Protein AF-A0A498AQ27-F1 (afdb_monomer)

Sequence (576 aa):
MRTEPDRSRARGRPPRPCPERAEAVVAMTRLAAGPDPVAAVLGELARRSAATVALIGVDGTVLSVRAGRHPLAPAVLTVAARAVPDLHARGTPAAVRGGDGAPTVHLVALGAGEPGNGADCDPDGATDPPPWLAAVDPVASVPGDLLADAARLLGLCWRLDRSERARRRVAAGDGRGREAVLHLLMVGDVAPARRVAAALRPHLPDVARVCVVECAPGRRGAAAGQVTRALGGRAWVVPCPVRSRHLIALVPQHGGAPGARRADADAAGRLISQWVPDTRVGVSEPVPLHRTAVGYEQAFHALAVARSRPEGHCRFDRPADLRSALGPAGSDWASTLLAPCLSYRPGRRTDPDGQELLATLGSWLAFDGAAHRHLRIHRNTLAARLALLRDRLALDLSRVSDQSVAWLALRLLAPTAPEDDGDDGDGPGGTRGDRPGGTRGDGPRGTPGNQPGGTRGDGPRGVRGDGLGGAPGGDEDIRWHGLDRLLAAPALRLWAHDQVALLGTDGTAVGLATVRAWLRADGRLPGTAAALGISVSAVRKRLARAEQALGRSLLRGPSARHELWLALRILDSRPD

pLDDT: mean 77.78, std 20.46, range [25.56, 97.0]

Mean predicted aligned error: 15.0 Å

Radius of gyration: 35.56 Å; Cα contacts (8 Å, |Δi|>4): 788; chains: 1; bounding box: 113×76×104 Å

Structure (mmCIF, N/CA/C/O backbone):
data_AF-A0A498AQ27-F1
#
_entry.id   AF-A0A498AQ27-F1
#
loop_
_atom_site.group_PDB
_atom_site.id
_atom_site.type_symbol
_atom_site.label_atom_id
_atom_site.label_alt_id
_atom_site.label_comp_id
_atom_site.label_asym_id
_atom_site.label_entity_id
_atom_site.label_seq_id
_atom_site.pdbx_PDB_ins_code
_atom_site.Cartn_x
_atom_site.Cartn_y
_atom_site.Cartn_z
_atom_site.occupancy
_atom_site.B_iso_or_equiv
_atom_site.auth_seq_id
_atom_site.auth_comp_id
_atom_site.auth_asym_id
_atom_site.auth_atom_id
_atom_site.pdbx_PDB_model_num
ATOM 1 N N . MET A 1 1 ? -64.095 -24.434 69.444 1.00 37.69 1 MET A N 1
ATOM 2 C CA . MET A 1 1 ? -63.943 -24.635 67.989 1.00 37.69 1 MET A CA 1
ATOM 3 C C . MET A 1 1 ? -63.838 -23.249 67.364 1.00 37.69 1 MET A C 1
ATOM 5 O O . MET A 1 1 ? -64.809 -22.511 67.407 1.00 37.69 1 MET A O 1
ATOM 9 N N . ARG A 1 2 ? -62.621 -22.823 67.000 1.00 35.38 2 ARG A N 1
ATOM 10 C CA . ARG A 1 2 ? -62.319 -21.469 66.502 1.00 35.38 2 ARG A CA 1
ATOM 11 C C . ARG A 1 2 ? -62.503 -21.462 64.985 1.00 35.38 2 ARG A C 1
ATOM 13 O O . ARG A 1 2 ? -61.899 -22.294 64.321 1.00 35.38 2 ARG A O 1
ATOM 20 N N . THR A 1 3 ? -63.314 -20.552 64.464 1.00 36.81 3 THR A N 1
ATOM 21 C CA . THR A 1 3 ? -63.511 -20.339 63.024 1.00 36.81 3 THR A CA 1
ATOM 22 C C . THR A 1 3 ? -62.725 -19.109 62.572 1.00 36.81 3 THR A C 1
ATOM 24 O O . THR A 1 3 ? -62.957 -18.004 63.062 1.00 36.81 3 THR A O 1
ATOM 27 N N . GLU A 1 4 ? -61.766 -19.335 61.673 1.00 37.44 4 GLU A N 1
ATOM 28 C CA . GLU A 1 4 ? -61.015 -18.335 60.900 1.00 37.44 4 GLU A CA 1
ATOM 29 C C . GLU A 1 4 ? -61.923 -17.498 59.987 1.00 37.44 4 GLU A C 1
ATOM 31 O O . GLU A 1 4 ? -62.886 -18.038 59.438 1.00 37.44 4 GLU A O 1
ATOM 36 N N . PRO A 1 5 ? -61.562 -16.230 59.708 1.00 38.28 5 PRO A N 1
ATOM 37 C CA . PRO A 1 5 ? -61.966 -15.566 58.488 1.00 38.28 5 PRO A CA 1
ATOM 38 C C . PRO A 1 5 ? -60.813 -15.452 57.476 1.00 38.28 5 PRO A C 1
ATOM 40 O O . PRO A 1 5 ? -59.659 -15.144 57.785 1.00 38.28 5 PRO A O 1
ATOM 43 N N . ASP A 1 6 ? -61.231 -15.706 56.246 1.00 35.62 6 ASP A N 1
ATOM 44 C CA . ASP A 1 6 ? -60.584 -15.682 54.943 1.00 35.62 6 ASP A CA 1
ATOM 45 C C . ASP A 1 6 ? -59.670 -14.463 54.672 1.00 35.62 6 ASP A C 1
ATOM 47 O O . ASP A 1 6 ? -60.071 -13.303 54.790 1.00 35.62 6 ASP A O 1
ATOM 51 N N . ARG A 1 7 ? -58.423 -14.731 54.254 1.00 36.09 7 ARG A N 1
ATOM 52 C CA . ARG A 1 7 ? -57.461 -13.737 53.745 1.00 36.09 7 ARG A CA 1
ATOM 53 C C . ARG A 1 7 ? -57.490 -13.722 52.214 1.00 36.09 7 ARG A C 1
ATOM 55 O O . ARG A 1 7 ? -56.541 -14.159 51.554 1.00 36.09 7 ARG A O 1
ATOM 62 N N . SER A 1 8 ? -58.539 -13.147 51.627 1.00 34.69 8 SER A N 1
ATOM 63 C CA . SER A 1 8 ? -58.573 -12.875 50.188 1.00 34.69 8 SER A CA 1
ATOM 64 C C . SER A 1 8 ? -57.776 -11.604 49.838 1.00 34.69 8 SER A C 1
ATOM 66 O O . SER A 1 8 ? -58.173 -10.475 50.115 1.00 34.69 8 SER A O 1
ATOM 68 N N . ARG A 1 9 ? -56.616 -11.838 49.223 1.00 42.12 9 ARG A N 1
ATOM 69 C CA . ARG A 1 9 ? -55.715 -10.947 48.466 1.00 42.12 9 ARG A CA 1
ATOM 70 C C . ARG A 1 9 ? -56.307 -9.613 47.958 1.00 42.12 9 ARG A C 1
ATOM 72 O O . ARG A 1 9 ? -56.931 -9.572 46.902 1.00 42.12 9 ARG A O 1
ATOM 79 N N . ALA A 1 10 ? -55.888 -8.503 48.567 1.00 34.78 10 ALA A N 1
ATOM 80 C CA . ALA A 1 10 ? -55.795 -7.208 47.892 1.00 34.78 10 ALA A CA 1
ATOM 81 C C . ALA A 1 10 ? -54.418 -7.096 47.207 1.00 34.78 10 ALA A C 1
ATOM 83 O O . ALA A 1 10 ? -53.410 -6.789 47.843 1.00 34.78 10 ALA A O 1
ATOM 84 N N . ARG A 1 11 ? -54.348 -7.380 45.899 1.00 40.94 11 ARG A N 1
ATOM 85 C CA . ARG A 1 11 ? -53.181 -7.018 45.077 1.00 40.94 11 ARG A CA 1
ATOM 86 C C . ARG A 1 11 ? -53.186 -5.497 44.904 1.00 40.94 11 ARG A C 1
ATOM 88 O O . ARG A 1 11 ? -53.906 -4.974 44.058 1.00 40.94 11 ARG A O 1
ATOM 95 N N . GLY A 1 12 ? -52.414 -4.798 45.733 1.00 34.06 12 GLY A N 1
ATOM 96 C CA . GLY A 1 12 ? -52.185 -3.363 45.604 1.00 34.06 12 GLY A CA 1
ATOM 97 C C . GLY A 1 12 ? -51.620 -3.023 44.223 1.00 34.06 12 GLY A C 1
ATOM 98 O O . GLY A 1 12 ? -50.617 -3.587 43.788 1.00 34.06 12 GLY A O 1
ATOM 99 N N . ARG A 1 13 ? -52.296 -2.112 43.520 1.00 37.94 13 ARG A N 1
ATOM 100 C CA . ARG A 1 13 ? -51.824 -1.488 42.278 1.00 37.94 13 ARG A CA 1
ATOM 101 C C . ARG A 1 13 ? -50.482 -0.788 42.561 1.00 37.94 13 ARG A C 1
ATOM 103 O O . ARG A 1 13 ? -50.411 -0.079 43.565 1.00 37.94 13 ARG A O 1
ATOM 110 N N . PRO A 1 14 ? -49.438 -0.948 41.725 1.00 39.78 14 PRO A N 1
ATOM 111 C CA . PRO A 1 14 ? -48.167 -0.270 41.961 1.00 39.78 14 PRO A CA 1
ATOM 112 C C . PRO A 1 14 ? -48.376 1.256 41.971 1.00 39.78 14 PRO A C 1
ATOM 114 O O . PRO A 1 14 ? -49.189 1.758 41.182 1.00 39.78 14 PRO A O 1
ATOM 117 N N . PRO A 1 15 ? -47.689 1.999 42.860 1.00 46.28 15 PRO A N 1
ATOM 118 C CA . PRO A 1 15 ? -47.797 3.452 42.921 1.00 46.28 15 PRO A CA 1
ATOM 119 C C . PRO A 1 15 ? -47.429 4.059 41.561 1.00 46.28 15 PRO A C 1
ATOM 121 O O . PRO A 1 15 ? -46.463 3.642 40.920 1.00 46.28 15 PRO A O 1
ATOM 124 N N . ARG A 1 16 ? -48.224 5.029 41.090 1.00 45.22 16 ARG A N 1
ATOM 125 C CA . ARG A 1 16 ? -47.916 5.759 39.851 1.00 45.22 16 ARG A CA 1
ATOM 126 C C . ARG A 1 16 ? -46.601 6.529 40.051 1.00 45.22 16 ARG A C 1
ATOM 128 O O . ARG A 1 16 ? -46.461 7.174 41.090 1.00 45.22 16 ARG A O 1
ATOM 135 N N . PRO A 1 17 ? -45.651 6.491 39.099 1.00 53.28 17 PRO A N 1
ATOM 136 C CA . PRO A 1 17 ? -44.434 7.286 39.210 1.00 53.28 17 PRO A CA 1
ATOM 137 C C . PRO A 1 17 ? -44.785 8.780 39.260 1.00 53.28 17 PRO A C 1
ATOM 139 O O . PRO A 1 17 ? -45.672 9.234 38.536 1.00 53.28 17 PRO A O 1
ATOM 142 N N . CYS A 1 18 ? -44.089 9.537 40.113 1.00 59.09 18 CYS A N 1
ATOM 143 C CA . CYS A 1 18 ? -44.171 10.998 40.137 1.00 59.09 18 CYS A CA 1
ATOM 144 C C . CYS A 1 18 ? -43.851 11.552 38.726 1.00 59.09 18 CYS A C 1
ATOM 146 O O . CYS A 1 18 ? -42.884 11.071 38.121 1.00 59.09 18 CYS A O 1
ATOM 148 N N . PRO A 1 19 ? -44.614 12.522 38.180 1.00 61.72 19 PRO A N 1
ATOM 149 C CA . PRO A 1 19 ? -44.410 13.058 36.826 1.00 61.72 19 PRO A CA 1
ATOM 150 C C . PRO A 1 19 ? -42.960 13.477 36.539 1.00 61.72 19 PRO A C 1
ATOM 152 O O . PRO A 1 19 ? -42.411 13.141 35.491 1.00 61.72 19 PRO A O 1
ATOM 155 N N . GLU A 1 20 ? -42.295 14.090 37.520 1.00 73.44 20 GLU A N 1
ATOM 156 C CA . GLU A 1 20 ? -40.902 14.545 37.421 1.00 73.44 20 GLU A CA 1
ATOM 157 C C . GLU A 1 20 ? -39.900 13.392 37.221 1.00 73.44 20 GLU A C 1
ATOM 159 O O . GLU A 1 20 ? -38.924 13.526 36.478 1.00 73.44 20 GLU A O 1
ATOM 164 N N . ARG A 1 21 ? -40.159 12.220 37.823 1.00 78.62 21 ARG A N 1
ATOM 165 C CA . ARG A 1 21 ? -39.340 11.008 37.638 1.00 78.62 21 ARG A CA 1
ATOM 166 C C . ARG A 1 21 ? -39.502 10.450 36.227 1.00 78.62 21 ARG A C 1
ATOM 168 O O . ARG A 1 21 ? -38.510 10.088 35.596 1.00 78.62 21 ARG A O 1
ATOM 175 N N . ALA A 1 22 ? -40.737 10.377 35.731 1.00 80.81 22 ALA A N 1
ATOM 176 C CA . ALA A 1 22 ? -41.017 9.870 34.389 1.00 80.81 22 ALA A CA 1
ATOM 177 C C . ALA A 1 22 ? -40.367 10.756 33.312 1.00 80.81 22 ALA A C 1
ATOM 179 O O . ALA A 1 22 ? -39.724 10.245 32.394 1.00 80.81 22 ALA A O 1
ATOM 180 N N . GLU A 1 23 ? -40.452 12.078 33.464 1.00 85.12 23 GLU A N 1
ATOM 181 C CA . GLU A 1 23 ? -39.785 13.031 32.574 1.00 85.12 23 GLU A CA 1
ATOM 182 C C . GLU A 1 23 ? -38.260 12.892 32.591 1.00 85.12 23 GLU A C 1
ATOM 184 O O . GLU A 1 23 ? -37.633 12.914 31.529 1.00 85.12 23 GLU A O 1
ATOM 189 N N . ALA A 1 24 ? -37.656 12.714 33.771 1.00 83.25 24 ALA A N 1
ATOM 190 C CA . ALA A 1 24 ? -36.212 12.535 33.899 1.00 83.25 24 ALA A CA 1
ATOM 191 C C . ALA A 1 24 ? -35.728 11.260 33.190 1.00 83.25 24 ALA A C 1
ATOM 193 O O . ALA A 1 24 ? -34.746 11.301 32.446 1.00 83.25 24 ALA A O 1
ATOM 194 N N . VAL A 1 25 ? -36.443 10.142 33.350 1.00 85.56 25 VAL A N 1
ATOM 195 C CA . VAL A 1 25 ? -36.121 8.882 32.659 1.00 85.56 25 VAL A CA 1
ATOM 196 C C . VAL A 1 25 ? -36.260 9.031 31.144 1.00 85.56 25 VAL A C 1
ATOM 198 O O . VAL A 1 25 ? -35.372 8.602 30.406 1.00 85.56 25 VAL A O 1
ATOM 201 N N . VAL A 1 26 ? -37.314 9.691 30.655 1.00 88.56 26 VAL A N 1
ATOM 202 C CA . VAL A 1 26 ? -37.497 9.937 29.213 1.00 88.56 26 VAL A CA 1
ATOM 203 C C . VAL A 1 26 ? -36.387 10.835 28.657 1.00 88.56 26 VAL A C 1
ATOM 205 O O . VAL A 1 26 ? -35.841 10.540 27.591 1.00 88.56 26 VAL A O 1
ATOM 208 N N . ALA A 1 27 ? -36.014 11.899 29.372 1.00 88.88 27 ALA A N 1
ATOM 209 C CA . ALA A 1 27 ? -34.940 12.805 28.969 1.00 88.88 27 ALA A CA 1
ATOM 210 C C . ALA A 1 27 ? -33.588 12.080 28.877 1.00 88.88 27 ALA A C 1
ATOM 212 O O . ALA A 1 27 ? -32.924 12.150 27.841 1.00 88.88 27 ALA A O 1
ATOM 213 N N . MET A 1 28 ? -33.216 11.317 29.909 1.00 90.50 28 MET A N 1
ATOM 214 C CA . MET A 1 28 ? -31.984 10.527 29.893 1.00 90.50 28 MET A CA 1
ATOM 215 C C . MET A 1 28 ? -32.002 9.460 28.785 1.00 90.50 28 MET A C 1
ATOM 217 O O . MET A 1 28 ? -30.995 9.267 28.109 1.00 90.50 28 MET A O 1
ATOM 221 N N . THR A 1 29 ? -33.145 8.813 28.532 1.00 89.75 29 THR A N 1
ATOM 222 C CA . THR A 1 29 ? -33.278 7.805 27.461 1.00 89.75 29 THR A CA 1
ATOM 223 C C . THR A 1 29 ? -33.046 8.408 26.073 1.00 89.75 29 THR A C 1
ATOM 225 O O . THR A 1 29 ? -32.388 7.798 25.235 1.00 89.75 29 THR A O 1
ATOM 228 N N . ARG A 1 30 ? -33.525 9.634 25.823 1.00 90.19 30 ARG A N 1
ATOM 229 C CA . ARG A 1 30 ? -33.253 10.352 24.564 1.00 90.19 30 ARG A CA 1
ATOM 230 C C . ARG A 1 30 ? -31.766 10.665 24.395 1.00 90.19 30 ARG A C 1
ATOM 232 O O . ARG A 1 30 ? -31.239 10.533 23.295 1.00 90.19 30 ARG A O 1
ATOM 239 N N . LEU A 1 31 ? -31.089 11.044 25.479 1.00 90.69 31 LEU A N 1
ATOM 240 C CA . LEU A 1 31 ? -29.648 11.312 25.478 1.00 90.69 31 LEU A CA 1
ATOM 241 C C . LEU A 1 31 ? -28.814 10.041 25.279 1.00 90.69 31 LEU A C 1
ATOM 243 O O . LEU A 1 31 ? -27.769 10.095 24.636 1.00 90.69 31 LEU A O 1
ATOM 247 N N . ALA A 1 32 ? -29.295 8.893 25.762 1.00 88.12 32 ALA A N 1
ATOM 248 C CA . ALA A 1 32 ? -28.641 7.599 25.582 1.00 88.12 32 ALA A CA 1
ATOM 249 C C . ALA A 1 32 ? -28.541 7.148 24.109 1.00 88.12 32 ALA A C 1
ATOM 251 O O . ALA A 1 32 ? -27.707 6.306 23.788 1.00 88.12 32 ALA A O 1
ATOM 252 N N . ALA A 1 33 ? -29.357 7.709 23.208 1.00 85.75 33 ALA A N 1
ATOM 253 C CA . ALA A 1 33 ? -29.285 7.452 21.767 1.00 85.75 33 ALA A CA 1
ATOM 254 C C . ALA A 1 33 ? -28.304 8.383 21.019 1.00 85.75 33 ALA A C 1
ATOM 256 O O . ALA A 1 33 ? -28.102 8.227 19.814 1.00 85.75 33 ALA A O 1
ATOM 257 N N . GLY A 1 34 ? -27.733 9.376 21.706 1.00 82.50 34 GLY A N 1
ATOM 258 C CA . GLY A 1 34 ? -26.829 10.371 21.136 1.00 82.50 34 GLY A CA 1
ATOM 259 C C . GLY A 1 34 ? -25.343 9.990 21.213 1.00 82.50 34 GLY A C 1
ATOM 260 O O . GLY A 1 34 ? -24.982 8.924 21.714 1.00 82.50 34 GLY A O 1
ATOM 261 N N . PRO A 1 35 ? -24.451 10.868 20.720 1.00 78.56 35 PRO A N 1
ATOM 262 C CA . PRO A 1 35 ? -23.013 10.695 20.890 1.00 78.56 35 PRO A CA 1
ATOM 263 C C . PRO A 1 35 ? -22.622 10.825 22.370 1.00 78.56 35 PRO A C 1
ATOM 265 O O . PRO A 1 35 ? -23.135 11.690 23.074 1.00 78.56 35 PRO A O 1
ATOM 268 N N . ASP A 1 36 ? -21.679 9.990 22.813 1.00 85.06 36 ASP A N 1
ATOM 269 C CA . ASP A 1 36 ? -21.192 9.935 24.202 1.00 85.06 36 ASP A CA 1
ATOM 270 C C . ASP A 1 36 ? -22.325 9.798 25.251 1.00 85.06 36 ASP A C 1
ATOM 272 O O . ASP A 1 36 ? -22.531 10.666 26.111 1.00 85.06 36 ASP A O 1
ATOM 276 N N . PRO A 1 37 ? -23.094 8.693 25.187 1.00 87.62 37 PRO A N 1
ATOM 277 C CA . PRO A 1 37 ? -24.314 8.530 25.972 1.00 87.62 37 PRO A CA 1
ATOM 278 C C . PRO A 1 37 ? -24.046 8.508 27.482 1.00 87.62 37 PRO A C 1
ATOM 280 O O . PRO A 1 37 ? -24.877 8.958 28.268 1.00 87.62 37 PRO A O 1
ATOM 283 N N . VAL A 1 38 ? -22.869 8.036 27.903 1.00 89.19 38 VAL A N 1
ATOM 284 C CA . VAL A 1 38 ? -22.464 8.004 29.313 1.00 89.19 38 VAL A CA 1
ATOM 285 C C . VAL A 1 38 ? -22.297 9.425 29.855 1.00 89.19 38 VAL A C 1
ATOM 287 O O . VAL A 1 38 ? -22.874 9.755 30.890 1.00 89.19 38 VAL A O 1
ATOM 290 N N . ALA A 1 39 ? -21.554 10.289 29.156 1.00 89.00 39 ALA A N 1
ATOM 291 C CA . ALA A 1 39 ? -21.360 11.671 29.587 1.00 89.00 39 ALA A CA 1
ATOM 292 C C . ALA A 1 39 ? -22.659 12.484 29.560 1.00 89.00 39 ALA A C 1
ATOM 294 O O . ALA A 1 39 ? -22.879 13.303 30.458 1.00 89.00 39 ALA A O 1
ATOM 295 N N . ALA A 1 40 ? -23.502 12.262 28.548 1.00 90.44 40 ALA A N 1
ATOM 296 C CA . ALA A 1 40 ? -24.760 12.975 28.374 1.00 90.44 40 ALA A CA 1
ATOM 297 C C . ALA A 1 40 ? -25.775 12.625 29.475 1.00 90.44 40 ALA A C 1
ATOM 299 O O . ALA A 1 40 ? -26.328 13.525 30.110 1.00 90.44 40 ALA A O 1
ATOM 300 N N . VAL A 1 41 ? -25.964 11.332 29.764 1.00 91.12 41 VAL A N 1
ATOM 301 C CA . VAL A 1 41 ? -26.854 10.867 30.842 1.00 91.12 41 VAL A CA 1
ATOM 302 C C . VAL A 1 41 ? -26.332 11.304 32.212 1.00 91.12 41 VAL A C 1
ATOM 304 O O . VAL A 1 41 ? -27.106 11.797 33.029 1.00 91.12 41 VAL A O 1
ATOM 307 N N . LEU A 1 42 ? -25.020 11.206 32.452 1.00 91.19 42 LEU A N 1
ATOM 308 C CA . LEU A 1 42 ? -24.408 11.663 33.703 1.00 91.19 42 LEU A CA 1
ATOM 309 C C . LEU A 1 42 ? -24.581 13.183 33.899 1.00 91.19 42 LEU A C 1
ATOM 311 O O . LEU A 1 42 ? -24.831 13.640 35.011 1.00 91.19 42 LEU A O 1
ATOM 315 N N . GLY A 1 43 ? -24.495 13.971 32.822 1.00 89.50 43 GLY A N 1
ATOM 316 C CA . GLY A 1 43 ? -24.734 15.417 32.854 1.00 89.50 43 GLY A CA 1
ATOM 317 C C . GLY A 1 43 ? -26.199 15.792 33.107 1.00 89.50 43 GLY A C 1
ATOM 318 O O . GLY A 1 43 ? -26.468 16.716 33.874 1.00 89.50 43 GLY A O 1
ATOM 319 N N . GLU A 1 44 ? -27.151 15.074 32.505 1.00 89.62 44 GLU A N 1
ATOM 320 C CA . GLU A 1 44 ? -28.584 15.238 32.797 1.00 89.62 44 GLU A CA 1
ATOM 321 C C . GLU A 1 44 ? -28.894 14.906 34.254 1.00 89.62 44 GLU A C 1
ATOM 323 O O . GLU A 1 44 ? -29.583 15.677 34.923 1.00 89.62 44 GLU A O 1
ATOM 328 N N . LEU A 1 45 ? -28.334 13.806 34.763 1.00 90.12 45 LEU A N 1
ATOM 329 C CA . LEU A 1 45 ? -28.509 13.397 36.149 1.00 90.12 45 LEU A CA 1
ATOM 330 C C . LEU A 1 45 ? -27.981 14.462 37.118 1.00 90.12 45 LEU A C 1
ATOM 332 O O . LEU A 1 45 ? -28.702 14.836 38.040 1.00 90.12 45 LEU A O 1
ATOM 336 N N . ALA A 1 46 ? -26.777 15.001 36.888 1.00 88.75 46 ALA A N 1
ATOM 337 C CA . ALA A 1 46 ? -26.204 16.080 37.703 1.00 88.75 46 ALA A CA 1
ATOM 338 C C . ALA A 1 46 ? -27.123 17.312 37.749 1.00 88.75 46 ALA A C 1
ATOM 340 O O . ALA A 1 46 ? -27.364 17.899 38.802 1.00 88.75 46 ALA A O 1
ATOM 341 N N . ARG A 1 47 ? -27.681 17.686 36.590 1.00 86.12 47 ARG A N 1
ATOM 342 C CA . ARG A 1 47 ? -28.543 18.865 36.456 1.00 86.12 47 ARG A CA 1
ATOM 343 C C . ARG A 1 47 ? -29.877 18.688 37.176 1.00 86.12 47 ARG A C 1
ATOM 345 O O . ARG A 1 47 ? -30.329 19.610 37.844 1.00 86.12 47 ARG A O 1
ATOM 352 N N . ARG A 1 48 ? -30.504 17.517 37.027 1.00 83.88 48 ARG A N 1
ATOM 353 C CA . ARG A 1 48 ? -31.818 17.192 37.608 1.00 83.88 48 ARG A CA 1
ATOM 354 C C . ARG A 1 48 ? -31.753 16.948 39.110 1.00 83.88 48 ARG A C 1
ATOM 356 O O . ARG A 1 48 ? -32.680 17.312 39.817 1.00 83.88 48 ARG A O 1
ATOM 363 N N . SER A 1 49 ? -30.672 16.332 39.580 1.00 81.56 49 SER A N 1
ATOM 364 C CA . SER A 1 49 ? -30.476 16.030 41.000 1.00 81.56 49 SER A CA 1
ATOM 365 C C . SER A 1 49 ? -29.853 17.185 41.786 1.00 81.56 49 SER A C 1
ATOM 367 O O . SER A 1 49 ? -29.823 17.124 43.008 1.00 81.56 49 SER A O 1
ATOM 369 N N . ALA A 1 50 ? -29.296 18.197 41.105 1.00 81.12 50 ALA A N 1
ATOM 370 C CA . ALA A 1 50 ? -28.434 19.240 41.676 1.00 81.12 50 ALA A CA 1
ATOM 371 C C . ALA A 1 50 ? -27.200 18.714 42.448 1.00 81.12 50 ALA A C 1
ATOM 373 O O . ALA A 1 50 ? -26.388 19.518 42.917 1.00 81.12 50 ALA A O 1
ATOM 374 N N . ALA A 1 51 ? -27.023 17.393 42.523 1.00 84.00 51 ALA A N 1
ATOM 375 C CA . ALA A 1 51 ? -25.909 16.704 43.141 1.00 84.00 51 ALA A CA 1
ATOM 376 C C . ALA A 1 51 ? -24.740 16.600 42.166 1.00 84.00 51 ALA A C 1
ATOM 378 O O . ALA A 1 51 ? -24.904 16.548 40.944 1.00 84.00 51 ALA A O 1
ATOM 379 N N . THR A 1 52 ? -23.532 16.536 42.714 1.00 87.88 52 THR A N 1
ATOM 380 C CA . THR A 1 52 ? -22.385 16.163 41.890 1.00 87.88 52 THR A CA 1
ATOM 381 C C . THR A 1 52 ? -22.387 14.658 41.739 1.00 87.88 52 THR A C 1
ATOM 383 O O . THR A 1 52 ? -22.412 13.927 42.730 1.00 87.88 52 THR A O 1
ATOM 386 N N . VAL A 1 53 ? -22.333 14.201 40.496 1.00 90.81 53 VAL A N 1
ATOM 387 C CA . VAL A 1 53 ? -22.348 12.778 40.172 1.00 90.81 53 VAL A CA 1
ATOM 388 C C . VAL A 1 53 ? -21.038 12.365 39.524 1.00 90.81 53 VAL A C 1
ATOM 390 O O . VAL A 1 53 ? -20.431 13.122 38.763 1.00 90.81 53 VAL A O 1
ATOM 393 N N . ALA A 1 54 ? -20.584 11.160 39.834 1.00 91.06 54 ALA A N 1
ATOM 394 C CA . ALA A 1 54 ? -19.337 10.617 39.331 1.00 91.06 54 ALA A CA 1
ATOM 395 C C . ALA A 1 54 ? -19.470 9.136 38.987 1.00 91.06 54 ALA A C 1
ATOM 397 O O . ALA A 1 54 ? -20.276 8.417 39.575 1.00 91.06 54 ALA A O 1
ATOM 398 N N . LEU A 1 55 ? -18.646 8.691 38.041 1.00 92.19 55 LEU A N 1
ATOM 399 C CA . LEU A 1 55 ? -18.405 7.278 37.783 1.00 92.19 55 LEU A CA 1
ATOM 400 C C . LEU A 1 55 ? -17.075 6.881 38.406 1.00 92.19 55 LEU A C 1
ATOM 402 O O . LEU A 1 55 ? -16.063 7.542 38.165 1.00 92.19 55 LEU A O 1
ATOM 406 N N . ILE A 1 56 ? -17.087 5.810 39.190 1.00 91.38 56 ILE A N 1
ATOM 407 C CA . ILE A 1 56 ? -15.932 5.326 39.947 1.00 91.38 56 ILE A CA 1
ATOM 408 C C . ILE A 1 56 ? -15.670 3.866 39.564 1.00 91.38 56 ILE A C 1
ATOM 410 O O . ILE A 1 56 ? -16.569 3.037 39.659 1.00 91.38 56 ILE A O 1
ATOM 414 N N . GLY A 1 57 ? -14.462 3.543 39.108 1.00 89.25 57 GLY A N 1
ATOM 415 C CA . GLY A 1 57 ? -14.021 2.174 38.849 1.00 89.25 57 GLY A CA 1
ATOM 416 C C . GLY A 1 57 ? -14.034 1.324 40.119 1.00 89.25 57 GLY A C 1
ATOM 417 O O . GLY A 1 57 ? -14.028 1.843 41.235 1.00 89.25 57 GLY A O 1
ATOM 418 N N . VAL A 1 58 ? -14.051 -0.001 39.972 1.00 87.44 58 VAL A N 1
ATOM 419 C CA . VAL A 1 58 ? -14.055 -0.917 41.133 1.00 87.44 58 VAL A CA 1
ATOM 420 C C . VAL A 1 58 ? -12.798 -0.812 41.995 1.00 87.44 58 VAL A C 1
ATOM 422 O O . VAL A 1 58 ? -12.819 -1.182 43.161 1.00 87.44 58 VAL A O 1
ATOM 425 N N . ASP A 1 59 ? -11.714 -0.295 41.425 1.00 87.00 59 ASP A N 1
ATOM 426 C CA . ASP A 1 59 ? -10.443 0.002 42.079 1.00 87.00 59 ASP A CA 1
ATOM 427 C C . ASP A 1 59 ? -10.449 1.366 42.796 1.00 87.00 59 ASP A C 1
ATOM 429 O O . ASP A 1 59 ? -9.456 1.760 43.404 1.00 87.00 59 ASP A O 1
ATOM 433 N N . GLY A 1 60 ? -11.571 2.091 42.746 1.00 87.50 60 GLY A N 1
ATOM 434 C CA . GLY A 1 60 ? -11.720 3.427 43.311 1.00 87.50 60 GLY A CA 1
ATOM 435 C C . GLY A 1 60 ? -11.233 4.545 42.387 1.00 87.50 60 GLY A C 1
ATOM 436 O O . GLY A 1 60 ? -11.224 5.706 42.797 1.00 87.50 60 GLY A O 1
ATOM 437 N N . THR A 1 61 ? -10.839 4.256 41.143 1.00 90.62 61 THR A N 1
ATOM 438 C CA . THR A 1 61 ? -10.442 5.306 40.195 1.00 90.62 61 THR A CA 1
ATOM 439 C C . THR A 1 61 ? -11.643 6.141 39.763 1.00 90.62 61 THR A C 1
ATOM 441 O O . THR A 1 61 ? -12.687 5.625 39.377 1.00 90.62 61 THR A O 1
ATOM 444 N N . VAL A 1 62 ? -11.530 7.468 39.807 1.00 90.25 62 VAL A N 1
ATOM 445 C CA . VAL A 1 62 ? -12.604 8.350 39.331 1.00 90.25 62 VAL A CA 1
ATOM 446 C C . VAL A 1 62 ? -12.516 8.461 37.808 1.00 90.25 62 VAL A C 1
ATOM 448 O O . VAL A 1 62 ? -11.590 9.069 37.277 1.00 90.25 62 VAL A O 1
ATOM 451 N N . LEU A 1 63 ? -13.489 7.883 37.104 1.00 87.94 63 LEU A N 1
ATOM 452 C CA . LEU A 1 63 ? -13.526 7.812 35.639 1.00 87.94 63 LEU A CA 1
ATOM 453 C C . LEU A 1 63 ? -14.122 9.072 35.005 1.00 87.94 63 LEU A C 1
ATOM 455 O O . LEU A 1 63 ? -13.723 9.484 33.918 1.00 87.94 63 LEU A O 1
ATOM 459 N N . SER A 1 64 ? -15.120 9.666 35.658 1.00 87.38 64 SER A N 1
ATOM 460 C CA . SER A 1 64 ? -15.794 10.875 35.183 1.00 87.38 64 SER A CA 1
ATOM 461 C C . SER A 1 64 ? -16.509 11.573 36.330 1.00 87.38 64 SER A C 1
ATOM 463 O O . SER A 1 64 ? -16.995 10.912 37.244 1.00 87.38 64 SER A O 1
ATOM 465 N N . VAL A 1 65 ? -16.608 12.901 36.265 1.00 89.50 65 VAL A N 1
ATOM 466 C CA . VAL A 1 65 ? -17.323 13.735 37.242 1.00 89.50 65 VAL A CA 1
ATOM 467 C C . VAL A 1 65 ? -18.154 14.777 36.502 1.00 89.50 65 VAL A C 1
ATOM 469 O O . VAL A 1 65 ? -17.702 15.373 35.518 1.00 89.50 65 VAL A O 1
ATOM 472 N N . ARG A 1 66 ? -19.376 15.015 36.973 1.00 89.25 66 ARG A N 1
ATOM 473 C CA . ARG A 1 66 ? -20.244 16.110 36.536 1.00 89.25 66 ARG A CA 1
ATOM 474 C C . ARG A 1 66 ? -20.688 16.890 37.762 1.00 89.25 66 ARG A C 1
ATOM 476 O O . ARG A 1 66 ? -21.356 16.346 38.637 1.00 89.25 66 ARG A O 1
ATOM 483 N N . ALA A 1 67 ? -20.260 18.148 37.823 1.00 82.81 67 ALA A N 1
ATOM 484 C CA . ALA A 1 67 ? -20.585 19.042 38.922 1.00 82.81 67 ALA A CA 1
ATOM 485 C C . ALA A 1 67 ? -22.094 19.310 38.971 1.00 82.81 67 ALA A C 1
ATOM 487 O O . ALA A 1 67 ? -22.727 19.528 37.935 1.00 82.81 67 ALA A O 1
ATOM 488 N N . GLY A 1 68 ? -22.640 19.280 40.185 1.00 74.44 68 GLY A N 1
ATOM 489 C CA . GLY A 1 68 ? -24.002 19.714 40.471 1.00 74.44 68 GLY A CA 1
ATOM 490 C C . GLY A 1 68 ? -24.096 21.232 40.636 1.00 74.44 68 GLY A C 1
ATOM 491 O O . GLY A 1 68 ? -23.229 21.986 40.197 1.00 74.44 68 GLY A O 1
ATOM 492 N N . ARG A 1 69 ? -25.146 21.692 41.323 1.00 73.19 69 ARG A N 1
ATOM 493 C CA . ARG A 1 69 ? -25.397 23.125 41.564 1.00 73.19 69 ARG A CA 1
ATOM 494 C C . ARG A 1 69 ? -24.368 23.761 42.505 1.00 73.19 69 ARG A C 1
ATOM 496 O O . ARG A 1 69 ? -24.120 24.960 42.418 1.00 73.19 69 ARG A O 1
ATOM 503 N N . HIS A 1 70 ? -23.776 22.958 43.387 1.00 67.31 70 HIS A N 1
ATOM 504 C CA . HIS A 1 70 ? -22.788 23.397 44.366 1.00 67.31 70 HIS A CA 1
ATOM 505 C C . HIS A 1 70 ? -21.417 22.761 44.086 1.00 67.31 70 HIS A C 1
ATOM 507 O O . HIS A 1 70 ? -21.346 21.541 43.905 1.00 67.31 70 HIS A O 1
ATOM 513 N N . PRO A 1 71 ? -20.323 23.549 44.071 1.00 63.53 71 PRO A N 1
ATOM 514 C CA . PRO A 1 71 ? -18.970 23.013 43.980 1.00 63.53 71 PRO A CA 1
ATOM 515 C C . PRO A 1 71 ? -18.675 22.114 45.183 1.00 63.53 71 PRO A C 1
ATOM 517 O O . PRO A 1 71 ? -18.925 22.501 46.324 1.00 63.53 71 PRO A O 1
ATOM 520 N N . LEU A 1 72 ? -18.126 20.925 44.940 1.00 68.19 72 LEU A N 1
ATOM 521 C CA . LEU A 1 72 ? -17.724 20.016 46.011 1.00 68.19 72 LEU A CA 1
ATOM 522 C C . LEU A 1 72 ? -16.263 20.178 46.399 1.00 68.19 72 LEU A C 1
ATOM 524 O O . LEU A 1 72 ? -15.389 20.331 45.547 1.00 68.19 72 LEU A O 1
ATOM 528 N N . ALA A 1 73 ? -15.998 20.010 47.695 1.00 66.25 73 ALA A N 1
ATOM 529 C CA . ALA A 1 73 ? -14.650 19.791 48.192 1.00 66.25 73 ALA A CA 1
ATOM 530 C C . ALA A 1 73 ? -14.113 18.433 47.674 1.00 66.25 73 ALA A C 1
ATOM 532 O O . ALA A 1 73 ? -14.770 17.405 47.880 1.00 66.25 73 ALA A O 1
ATOM 533 N N . PRO A 1 74 ? -12.908 18.379 47.070 1.00 71.56 74 PRO A N 1
ATOM 534 C CA . PRO A 1 74 ? -12.298 17.144 46.547 1.00 71.56 74 PRO A CA 1
ATOM 535 C C . PRO A 1 74 ? -12.204 15.985 47.558 1.00 71.56 74 PRO A C 1
ATOM 537 O O . PRO A 1 74 ? -12.198 14.810 47.180 1.00 71.56 74 PRO A O 1
ATOM 540 N N . ALA A 1 75 ? -12.182 16.306 48.855 1.00 75.94 75 ALA A N 1
ATOM 541 C CA . ALA A 1 75 ? -12.148 15.334 49.943 1.00 75.94 75 ALA A CA 1
ATOM 542 C C . ALA A 1 75 ? -13.376 14.402 49.955 1.00 75.94 75 ALA A C 1
ATOM 544 O O . ALA A 1 75 ? -13.234 13.209 50.210 1.00 75.94 75 ALA A O 1
ATOM 545 N N . VAL A 1 76 ? -14.570 14.903 49.619 1.00 75.75 76 VAL A N 1
ATOM 546 C CA . VAL A 1 76 ? -15.815 14.112 49.683 1.00 75.75 76 VAL A CA 1
ATOM 547 C C . VAL A 1 76 ? -15.860 13.050 48.582 1.00 75.75 76 VAL A C 1
ATOM 549 O O . VAL A 1 76 ? -16.229 11.902 48.826 1.00 75.75 76 VAL A O 1
ATOM 552 N N . LEU A 1 77 ? -15.398 13.393 47.377 1.00 80.31 77 LEU A N 1
ATOM 553 C CA . LEU A 1 77 ? -15.301 12.437 46.274 1.00 80.31 77 LEU A CA 1
ATOM 554 C C . LEU A 1 77 ? -14.234 11.365 46.542 1.00 80.31 77 LEU A C 1
ATOM 556 O O . LEU A 1 77 ? -14.407 10.209 46.168 1.00 80.31 77 LEU A O 1
ATOM 560 N N . THR A 1 78 ? -13.167 11.725 47.260 1.00 84.31 78 THR A N 1
ATOM 561 C CA . THR A 1 78 ? -12.143 10.771 47.716 1.00 84.31 78 THR A CA 1
ATOM 562 C C . THR A 1 78 ? -12.720 9.731 48.681 1.00 84.31 78 THR A C 1
ATOM 564 O O . THR A 1 78 ? -12.367 8.555 48.605 1.00 84.31 78 THR A O 1
ATOM 567 N N . VAL A 1 79 ? -13.635 10.135 49.570 1.00 83.69 79 VAL A N 1
ATOM 568 C CA . VAL A 1 79 ? -14.332 9.207 50.479 1.00 83.69 79 VAL A CA 1
ATOM 569 C C . VAL A 1 79 ? -15.215 8.235 49.695 1.00 83.69 79 VAL A C 1
ATOM 571 O O . VAL A 1 79 ? -15.187 7.035 49.967 1.00 83.69 79 VAL A O 1
ATOM 574 N N . ALA A 1 80 ? -15.947 8.731 48.692 1.00 83.62 80 ALA A N 1
ATOM 575 C CA . ALA A 1 80 ? -16.743 7.897 47.793 1.00 83.62 80 ALA A CA 1
ATOM 576 C C . ALA A 1 80 ? -15.863 6.878 47.043 1.00 83.62 80 ALA A C 1
ATOM 578 O O . ALA A 1 80 ? -16.150 5.683 47.056 1.00 83.62 80 ALA A O 1
ATOM 579 N N . ALA A 1 81 ? -14.751 7.343 46.468 1.00 87.56 81 ALA A N 1
ATOM 580 C CA . ALA A 1 81 ? -13.785 6.529 45.736 1.00 87.56 81 ALA A CA 1
ATOM 581 C C . ALA A 1 81 ? -13.186 5.395 46.581 1.00 87.56 81 ALA A C 1
ATOM 583 O O . ALA A 1 81 ? -13.139 4.251 46.137 1.00 87.56 81 ALA A O 1
ATOM 584 N N . ARG A 1 82 ? -12.796 5.682 47.829 1.00 88.75 82 ARG A N 1
ATOM 585 C CA . ARG A 1 82 ? -12.228 4.681 48.749 1.00 88.75 82 ARG A CA 1
ATOM 586 C C . ARG A 1 82 ? -13.233 3.632 49.222 1.00 88.75 82 ARG A C 1
ATOM 588 O O . ARG A 1 82 ? -12.823 2.550 49.617 1.00 88.75 82 ARG A O 1
ATOM 595 N N . ALA A 1 83 ? -14.530 3.938 49.210 1.00 87.56 83 ALA A N 1
ATOM 596 C CA . ALA A 1 83 ? -15.557 3.004 49.664 1.00 87.56 83 ALA A CA 1
ATOM 597 C C . ALA A 1 83 ? -15.916 1.940 48.610 1.00 87.56 83 ALA A C 1
ATOM 599 O O . ALA A 1 83 ? -16.396 0.866 48.975 1.00 87.56 83 ALA A O 1
ATOM 600 N N . VAL A 1 84 ? -15.705 2.232 47.322 1.00 89.50 84 VAL A N 1
ATOM 601 C CA . VAL A 1 84 ? -16.124 1.372 46.203 1.00 89.50 84 VAL A CA 1
ATOM 602 C C . VAL A 1 84 ? -15.440 -0.006 46.193 1.00 89.50 84 VAL A C 1
ATOM 604 O O . VAL A 1 84 ? -16.179 -0.989 46.094 1.00 89.50 84 VAL A O 1
ATOM 607 N N . PRO A 1 85 ? -14.106 -0.137 46.360 1.00 88.94 85 PRO A N 1
ATOM 608 C CA . PRO A 1 85 ? -13.443 -1.444 46.354 1.00 88.94 85 PRO A CA 1
ATOM 609 C C . PRO A 1 85 ? -14.012 -2.406 47.398 1.00 88.94 85 PRO A C 1
ATOM 611 O O . PRO A 1 85 ? -14.363 -3.544 47.086 1.00 88.94 85 PRO A O 1
ATOM 614 N N . ASP A 1 86 ? -14.198 -1.920 48.626 1.00 87.25 86 ASP A N 1
ATOM 615 C CA . ASP A 1 86 ? -14.732 -2.729 49.715 1.00 87.25 86 ASP A CA 1
ATOM 616 C C . ASP A 1 86 ? -16.199 -3.127 49.486 1.00 87.25 86 ASP A C 1
ATOM 618 O O . ASP A 1 86 ? -16.623 -4.223 49.852 1.00 87.25 86 ASP A O 1
ATOM 622 N N . LEU A 1 87 ? -17.012 -2.226 48.925 1.00 86.56 87 LEU A N 1
ATOM 623 C CA . LEU A 1 87 ? -18.413 -2.512 48.604 1.00 86.56 87 LEU A CA 1
ATOM 624 C C . LEU A 1 87 ? -18.535 -3.537 47.473 1.00 86.56 87 LEU A C 1
ATOM 626 O O . LEU A 1 87 ? -19.382 -4.430 47.552 1.00 86.56 87 LEU A O 1
ATOM 630 N N . HIS A 1 88 ? -17.666 -3.437 46.466 1.00 85.38 88 HIS A N 1
ATOM 631 C CA . HIS A 1 88 ? -17.584 -4.391 45.369 1.00 85.38 88 HIS A CA 1
ATOM 632 C C . HIS A 1 88 ? -17.153 -5.777 45.864 1.00 85.38 88 HIS A C 1
ATOM 634 O O . HIS A 1 88 ? -17.827 -6.759 45.561 1.00 85.38 88 HIS A O 1
ATOM 640 N N . ALA A 1 89 ? -16.115 -5.855 46.705 1.00 84.81 89 ALA A N 1
ATOM 641 C CA . ALA A 1 89 ? -15.646 -7.110 47.299 1.00 84.81 89 ALA A CA 1
ATOM 642 C C . ALA A 1 89 ? -16.724 -7.814 48.143 1.00 84.81 89 ALA A C 1
ATOM 644 O O . ALA A 1 89 ? -16.791 -9.040 48.176 1.00 84.81 89 ALA A O 1
ATOM 645 N N . ARG A 1 90 ? -17.602 -7.044 48.801 1.00 84.88 90 ARG A N 1
ATOM 646 C CA . ARG A 1 90 ? -18.734 -7.565 49.586 1.00 84.88 90 ARG A CA 1
ATOM 647 C C . ARG A 1 90 ? -19.978 -7.895 48.754 1.00 84.88 90 ARG A C 1
ATOM 649 O O . ARG A 1 90 ? -20.976 -8.322 49.329 1.00 84.88 90 ARG A O 1
ATOM 656 N N . GLY A 1 91 ? -19.974 -7.646 47.442 1.00 80.75 91 GLY A N 1
ATOM 657 C CA . GLY A 1 91 ? -21.146 -7.849 46.582 1.00 80.75 91 GLY A CA 1
ATOM 658 C C . GLY A 1 91 ? -22.352 -6.979 46.959 1.00 80.75 91 GLY A C 1
ATOM 659 O O . GLY A 1 91 ? -23.490 -7.324 46.651 1.00 80.75 91 GLY A O 1
ATOM 660 N N . THR A 1 92 ? -22.131 -5.861 47.658 1.00 84.50 92 THR A N 1
ATOM 661 C CA . THR A 1 92 ? -23.209 -4.949 48.059 1.00 84.50 92 THR A CA 1
ATOM 662 C C . THR A 1 92 ? -23.618 -4.113 46.839 1.00 84.50 92 THR A C 1
ATOM 664 O O . THR A 1 92 ? -22.746 -3.480 46.267 1.00 84.50 92 THR A O 1
ATOM 667 N N . PRO A 1 93 ? -24.886 -4.076 46.390 1.00 83.19 93 PRO A N 1
ATOM 668 C CA . PRO A 1 93 ? -25.249 -3.408 45.129 1.00 83.19 93 PRO A CA 1
ATOM 669 C C . PRO A 1 93 ? -25.419 -1.886 45.248 1.00 83.19 93 PRO A C 1
ATOM 671 O O . PRO A 1 93 ? -25.335 -1.167 44.252 1.00 83.19 93 PRO A O 1
ATOM 674 N N . ALA A 1 94 ? -25.691 -1.391 46.455 1.00 86.31 94 ALA A N 1
ATOM 675 C CA . ALA A 1 94 ? -25.844 0.025 46.737 1.00 86.31 94 ALA A CA 1
ATOM 676 C C . ALA A 1 94 ? -25.505 0.320 48.201 1.00 86.31 94 ALA A C 1
ATOM 678 O O . ALA A 1 94 ? -25.721 -0.517 49.076 1.00 86.31 94 ALA A O 1
ATOM 679 N N . ALA A 1 95 ? -25.000 1.516 48.472 1.00 87.69 95 ALA A N 1
ATOM 680 C CA . ALA A 1 95 ? -24.745 2.005 49.817 1.00 87.69 95 ALA A CA 1
ATOM 681 C C . ALA A 1 95 ? -25.023 3.504 49.886 1.00 87.69 95 ALA A C 1
ATOM 683 O O . ALA A 1 95 ? -24.826 4.231 48.915 1.00 87.69 95 ALA A O 1
ATOM 684 N N . VAL A 1 96 ? -25.439 3.973 51.054 1.00 86.94 96 VAL A N 1
ATOM 685 C CA . VAL A 1 96 ? -25.518 5.400 51.361 1.00 86.94 96 VAL A CA 1
ATOM 686 C C . VAL A 1 96 ? -24.567 5.656 52.519 1.00 86.94 96 VAL A C 1
ATOM 688 O O . VAL A 1 96 ? -24.544 4.893 53.485 1.00 86.94 96 VAL A O 1
ATOM 691 N N . ARG A 1 97 ? -23.729 6.683 52.402 1.00 80.56 97 ARG A N 1
ATOM 692 C CA . ARG A 1 97 ? -22.815 7.124 53.459 1.00 80.56 97 ARG A CA 1
ATOM 693 C C . ARG A 1 97 ? -23.024 8.602 53.724 1.00 80.56 97 ARG A C 1
ATOM 695 O O . ARG A 1 97 ? -23.154 9.366 52.781 1.00 80.56 97 ARG A O 1
ATOM 702 N N . GLY A 1 98 ? -22.987 9.004 54.983 1.00 74.00 98 GLY A N 1
ATOM 703 C CA . GLY A 1 98 ? -23.303 10.373 55.381 1.00 74.00 98 GLY A CA 1
ATOM 704 C C . GLY A 1 98 ? -24.684 10.462 56.024 1.00 74.00 98 GLY A C 1
ATOM 705 O O . GLY A 1 98 ? -25.582 9.680 55.717 1.00 74.00 98 GLY A O 1
ATOM 706 N N . GLY A 1 99 ? -24.776 11.375 56.981 1.00 61.88 99 GLY A N 1
ATOM 707 C CA . GLY A 1 99 ? -25.842 11.518 57.967 1.00 61.88 99 GLY A CA 1
ATOM 708 C C . GLY A 1 99 ? -25.236 12.190 59.200 1.00 61.88 99 GLY A C 1
ATOM 709 O O . GLY A 1 99 ? -24.132 11.818 59.589 1.00 61.88 99 GLY A O 1
ATOM 710 N N . ASP A 1 100 ? -25.918 13.208 59.729 1.00 53.44 100 ASP A N 1
ATOM 711 C CA . ASP A 1 100 ? -25.481 14.159 60.770 1.00 53.44 100 ASP A CA 1
ATOM 712 C C . ASP A 1 100 ? -24.410 15.182 60.327 1.00 53.44 100 ASP A C 1
ATOM 714 O O . ASP A 1 100 ? -23.228 15.095 60.650 1.00 53.44 100 ASP A O 1
ATOM 718 N N . GLY A 1 101 ? -24.841 16.199 59.563 1.00 62.94 101 GLY A N 1
ATOM 719 C CA . GLY A 1 101 ? -24.058 17.411 59.251 1.00 62.94 101 GLY A CA 1
ATOM 720 C C . GLY A 1 101 ? -23.034 17.304 58.108 1.00 62.94 101 GLY A C 1
ATOM 721 O O . GLY A 1 101 ? -22.496 18.324 57.680 1.00 62.94 101 GLY A O 1
ATOM 722 N N . ALA A 1 102 ? -22.787 16.101 57.580 1.00 71.75 102 ALA A N 1
ATOM 723 C CA . ALA A 1 102 ? -21.908 15.836 56.435 1.00 71.75 102 ALA A CA 1
ATOM 724 C C . ALA A 1 102 ? -22.702 15.564 55.134 1.00 71.75 102 ALA A C 1
ATOM 726 O O . ALA A 1 102 ? -23.827 15.067 55.205 1.00 71.75 102 ALA A O 1
ATOM 727 N N . PRO A 1 103 ? -22.134 15.838 53.938 1.00 76.50 103 PRO A N 1
ATOM 728 C CA . PRO A 1 103 ? -22.798 15.558 52.663 1.00 76.50 103 PRO A CA 1
ATOM 729 C C . PRO A 1 103 ? -23.107 14.064 52.501 1.00 76.50 103 PRO A C 1
ATOM 731 O O . PRO A 1 103 ? -22.265 13.209 52.789 1.00 76.50 103 PRO A O 1
ATOM 734 N N . THR A 1 104 ? -24.304 13.760 52.000 1.00 84.38 104 THR A N 1
ATOM 735 C CA . THR A 1 104 ? -24.756 12.387 51.756 1.00 84.38 104 THR A CA 1
ATOM 736 C C . THR A 1 104 ? -24.169 11.880 50.441 1.00 84.38 104 THR A C 1
ATOM 738 O O . THR A 1 104 ? -24.215 12.552 49.416 1.00 84.38 104 THR A O 1
ATOM 741 N N . VAL A 1 105 ? -23.594 10.683 50.455 1.00 87.00 105 VAL A N 1
ATOM 742 C CA . VAL A 1 105 ? -22.971 10.012 49.315 1.00 87.00 105 VAL A CA 1
ATOM 743 C C . VAL A 1 105 ? -23.753 8.742 49.022 1.00 87.00 105 VAL A C 1
ATOM 745 O O . VAL A 1 105 ? -23.674 7.761 49.761 1.00 87.00 105 VAL A O 1
ATOM 748 N N . HIS A 1 106 ? -24.482 8.745 47.915 1.00 88.81 106 HIS A N 1
ATOM 749 C CA . HIS A 1 106 ? -25.131 7.561 47.375 1.00 88.81 106 HIS A CA 1
ATOM 750 C C . HIS A 1 106 ? -24.171 6.852 46.424 1.00 88.81 106 HIS A C 1
ATOM 752 O O . HIS A 1 106 ? -23.616 7.478 45.526 1.00 88.81 106 HIS A O 1
ATOM 758 N N . LEU A 1 107 ? -23.991 5.550 46.607 1.00 89.50 107 LEU A N 1
ATOM 759 C CA . LEU A 1 107 ? -23.186 4.676 45.762 1.00 89.50 107 LEU A CA 1
ATOM 760 C C . LEU A 1 107 ? -24.097 3.584 45.211 1.00 89.50 107 LEU A C 1
ATOM 762 O O . LEU A 1 107 ? -24.718 2.861 45.985 1.00 89.50 107 LEU A O 1
ATOM 766 N N . VAL A 1 108 ? -24.178 3.456 43.890 1.00 90.69 108 VAL A N 1
ATOM 767 C CA . VAL A 1 108 ? -24.995 2.443 43.211 1.00 90.69 108 VAL A CA 1
ATOM 768 C C . VAL A 1 108 ? -24.146 1.759 42.147 1.00 90.69 108 VAL A C 1
ATOM 770 O O . VAL A 1 108 ? -23.608 2.424 41.262 1.00 90.69 108 VAL A O 1
ATOM 773 N N . ALA A 1 109 ? -24.011 0.437 42.213 1.00 88.50 109 ALA A N 1
ATOM 774 C CA . ALA A 1 109 ? -23.293 -0.320 41.196 1.00 88.50 109 ALA A CA 1
ATOM 775 C C . ALA A 1 109 ? -24.066 -0.292 39.868 1.00 88.50 109 ALA A C 1
ATOM 777 O O . ALA A 1 109 ? -25.273 -0.563 39.831 1.00 88.50 109 ALA A O 1
ATOM 778 N N . LEU A 1 110 ? -23.386 0.009 38.757 1.00 88.19 110 LEU A N 1
ATOM 779 C CA . LEU A 1 110 ? -24.016 -0.092 37.443 1.00 88.19 110 LEU A CA 1
ATOM 780 C C . LEU A 1 110 ? -24.268 -1.575 37.114 1.00 88.19 110 LEU A C 1
ATOM 782 O O . LEU A 1 110 ? -23.353 -2.394 37.147 1.00 88.19 110 LEU A O 1
ATOM 786 N N . GLY A 1 111 ? -25.516 -1.929 36.790 1.00 69.56 111 GLY A N 1
ATOM 787 C CA . GLY A 1 111 ? -25.903 -3.310 36.461 1.00 69.56 111 GLY A CA 1
ATOM 788 C C . GLY A 1 111 ? -26.234 -4.213 37.659 1.00 69.56 111 GLY A C 1
ATOM 789 O O . GLY A 1 111 ? -26.330 -5.429 37.494 1.00 69.56 111 GLY A O 1
ATOM 790 N N . ALA A 1 112 ? -26.436 -3.655 38.858 1.00 58.19 112 ALA A N 1
ATOM 791 C CA . ALA A 1 112 ? -26.976 -4.411 39.987 1.00 58.19 112 ALA A CA 1
ATOM 792 C C . ALA A 1 112 ? -28.378 -4.974 39.663 1.00 58.19 112 ALA A C 1
ATOM 794 O O . ALA A 1 112 ? -29.317 -4.212 39.432 1.00 58.19 112 ALA A O 1
ATOM 795 N N . GLY A 1 113 ? -28.514 -6.307 39.666 1.00 52.94 113 GLY A N 1
ATOM 796 C CA . GLY A 1 113 ? -29.794 -7.009 39.498 1.00 52.94 113 GLY A CA 1
ATOM 797 C C . GLY A 1 113 ? -30.029 -7.703 38.150 1.00 52.94 113 GLY A C 1
ATOM 798 O O . GLY A 1 113 ? -31.115 -8.244 37.961 1.00 52.94 113 GLY A O 1
ATOM 799 N N . GLU A 1 114 ? -29.057 -7.732 37.230 1.00 50.59 114 GLU A N 1
ATOM 800 C CA . GLU A 1 114 ? -29.181 -8.504 35.982 1.00 50.59 114 GLU A CA 1
ATOM 801 C C . GLU A 1 114 ? -28.463 -9.872 36.061 1.00 50.59 114 GLU A C 1
ATOM 803 O O . GLU A 1 114 ? -27.289 -9.931 36.445 1.00 50.59 114 GLU A O 1
ATOM 808 N N . PRO A 1 115 ? -29.138 -10.984 35.698 1.00 40.62 115 PRO A N 1
ATOM 809 C CA . PRO A 1 115 ? -28.530 -12.311 35.639 1.00 40.62 115 PRO A CA 1
ATOM 810 C C . PRO A 1 115 ? -27.542 -12.358 34.465 1.00 40.62 115 PRO A C 1
ATOM 812 O O . PRO A 1 115 ? -27.938 -12.253 33.309 1.00 40.62 115 PRO A O 1
ATOM 815 N N . GLY A 1 116 ? -26.248 -12.459 34.767 1.00 47.25 116 GLY A N 1
ATOM 816 C CA . GLY A 1 116 ? -25.167 -12.461 33.768 1.00 47.25 116 GLY A CA 1
ATOM 817 C C . GLY A 1 116 ? -23.875 -11.788 34.236 1.00 47.25 116 GLY A C 1
ATOM 818 O O . GLY A 1 116 ? -22.853 -11.883 33.570 1.00 47.25 116 GLY A O 1
ATOM 819 N N . ASN A 1 117 ? -23.883 -11.135 35.404 1.00 48.16 117 ASN A N 1
ATOM 820 C CA . ASN A 1 117 ? -22.693 -10.479 35.963 1.00 48.16 117 ASN A CA 1
ATOM 821 C C . ASN A 1 117 ? -21.696 -11.452 36.634 1.00 48.16 117 ASN A C 1
ATOM 823 O O . ASN A 1 117 ? -20.711 -11.021 37.229 1.00 48.16 117 ASN A O 1
ATOM 827 N N . GLY A 1 118 ? -21.955 -12.760 36.557 1.00 44.00 118 GLY A N 1
ATOM 828 C CA . GLY A 1 118 ? -21.063 -13.813 37.023 1.00 44.00 118 GLY A CA 1
ATOM 829 C C . GLY A 1 118 ? -20.982 -14.934 35.992 1.00 44.00 118 GLY A C 1
ATOM 830 O O . GLY A 1 118 ? -22.006 -15.514 35.649 1.00 44.00 118 GLY A O 1
ATOM 831 N N . ALA A 1 119 ? -19.758 -15.247 35.567 1.00 40.00 119 ALA A N 1
ATOM 832 C CA . ALA A 1 119 ? -19.340 -16.498 34.924 1.00 40.00 119 ALA A CA 1
ATOM 833 C C . ALA A 1 119 ? -19.399 -16.673 33.390 1.00 40.00 119 ALA A C 1
ATOM 835 O O . ALA A 1 119 ? -19.004 -17.743 32.942 1.00 40.00 119 ALA A O 1
ATOM 836 N N . ASP A 1 120 ? -19.702 -15.657 32.574 1.00 38.50 120 ASP A N 1
ATOM 837 C CA . ASP A 1 120 ? -19.303 -15.693 31.150 1.00 38.50 120 ASP A CA 1
ATOM 838 C C . ASP A 1 120 ? -17.927 -15.037 30.989 1.00 38.50 120 ASP A C 1
ATOM 840 O O . ASP A 1 120 ? -17.759 -13.893 30.560 1.00 38.50 120 ASP A O 1
ATOM 844 N N . CYS A 1 121 ? -16.921 -15.778 31.446 1.00 37.56 121 CYS A N 1
ATOM 845 C CA . CYS A 1 121 ? -15.521 -15.434 31.291 1.00 37.56 121 CYS A CA 1
ATOM 846 C C . CYS A 1 121 ? -15.126 -15.640 29.825 1.00 37.56 121 CYS A C 1
ATOM 848 O O . CYS A 1 121 ? -14.884 -16.766 29.394 1.00 37.56 121 CYS A O 1
ATOM 850 N N . ASP A 1 122 ? -15.027 -14.548 29.070 1.00 41.84 122 ASP A N 1
ATOM 851 C CA . ASP A 1 122 ? -14.235 -14.524 27.841 1.00 41.84 122 ASP A CA 1
ATOM 852 C C . ASP A 1 122 ? -12.785 -14.903 28.232 1.00 41.84 122 ASP A C 1
ATOM 854 O O . ASP A 1 122 ? -12.222 -14.275 29.139 1.00 41.84 122 ASP A O 1
ATOM 858 N N . PRO A 1 123 ? -12.169 -15.939 27.635 1.00 42.47 123 PRO A N 1
ATOM 859 C CA . PRO A 1 123 ? -10.890 -16.489 28.097 1.00 42.47 123 PRO A CA 1
ATOM 860 C C . PRO A 1 123 ? -9.688 -15.531 27.963 1.00 42.47 123 PRO A C 1
ATOM 862 O O . PRO A 1 123 ? -8.609 -15.846 28.457 1.00 42.47 123 PRO A O 1
ATOM 865 N N . ASP A 1 124 ? -9.868 -14.348 27.365 1.00 46.19 124 ASP A N 1
ATOM 866 C CA . ASP A 1 124 ? -8.814 -13.356 27.097 1.00 46.19 124 ASP A CA 1
ATOM 867 C C . ASP A 1 124 ? -8.572 -12.321 28.227 1.00 46.19 124 ASP A C 1
ATOM 869 O O . ASP A 1 124 ? -7.845 -11.344 28.047 1.00 46.19 124 ASP A O 1
ATOM 873 N N . GLY A 1 125 ? -9.128 -12.525 29.429 1.00 43.28 125 GLY A N 1
ATOM 874 C CA . GLY A 1 125 ? -8.528 -11.996 30.668 1.00 43.28 125 GLY A CA 1
ATOM 875 C C . GLY A 1 125 ? -8.525 -10.471 30.884 1.00 43.28 125 GLY A C 1
ATOM 876 O O . GLY A 1 125 ? -7.680 -9.969 31.622 1.00 43.28 125 GLY A O 1
ATOM 877 N N . ALA A 1 126 ? -9.461 -9.711 30.303 1.00 47.88 126 ALA A N 1
ATOM 878 C CA . ALA A 1 126 ? -9.590 -8.267 30.559 1.00 47.88 126 ALA A CA 1
ATOM 879 C C . ALA A 1 126 ? -11.051 -7.817 30.752 1.00 47.88 126 ALA A C 1
ATOM 881 O O . ALA A 1 126 ? -11.587 -6.950 30.044 1.00 47.88 126 ALA A O 1
ATOM 882 N N . THR A 1 127 ? -11.732 -8.401 31.735 1.00 58.31 127 THR A N 1
ATOM 883 C CA . THR A 1 127 ? -13.087 -7.988 32.118 1.00 58.31 127 THR A CA 1
ATOM 884 C C . THR A 1 127 ? -13.017 -6.818 33.094 1.00 58.31 127 THR A C 1
ATOM 886 O O . THR A 1 127 ? -13.119 -7.015 34.292 1.00 58.31 127 THR A O 1
ATOM 889 N N . ASP A 1 128 ? -12.806 -5.594 32.593 1.00 64.19 128 ASP A N 1
ATOM 890 C CA . ASP A 1 128 ? -12.953 -4.378 33.419 1.00 64.19 128 ASP A CA 1
ATOM 891 C C . ASP A 1 128 ? -14.421 -4.279 33.911 1.00 64.19 128 ASP A C 1
ATOM 893 O O . ASP A 1 128 ? -15.322 -4.120 33.072 1.00 64.19 128 ASP A O 1
ATOM 897 N N . PRO A 1 129 ? -14.704 -4.494 35.206 1.00 73.56 129 PRO A N 1
ATOM 898 C CA . PRO A 1 129 ? -16.071 -4.597 35.718 1.00 73.56 129 PRO A CA 1
ATOM 899 C C . PRO A 1 129 ? -16.820 -3.256 35.620 1.00 73.56 129 PRO A C 1
ATOM 901 O O . PRO A 1 129 ? -16.198 -2.197 35.497 1.00 73.56 129 PRO A O 1
ATOM 904 N N . PRO A 1 130 ? -18.168 -3.263 35.621 1.00 80.44 130 PRO A N 1
ATOM 905 C CA . PRO A 1 130 ? -18.935 -2.030 35.496 1.00 80.44 130 PRO A CA 1
ATOM 906 C C . PRO A 1 130 ? -18.626 -1.073 36.664 1.00 80.44 130 PRO A C 1
ATOM 908 O O . PRO A 1 130 ? -18.537 -1.521 37.811 1.00 80.44 130 PRO A O 1
ATOM 911 N N . PRO A 1 131 ? -18.463 0.237 36.398 1.00 89.38 131 PRO A N 1
ATOM 912 C CA . PRO A 1 131 ? -18.167 1.200 37.443 1.00 89.38 131 PRO A CA 1
ATOM 913 C C . PRO A 1 131 ? -19.388 1.446 38.334 1.00 89.38 131 PRO A C 1
ATOM 915 O O . PRO A 1 131 ? -20.493 0.962 38.096 1.00 89.38 131 PRO A O 1
ATOM 918 N N . TRP A 1 132 ? -19.177 2.228 39.376 1.00 91.56 132 TRP A N 1
ATOM 919 C CA . TRP A 1 132 ? -20.175 2.661 40.333 1.00 91.56 132 TRP A CA 1
ATOM 920 C C . TRP A 1 132 ? -20.610 4.091 40.044 1.00 91.56 132 TRP A C 1
ATOM 922 O O . TRP A 1 132 ? -19.779 4.955 39.764 1.00 91.56 132 TRP A O 1
ATOM 932 N N . LEU A 1 133 ? -21.910 4.349 40.150 1.00 92.31 133 LEU A N 1
ATOM 933 C CA . LEU A 1 133 ? -22.468 5.691 40.191 1.00 92.31 133 LEU A CA 1
ATOM 934 C C . LEU A 1 133 ? -22.372 6.220 41.622 1.00 92.31 133 LEU A C 1
ATOM 936 O O . LEU A 1 133 ? -22.989 5.668 42.531 1.00 92.31 133 LEU A O 1
ATOM 940 N N . ALA A 1 134 ? -21.630 7.306 41.804 1.00 91.06 134 ALA A N 1
ATOM 941 C CA . ALA A 1 134 ? -21.631 8.089 43.026 1.00 91.06 134 ALA A CA 1
ATOM 942 C C . ALA A 1 134 ? -22.463 9.356 42.819 1.00 91.06 134 ALA A C 1
ATOM 944 O O . ALA A 1 134 ? -22.234 10.078 41.853 1.00 91.06 134 ALA A O 1
ATOM 945 N N . ALA A 1 135 ? -23.391 9.648 43.723 1.00 89.06 135 ALA A N 1
ATOM 946 C CA . ALA A 1 135 ? -24.081 10.929 43.795 1.00 89.06 135 ALA A CA 1
ATOM 947 C C . ALA A 1 135 ? -23.829 11.542 45.168 1.00 89.06 135 ALA A C 1
ATOM 949 O O . ALA A 1 135 ? -24.187 10.964 46.192 1.00 89.06 135 ALA A O 1
ATOM 950 N N . VAL A 1 136 ? -23.172 12.694 45.174 1.00 86.25 136 VAL A N 1
ATOM 951 C CA . VAL A 1 136 ? -22.842 13.434 46.384 1.00 86.25 136 VAL A CA 1
ATOM 952 C C . VAL A 1 136 ? -23.806 14.602 46.498 1.00 86.25 136 VAL A C 1
ATOM 954 O O . VAL A 1 136 ? -23.762 15.554 45.711 1.00 86.25 136 VAL A O 1
ATOM 957 N N . ASP A 1 137 ? -24.671 14.498 47.491 1.00 81.44 137 ASP A N 1
ATOM 958 C CA . ASP A 1 137 ? -25.776 15.392 47.755 1.00 81.44 137 ASP A CA 1
ATOM 959 C C . ASP A 1 137 ? -25.593 16.090 49.115 1.00 81.44 137 ASP A C 1
ATOM 961 O O . ASP A 1 137 ? -25.729 15.459 50.169 1.00 81.44 137 ASP A O 1
ATOM 965 N N . PRO A 1 138 ? -25.285 17.398 49.122 1.00 69.38 138 PRO A N 1
ATOM 966 C CA . PRO A 1 138 ? -25.131 18.167 50.353 1.00 69.38 138 PRO A CA 1
ATOM 967 C C . PRO A 1 138 ? -26.428 18.335 51.156 1.00 69.38 138 PRO A C 1
ATOM 969 O O . PRO A 1 138 ? -26.351 18.641 52.341 1.00 69.38 138 PRO A O 1
ATOM 972 N N . VAL A 1 139 ? -27.599 18.181 50.524 1.00 68.62 139 VAL A N 1
ATOM 973 C CA . VAL A 1 139 ? -28.913 18.545 51.095 1.00 68.62 139 VAL A CA 1
ATOM 974 C C . VAL A 1 139 ? -29.812 17.315 51.311 1.00 68.62 139 VAL A C 1
ATOM 976 O O . VAL A 1 139 ? -30.922 17.450 51.813 1.00 68.62 139 VAL A O 1
ATOM 979 N N . ALA A 1 140 ? -29.336 16.108 50.975 1.00 69.50 140 ALA A N 1
ATOM 980 C CA . ALA A 1 140 ? -30.075 14.841 51.100 1.00 69.50 140 ALA A CA 1
ATOM 981 C C . ALA A 1 140 ? -31.473 14.865 50.431 1.00 69.50 140 ALA A C 1
ATOM 983 O O . ALA A 1 140 ? -32.458 14.348 50.954 1.00 69.50 140 ALA A O 1
ATOM 984 N N . SER A 1 141 ? -31.548 15.489 49.259 1.00 71.00 141 SER A N 1
ATOM 985 C CA . SER A 1 141 ? -32.726 15.670 48.413 1.00 71.00 141 SER A CA 1
ATOM 986 C C . SER A 1 141 ? -32.838 14.681 47.241 1.00 71.00 141 SER A C 1
ATOM 988 O O . SER A 1 141 ? -33.910 14.582 46.642 1.00 71.00 141 SER A O 1
ATOM 990 N N . VAL A 1 142 ? -31.775 13.948 46.880 1.00 72.00 142 VAL A N 1
ATOM 991 C CA . VAL A 1 142 ? -31.781 13.086 45.688 1.00 72.00 142 VAL A CA 1
ATOM 992 C C . VAL A 1 142 ? -32.633 11.826 45.902 1.00 72.00 142 VAL A C 1
ATOM 994 O O . VAL A 1 142 ? -32.316 11.002 46.763 1.00 72.00 142 VAL A O 1
ATOM 997 N N . PRO A 1 143 ? -33.669 11.584 45.072 1.00 78.31 143 PRO A N 1
ATOM 998 C CA . PRO A 1 143 ? -34.469 10.369 45.171 1.00 78.31 143 PRO A CA 1
ATOM 999 C C . PRO A 1 143 ? -33.650 9.123 44.806 1.00 78.31 143 PRO A C 1
ATOM 1001 O O . PRO A 1 143 ? -33.131 9.011 43.691 1.00 78.31 143 PRO A O 1
ATOM 1004 N N . GLY A 1 144 ? -33.596 8.138 45.708 1.00 78.94 144 GLY A N 1
ATOM 1005 C CA . GLY A 1 144 ? -32.901 6.864 45.469 1.00 78.94 144 GLY A CA 1
ATOM 1006 C C . GLY A 1 144 ? -33.416 6.107 44.238 1.00 78.94 144 GLY A C 1
ATOM 1007 O O . GLY A 1 144 ? -32.631 5.515 43.501 1.00 78.94 144 GLY A O 1
ATOM 1008 N N . ASP A 1 145 ? -34.716 6.205 43.951 1.00 84.19 145 ASP A N 1
ATOM 1009 C CA . ASP A 1 145 ? -35.346 5.621 42.761 1.00 84.19 145 ASP A CA 1
ATOM 1010 C C . ASP A 1 145 ? -34.809 6.210 41.448 1.00 84.19 145 ASP A C 1
ATOM 1012 O O . ASP A 1 145 ? -34.596 5.474 40.484 1.00 84.19 145 ASP A O 1
ATOM 1016 N N . LEU A 1 146 ? -34.560 7.525 41.412 1.00 85.31 146 LEU A N 1
ATOM 1017 C CA . LEU A 1 146 ? -33.985 8.199 40.247 1.00 85.31 146 LEU A CA 1
ATOM 1018 C C . LEU A 1 146 ? -32.540 7.746 40.025 1.00 85.31 146 LEU A C 1
ATOM 1020 O O . LEU A 1 146 ? -32.153 7.489 38.888 1.00 85.31 146 LEU A O 1
ATOM 1024 N N . LEU A 1 147 ? -31.758 7.608 41.101 1.00 86.75 147 LEU A N 1
ATOM 1025 C CA . LEU A 1 147 ? -30.395 7.075 41.028 1.00 86.75 147 LEU A CA 1
ATOM 1026 C C . LEU A 1 147 ? -30.378 5.614 40.581 1.00 86.75 147 LEU A C 1
ATOM 1028 O O . LEU A 1 147 ? -29.513 5.240 39.796 1.00 86.75 147 LEU A O 1
ATOM 1032 N N . ALA A 1 148 ? -31.338 4.800 41.023 1.00 85.88 148 ALA A N 1
ATOM 1033 C CA . ALA A 1 148 ? -31.467 3.416 40.583 1.00 85.88 148 ALA A CA 1
ATOM 1034 C C . ALA A 1 148 ? -31.848 3.317 39.094 1.00 85.88 148 ALA A C 1
ATOM 1036 O O . ALA A 1 148 ? -31.264 2.516 38.362 1.00 85.88 148 ALA A O 1
ATOM 1037 N N . ASP A 1 149 ? -32.787 4.143 38.620 1.00 87.44 149 ASP A N 1
ATOM 1038 C CA . ASP A 1 149 ? -33.157 4.211 37.199 1.00 87.44 149 ASP A CA 1
ATOM 1039 C C . ASP A 1 149 ? -31.994 4.722 36.338 1.00 87.44 149 ASP A C 1
ATOM 1041 O O . ASP A 1 149 ? -31.680 4.139 35.296 1.00 87.44 149 ASP A O 1
ATOM 1045 N N . ALA A 1 150 ? -31.299 5.762 36.802 1.00 88.75 150 ALA A N 1
ATOM 1046 C CA . ALA A 1 150 ? -30.123 6.296 36.131 1.00 88.75 150 ALA A CA 1
ATOM 1047 C C . ALA A 1 150 ? -28.969 5.286 36.116 1.00 88.75 150 ALA A C 1
ATOM 1049 O O . ALA A 1 150 ? -28.323 5.138 35.084 1.00 88.75 150 ALA A O 1
ATOM 1050 N N . ALA A 1 151 ? -28.734 4.543 37.202 1.00 89.31 151 ALA A N 1
ATOM 1051 C CA . ALA A 1 151 ? -27.717 3.494 37.262 1.00 89.31 151 ALA A CA 1
ATOM 1052 C C . ALA A 1 151 ? -28.025 2.327 36.308 1.00 89.31 151 ALA A C 1
ATOM 1054 O O . ALA A 1 151 ? -27.114 1.799 35.670 1.00 89.31 151 ALA A O 1
ATOM 1055 N N . ARG A 1 152 ? -29.301 1.949 36.141 1.00 87.31 152 ARG A N 1
ATOM 1056 C CA . ARG A 1 152 ? -29.712 0.959 35.128 1.00 87.31 152 ARG A CA 1
ATOM 1057 C C . ARG A 1 152 ? -29.408 1.446 33.710 1.00 87.31 152 ARG A C 1
ATOM 1059 O O . ARG A 1 152 ? -28.757 0.738 32.943 1.00 87.31 152 ARG A O 1
ATOM 1066 N N . LEU A 1 153 ? -29.819 2.670 33.376 1.00 89.25 153 LEU A N 1
ATOM 1067 C CA . LEU A 1 153 ? -29.583 3.251 32.053 1.00 89.25 153 LEU A CA 1
ATOM 1068 C C . LEU A 1 153 ? -28.087 3.474 31.772 1.00 89.25 153 LEU A C 1
ATOM 1070 O O . LEU A 1 153 ? -27.600 3.106 30.706 1.00 89.25 153 LEU A O 1
ATOM 1074 N N . LEU A 1 154 ? -27.336 4.015 32.735 1.00 90.25 154 LEU A N 1
ATOM 1075 C CA . LEU A 1 154 ? -25.884 4.189 32.641 1.00 90.25 154 LEU A CA 1
ATOM 1076 C C . LEU A 1 154 ? -25.162 2.847 32.495 1.00 90.25 154 LEU A C 1
ATOM 1078 O O . LEU A 1 154 ? -24.203 2.769 31.731 1.00 90.25 154 LEU A O 1
ATOM 1082 N N . GLY A 1 155 ? -25.639 1.787 33.156 1.00 87.19 155 GLY A N 1
ATOM 1083 C CA . GLY A 1 155 ? -25.133 0.428 32.963 1.00 87.19 155 GLY A CA 1
ATOM 1084 C C . GLY A 1 155 ? -25.282 -0.054 31.518 1.00 87.19 155 GLY A C 1
ATOM 1085 O O . GLY A 1 155 ? -24.324 -0.578 30.946 1.00 87.19 155 GLY A O 1
ATOM 1086 N N . LEU A 1 156 ? -26.435 0.191 30.883 1.00 87.06 156 LEU A N 1
ATOM 1087 C CA . LEU A 1 156 ? -26.653 -0.120 29.464 1.00 87.06 156 LEU A CA 1
ATOM 1088 C C . LEU A 1 156 ? -25.738 0.700 28.545 1.00 87.06 156 LEU A C 1
ATOM 1090 O O . LEU A 1 156 ? -25.056 0.124 27.693 1.00 87.06 156 LEU A O 1
ATOM 1094 N N . CYS A 1 157 ? -25.676 2.020 28.746 1.00 88.56 157 CYS A N 1
ATOM 1095 C CA . CYS A 1 157 ? -24.815 2.917 27.970 1.00 88.56 157 CYS A CA 1
ATOM 1096 C C . CYS A 1 157 ? -23.336 2.522 28.080 1.00 88.56 157 CYS A C 1
ATOM 1098 O O . CYS A 1 157 ? -22.628 2.493 27.075 1.00 88.56 157 CYS A O 1
ATOM 1100 N N . TRP A 1 158 ? -22.879 2.172 29.286 1.00 86.19 158 TRP A N 1
ATOM 1101 C CA . TRP A 1 158 ? -21.507 1.739 29.540 1.00 86.19 158 TRP A CA 1
ATOM 1102 C C . TRP A 1 158 ? -21.170 0.436 28.811 1.00 86.19 158 TRP A C 1
ATOM 1104 O O . TRP A 1 158 ? -20.124 0.343 28.170 1.00 86.19 158 TRP A O 1
ATOM 1114 N N . ARG A 1 159 ? -22.058 -0.569 28.852 1.00 84.00 159 ARG A N 1
ATOM 1115 C CA . ARG A 1 159 ? -21.851 -1.835 28.126 1.00 84.00 159 ARG A CA 1
ATOM 1116 C C . ARG A 1 159 ? -21.807 -1.634 26.614 1.00 84.00 159 ARG A C 1
ATOM 1118 O O . ARG A 1 159 ? -20.967 -2.246 25.952 1.00 84.00 159 ARG A O 1
ATOM 1125 N N . LEU A 1 160 ? -22.678 -0.779 26.075 1.00 84.38 160 LEU A N 1
ATOM 1126 C CA . LEU A 1 160 ? -22.689 -0.454 24.650 1.00 84.38 160 LEU A CA 1
ATOM 1127 C C . LEU A 1 160 ? -21.385 0.236 24.231 1.00 84.38 160 LEU A C 1
ATOM 1129 O O . LEU A 1 160 ? -20.714 -0.240 23.318 1.00 84.38 160 LEU A O 1
ATOM 1133 N N . ASP A 1 161 ? -20.986 1.294 24.935 1.00 84.06 161 ASP A N 1
ATOM 1134 C CA . ASP A 1 161 ? -19.752 2.030 24.648 1.00 84.06 161 ASP A CA 1
ATOM 1135 C C . ASP A 1 161 ? -18.503 1.144 24.829 1.00 84.06 161 ASP A C 1
ATOM 1137 O O . ASP A 1 161 ? -17.617 1.126 23.974 1.00 84.06 161 ASP A O 1
ATOM 1141 N N . ARG A 1 162 ? -18.458 0.289 25.861 1.00 83.25 162 ARG A N 1
ATOM 1142 C CA . ARG A 1 162 ? -17.412 -0.740 26.018 1.00 83.25 162 ARG A CA 1
ATOM 1143 C C . ARG A 1 162 ? -17.368 -1.685 24.817 1.00 83.25 162 ARG A C 1
ATOM 1145 O O . ARG A 1 162 ? -16.282 -1.947 24.295 1.00 83.25 162 ARG A O 1
ATOM 1152 N N . SER A 1 163 ? -18.520 -2.200 24.382 1.00 84.44 163 SER A N 1
ATOM 1153 C CA . SER A 1 163 ? -18.622 -3.089 23.219 1.00 84.44 163 SER A CA 1
ATOM 1154 C C . SER A 1 163 ? -18.131 -2.392 21.950 1.00 84.44 163 SER A C 1
ATOM 1156 O O . SER A 1 163 ? -17.345 -2.962 21.194 1.00 84.44 163 SER A O 1
ATOM 1158 N N . GLU A 1 164 ? -18.503 -1.130 21.740 1.00 84.38 164 GLU A N 1
ATOM 1159 C CA . GLU A 1 164 ? -18.010 -0.333 20.620 1.00 84.38 164 GLU A CA 1
ATOM 1160 C C . GLU A 1 164 ? -16.502 -0.098 20.683 1.00 84.38 164 GLU A C 1
ATOM 1162 O O . GLU A 1 164 ? -15.816 -0.286 19.679 1.00 84.38 164 GLU A O 1
ATOM 1167 N N . ARG A 1 165 ? -15.952 0.271 21.845 1.00 84.31 165 ARG A N 1
ATOM 1168 C CA . ARG A 1 165 ? -14.504 0.441 22.035 1.00 84.31 165 ARG A CA 1
ATOM 1169 C C . ARG A 1 165 ? -13.755 -0.865 21.781 1.00 84.31 165 ARG A C 1
ATOM 1171 O O . ARG A 1 165 ? -12.721 -0.850 21.115 1.00 84.31 165 ARG A O 1
ATOM 1178 N N . ALA A 1 166 ? -14.269 -1.995 22.266 1.00 82.25 166 ALA A N 1
ATOM 1179 C CA . ALA A 1 166 ? -13.708 -3.316 21.996 1.00 82.25 166 ALA A CA 1
ATOM 1180 C C . ALA A 1 166 ? -13.733 -3.637 20.493 1.00 82.25 166 ALA A C 1
ATOM 1182 O O . ALA A 1 166 ? -12.683 -3.927 19.923 1.00 82.25 166 ALA A O 1
ATOM 1183 N N . ARG A 1 167 ? -14.880 -3.458 19.821 1.00 84.81 167 ARG A N 1
ATOM 1184 C CA . ARG A 1 167 ? -15.008 -3.623 18.362 1.00 84.81 167 ARG A CA 1
ATOM 1185 C C . ARG A 1 167 ? -14.041 -2.725 17.589 1.00 84.81 167 ARG A C 1
ATOM 1187 O O . ARG A 1 167 ? -13.393 -3.191 16.658 1.00 84.81 167 ARG A O 1
ATOM 1194 N N . ARG A 1 168 ? -13.889 -1.455 17.985 1.00 85.00 168 ARG A N 1
ATOM 1195 C CA . ARG A 1 168 ? -12.932 -0.514 17.372 1.00 85.00 168 ARG A CA 1
ATOM 1196 C C . ARG A 1 168 ? -11.483 -0.962 17.578 1.00 85.00 168 ARG A C 1
ATOM 1198 O O . ARG A 1 168 ? -10.689 -0.833 16.650 1.00 85.00 168 ARG A O 1
ATOM 1205 N N . ARG A 1 169 ? -11.129 -1.502 18.754 1.00 86.19 169 ARG A N 1
ATOM 1206 C CA . ARG A 1 169 ? -9.789 -2.058 19.025 1.00 86.19 169 ARG A CA 1
ATOM 1207 C C . ARG A 1 169 ? -9.492 -3.272 18.149 1.00 86.19 169 ARG A C 1
ATOM 1209 O O . ARG A 1 169 ? -8.422 -3.301 17.547 1.00 86.19 169 ARG A O 1
ATOM 1216 N N . VAL A 1 170 ? -10.437 -4.205 18.028 1.00 88.44 170 VAL A N 1
ATOM 1217 C CA . VAL A 1 170 ? -10.316 -5.374 17.140 1.00 88.44 170 VAL A CA 1
ATOM 1218 C C . VAL A 1 170 ? -10.170 -4.923 15.687 1.00 88.44 170 VAL A C 1
ATOM 1220 O O . VAL A 1 170 ? -9.184 -5.264 15.047 1.00 88.44 170 VAL A O 1
ATOM 1223 N N . ALA A 1 171 ? -11.049 -4.043 15.197 1.00 85.62 171 ALA A N 1
ATOM 1224 C CA . ALA A 1 171 ? -10.970 -3.522 13.830 1.00 85.62 171 ALA A CA 1
ATOM 1225 C C . ALA A 1 171 ? -9.652 -2.771 13.545 1.00 85.62 171 ALA A C 1
ATOM 1227 O O . ALA A 1 171 ? -9.105 -2.853 12.444 1.00 85.62 171 ALA A O 1
ATOM 1228 N N . ALA A 1 172 ? -9.113 -2.044 14.530 1.00 86.06 172 ALA A N 1
ATOM 1229 C CA . ALA A 1 172 ? -7.802 -1.410 14.417 1.00 86.06 172 ALA A CA 1
ATOM 1230 C C . ALA A 1 172 ? -6.659 -2.441 14.406 1.00 86.06 172 ALA A C 1
ATOM 1232 O O . ALA A 1 172 ? -5.689 -2.258 13.670 1.00 86.06 172 ALA A O 1
ATOM 1233 N N . GLY A 1 173 ? -6.770 -3.512 15.196 1.00 89.62 173 GLY A N 1
ATOM 1234 C CA . GLY A 1 173 ? -5.864 -4.662 15.173 1.00 89.62 173 GLY A CA 1
ATOM 1235 C C . GLY A 1 173 ? -5.851 -5.346 13.808 1.00 89.62 173 GLY A C 1
ATOM 1236 O O . GLY A 1 173 ? -4.786 -5.457 13.201 1.00 89.62 173 GLY A O 1
ATOM 1237 N N . ASP A 1 174 ? -7.028 -5.674 13.273 1.00 90.06 174 ASP A N 1
ATOM 1238 C CA . ASP A 1 174 ? -7.205 -6.243 11.934 1.00 90.06 174 ASP A CA 1
ATOM 1239 C C . ASP A 1 174 ? -6.600 -5.341 10.858 1.00 90.06 174 ASP A C 1
ATOM 1241 O O . ASP A 1 174 ? -5.885 -5.808 9.972 1.00 90.06 174 ASP A O 1
ATOM 1245 N N . GLY A 1 175 ? -6.838 -4.028 10.949 1.00 89.06 175 GLY A N 1
ATOM 1246 C CA . GLY A 1 175 ? -6.259 -3.044 10.037 1.00 89.06 175 GLY A CA 1
ATOM 1247 C C . GLY A 1 175 ? -4.728 -3.064 10.041 1.00 89.06 175 GLY A C 1
ATOM 1248 O O . GLY A 1 175 ? -4.114 -3.108 8.975 1.00 89.06 175 GLY A O 1
ATOM 1249 N N . ARG A 1 176 ? -4.105 -3.095 11.228 1.00 90.38 176 ARG A N 1
ATOM 1250 C CA . ARG A 1 176 ? -2.640 -3.185 11.373 1.00 90.38 176 ARG A CA 1
ATOM 1251 C C . ARG A 1 176 ? -2.094 -4.528 10.887 1.00 90.38 176 ARG A C 1
ATOM 1253 O O . ARG A 1 176 ? -1.040 -4.549 10.256 1.00 90.38 176 ARG A O 1
ATOM 1260 N N . GLY A 1 177 ? -2.797 -5.628 11.157 1.00 92.88 177 GLY A N 1
ATOM 1261 C CA . GLY A 1 177 ? -2.430 -6.962 10.681 1.00 92.88 177 GLY A CA 1
ATOM 1262 C C . GLY A 1 177 ? -2.460 -7.045 9.155 1.00 92.88 177 GLY A C 1
ATOM 1263 O O . GLY A 1 177 ? -1.494 -7.484 8.537 1.00 92.88 177 GLY A O 1
ATOM 1264 N N . ARG A 1 178 ? -3.518 -6.520 8.529 1.00 93.81 178 ARG A N 1
ATOM 1265 C CA . ARG A 1 178 ? -3.642 -6.413 7.067 1.00 93.81 178 ARG A CA 1
ATOM 1266 C C . ARG A 1 178 ? -2.554 -5.545 6.438 1.00 93.81 178 ARG A C 1
ATOM 1268 O O . ARG A 1 178 ? -2.040 -5.886 5.377 1.00 93.81 178 ARG A O 1
ATOM 1275 N N . GLU A 1 179 ? -2.187 -4.442 7.085 1.00 92.38 179 GLU A N 1
ATOM 1276 C CA . GLU A 1 179 ? -1.075 -3.594 6.644 1.00 92.38 179 GLU A CA 1
ATOM 1277 C C . GLU A 1 179 ? 0.270 -4.330 6.721 1.00 92.38 179 GLU A C 1
ATOM 1279 O O . GLU A 1 179 ? 1.058 -4.256 5.779 1.00 92.38 179 GLU A O 1
ATOM 1284 N N . ALA A 1 180 ? 0.517 -5.084 7.797 1.00 92.75 180 ALA A N 1
ATOM 1285 C CA . ALA A 1 180 ? 1.722 -5.901 7.934 1.00 92.75 180 ALA A CA 1
ATOM 1286 C C . ALA A 1 180 ? 1.798 -7.000 6.861 1.00 92.75 180 ALA A C 1
ATOM 1288 O O . ALA A 1 180 ? 2.847 -7.190 6.252 1.00 92.75 180 ALA A O 1
ATOM 1289 N N . VAL A 1 181 ? 0.678 -7.672 6.579 1.00 95.06 181 VAL A N 1
ATOM 1290 C CA . VAL A 1 181 ? 0.573 -8.654 5.490 1.00 95.06 181 VAL A CA 1
ATOM 1291 C C . VAL A 1 181 ? 0.891 -8.013 4.143 1.00 95.06 181 VAL A C 1
ATOM 1293 O O . VAL A 1 181 ? 1.722 -8.537 3.408 1.00 95.06 181 VAL A O 1
ATOM 1296 N N . LEU A 1 182 ? 0.279 -6.868 3.822 1.00 93.31 182 LEU A N 1
ATOM 1297 C CA . LEU A 1 182 ? 0.567 -6.157 2.576 1.00 93.31 182 LEU A CA 1
ATOM 1298 C C . LEU A 1 182 ? 2.054 -5.800 2.475 1.00 93.31 182 LEU A C 1
ATOM 1300 O O . LEU A 1 182 ? 2.644 -6.009 1.424 1.00 93.31 182 LEU A O 1
ATOM 1304 N N . HIS A 1 183 ? 2.665 -5.297 3.550 1.00 90.75 183 HIS A N 1
ATOM 1305 C CA . HIS A 1 183 ? 4.090 -4.970 3.566 1.00 90.75 183 HIS A CA 1
ATOM 1306 C C . HIS A 1 183 ? 4.966 -6.187 3.220 1.00 90.75 183 HIS A C 1
ATOM 1308 O O . HIS A 1 183 ? 5.804 -6.087 2.328 1.00 90.75 183 HIS A O 1
ATOM 1314 N N . LEU A 1 184 ? 4.712 -7.341 3.846 1.00 91.12 184 LEU A N 1
ATOM 1315 C CA . LEU A 1 184 ? 5.423 -8.595 3.562 1.00 91.12 184 LEU A CA 1
ATOM 1316 C C . LEU A 1 184 ? 5.241 -9.037 2.100 1.00 91.12 184 LEU A C 1
ATOM 1318 O O . LEU A 1 184 ? 6.204 -9.381 1.422 1.00 91.12 184 LEU A O 1
ATOM 1322 N N . LEU A 1 185 ? 4.020 -8.944 1.568 1.00 92.00 185 LEU A N 1
ATOM 1323 C CA . LEU A 1 185 ? 3.743 -9.266 0.165 1.00 92.00 185 LEU A CA 1
ATOM 1324 C C . LEU A 1 185 ? 4.435 -8.315 -0.821 1.00 92.00 185 LEU A C 1
ATOM 1326 O O . LEU A 1 185 ? 4.830 -8.734 -1.907 1.00 92.00 185 LEU A O 1
ATOM 1330 N N . MET A 1 186 ? 4.593 -7.041 -0.460 1.00 88.00 186 MET A N 1
ATOM 1331 C CA . MET A 1 186 ? 5.270 -6.052 -1.300 1.00 88.00 186 MET A CA 1
ATOM 1332 C C . MET A 1 186 ? 6.793 -6.239 -1.345 1.00 88.00 186 MET A C 1
ATOM 1334 O O . MET A 1 186 ? 7.416 -5.767 -2.292 1.00 88.00 186 MET A O 1
ATOM 1338 N N . VAL A 1 187 ? 7.389 -6.923 -0.363 1.00 83.50 187 VAL A N 1
ATOM 1339 C CA . VAL A 1 187 ? 8.810 -7.324 -0.389 1.00 83.50 187 VAL A CA 1
ATOM 1340 C C . VAL A 1 187 ? 9.023 -8.758 -0.893 1.00 83.50 187 VAL A C 1
ATOM 1342 O O . VAL A 1 187 ? 10.161 -9.174 -1.057 1.00 83.50 187 VAL A O 1
ATOM 1345 N N . GLY A 1 188 ? 7.944 -9.492 -1.198 1.00 83.50 188 GLY A N 1
ATOM 1346 C CA . GLY A 1 188 ? 7.985 -10.858 -1.741 1.00 83.50 188 GLY A CA 1
ATOM 1347 C C . GLY A 1 188 ? 7.876 -11.983 -0.700 1.00 83.50 188 GLY A C 1
ATOM 1348 O O . GLY A 1 188 ? 7.811 -13.155 -1.072 1.00 83.50 188 GLY A O 1
ATOM 1349 N N . ASP A 1 189 ? 7.766 -11.656 0.589 1.00 88.44 189 ASP A N 1
ATOM 1350 C CA . ASP A 1 189 ? 7.764 -12.606 1.708 1.00 88.44 189 ASP A CA 1
ATOM 1351 C C . ASP A 1 189 ? 6.388 -13.250 1.946 1.00 88.44 189 ASP A C 1
ATOM 1353 O O . ASP A 1 189 ? 5.632 -12.902 2.860 1.00 88.44 189 ASP A O 1
ATOM 1357 N N . VAL A 1 190 ? 6.053 -14.258 1.139 1.00 92.56 190 VAL A N 1
ATOM 1358 C CA . VAL A 1 190 ? 4.732 -14.912 1.195 1.00 92.56 190 VAL A CA 1
ATOM 1359 C C . VAL A 1 190 ? 4.533 -15.756 2.458 1.00 92.56 190 VAL A C 1
ATOM 1361 O O . VAL A 1 190 ? 3.450 -15.733 3.044 1.00 92.56 190 VAL A O 1
ATOM 1364 N N . ALA A 1 191 ? 5.542 -16.506 2.909 1.00 92.69 191 ALA A N 1
ATOM 1365 C CA . ALA A 1 191 ? 5.377 -17.412 4.050 1.00 92.69 191 ALA A CA 1
ATOM 1366 C C . ALA A 1 191 ? 5.107 -16.668 5.378 1.00 92.69 191 ALA A C 1
ATOM 1368 O O . ALA A 1 191 ? 4.136 -17.013 6.061 1.00 92.69 191 ALA A O 1
ATOM 1369 N N . PRO A 1 192 ? 5.871 -15.619 5.750 1.00 93.06 192 PRO A N 1
ATOM 1370 C CA . PRO A 1 192 ? 5.511 -14.760 6.877 1.00 93.06 192 PRO A CA 1
ATOM 1371 C C . PRO A 1 192 ? 4.140 -14.095 6.699 1.00 93.06 192 PRO A C 1
ATOM 1373 O O . PRO A 1 192 ? 3.356 -14.071 7.650 1.00 93.06 192 PRO A O 1
ATOM 1376 N N . ALA A 1 193 ? 3.815 -13.621 5.488 1.00 94.81 193 ALA A N 1
ATOM 1377 C CA . ALA A 1 193 ? 2.524 -12.994 5.207 1.00 94.81 193 ALA A CA 1
ATOM 1378 C C . ALA A 1 193 ? 1.353 -13.947 5.490 1.00 94.81 193 ALA A C 1
ATOM 1380 O O . ALA A 1 193 ? 0.399 -13.564 6.164 1.00 94.81 193 ALA A O 1
ATOM 1381 N N . ARG A 1 194 ? 1.447 -15.210 5.052 1.00 95.25 194 ARG A N 1
ATOM 1382 C CA . ARG A 1 194 ? 0.436 -16.247 5.315 1.00 95.25 194 ARG A CA 1
ATOM 1383 C C . ARG A 1 194 ? 0.266 -16.539 6.802 1.00 95.25 194 ARG A C 1
ATOM 1385 O O . ARG A 1 194 ? -0.867 -16.675 7.253 1.00 95.25 194 ARG A O 1
ATOM 1392 N N . ARG A 1 195 ? 1.360 -16.587 7.573 1.00 95.31 195 ARG A N 1
ATOM 1393 C CA . ARG A 1 195 ? 1.294 -16.809 9.029 1.00 95.31 195 ARG A CA 1
ATOM 1394 C C . ARG A 1 195 ? 0.530 -15.699 9.744 1.00 95.31 195 ARG A C 1
ATOM 1396 O O . ARG A 1 195 ? -0.339 -15.993 10.554 1.00 95.31 195 ARG A O 1
ATOM 1403 N N . VAL A 1 196 ? 0.810 -14.437 9.415 1.00 94.88 196 VAL A N 1
ATOM 1404 C CA . VAL A 1 196 ? 0.079 -13.294 9.991 1.00 94.88 196 VAL A CA 1
ATOM 1405 C C . VAL A 1 196 ? -1.379 -13.291 9.520 1.00 94.88 196 VAL A C 1
ATOM 1407 O O . VAL A 1 196 ? -2.292 -13.058 10.308 1.00 94.88 196 VAL A O 1
ATOM 1410 N N . ALA A 1 197 ? -1.614 -13.597 8.243 1.00 94.44 197 ALA A N 1
ATOM 1411 C CA . ALA A 1 197 ? -2.946 -13.626 7.657 1.00 94.44 197 ALA A CA 1
ATOM 1412 C C . ALA A 1 197 ? -3.847 -14.756 8.175 1.00 94.44 197 ALA A C 1
ATOM 1414 O O . ALA A 1 197 ? -5.064 -14.638 8.058 1.00 94.44 197 ALA A O 1
ATOM 1415 N N . ALA A 1 198 ? -3.290 -15.825 8.751 1.00 93.31 198 ALA A N 1
ATOM 1416 C CA . ALA A 1 198 ? -4.060 -16.961 9.262 1.00 93.31 198 ALA A CA 1
ATOM 1417 C C . ALA A 1 198 ? -5.073 -16.559 10.353 1.00 93.31 198 ALA A C 1
ATOM 1419 O O . ALA A 1 198 ? -6.155 -17.143 10.438 1.00 93.31 198 ALA A O 1
ATOM 1420 N N . ALA A 1 199 ? -4.749 -15.524 11.136 1.00 91.25 199 ALA A N 1
ATOM 1421 C CA . ALA A 1 199 ? -5.622 -14.952 12.161 1.00 91.25 199 ALA A CA 1
ATOM 1422 C C . ALA A 1 199 ? -6.686 -13.985 11.601 1.00 91.25 199 ALA A C 1
ATOM 1424 O O . ALA A 1 199 ? -7.524 -13.488 12.346 1.00 91.25 199 ALA A O 1
ATOM 1425 N N . LEU A 1 200 ? -6.658 -13.699 10.296 1.00 92.44 200 LEU A N 1
ATOM 1426 C CA . LEU A 1 200 ? -7.509 -12.710 9.643 1.00 92.44 200 LEU A CA 1
ATOM 1427 C C . LEU A 1 200 ? -8.467 -13.381 8.648 1.00 92.44 200 LEU A C 1
ATOM 1429 O O . LEU A 1 200 ? -8.319 -14.539 8.241 1.00 92.44 200 LEU A O 1
ATOM 1433 N N . ARG A 1 201 ? -9.497 -12.635 8.250 1.00 88.38 201 ARG A N 1
ATOM 1434 C CA . ARG A 1 201 ? -10.437 -13.021 7.190 1.00 88.38 201 ARG A CA 1
ATOM 1435 C C . ARG A 1 201 ? -10.550 -11.901 6.162 1.00 88.38 201 ARG A C 1
ATOM 1437 O O . ARG A 1 201 ? -10.473 -10.742 6.575 1.00 88.38 201 ARG A O 1
ATOM 1444 N N . PRO A 1 202 ? -10.785 -12.198 4.869 1.00 89.56 202 PRO A N 1
ATOM 1445 C CA . PRO A 1 202 ? -10.825 -13.538 4.254 1.00 89.56 202 PRO A CA 1
ATOM 1446 C C . PRO A 1 202 ? -9.429 -14.190 4.216 1.00 89.56 202 PRO A C 1
ATOM 1448 O O . PRO A 1 202 ? -8.460 -13.543 4.575 1.00 89.56 202 PRO A O 1
ATOM 1451 N N . HIS A 1 203 ? -9.295 -15.459 3.822 1.00 89.56 203 HIS A N 1
ATOM 1452 C CA . HIS A 1 203 ? -7.968 -16.080 3.660 1.00 89.56 203 HIS A CA 1
ATOM 1453 C C . HIS A 1 203 ? -7.208 -15.441 2.487 1.00 89.56 203 HIS A C 1
ATOM 1455 O O . HIS A 1 203 ? -7.828 -14.915 1.559 1.00 89.56 203 HIS A O 1
ATOM 1461 N N . LEU A 1 204 ? -5.874 -15.432 2.535 1.00 91.44 204 LEU A N 1
ATOM 1462 C CA . LEU A 1 204 ? -5.068 -14.960 1.406 1.00 91.44 204 LEU A CA 1
ATOM 1463 C C . LEU A 1 204 ? -5.158 -15.964 0.242 1.00 91.44 204 LEU A C 1
ATOM 1465 O O . LEU A 1 204 ? -4.921 -17.148 0.474 1.00 91.44 204 LEU A O 1
ATOM 1469 N N . PRO A 1 205 ? -5.465 -15.521 -0.989 1.00 89.44 205 PRO A N 1
ATOM 1470 C CA . PRO A 1 205 ? -5.447 -16.391 -2.166 1.00 89.44 205 PRO A CA 1
ATOM 1471 C C . PRO A 1 205 ? -4.019 -16.663 -2.649 1.00 89.44 205 PRO A C 1
ATOM 1473 O O . PRO A 1 205 ? -3.137 -15.853 -2.400 1.00 89.44 205 PRO A O 1
ATOM 1476 N N . ASP A 1 206 ? -3.788 -17.734 -3.411 1.00 88.88 206 ASP A N 1
ATOM 1477 C CA . ASP A 1 206 ? -2.475 -17.987 -4.035 1.00 88.88 206 ASP A CA 1
ATOM 1478 C C . ASP A 1 206 ? -2.174 -17.018 -5.187 1.00 88.88 206 ASP A C 1
ATOM 1480 O O . ASP A 1 206 ? -1.056 -16.508 -5.322 1.00 88.88 206 ASP A O 1
ATOM 1484 N N . VAL A 1 207 ? -3.205 -16.730 -5.985 1.00 90.81 207 VAL A N 1
ATOM 1485 C CA . VAL A 1 207 ? -3.176 -15.789 -7.106 1.00 90.81 207 VAL A CA 1
ATOM 1486 C C . VAL A 1 207 ? -4.234 -14.717 -6.879 1.00 90.81 207 VAL A C 1
ATOM 1488 O O . VAL A 1 207 ? -5.414 -15.009 -6.662 1.00 90.81 207 VAL A O 1
ATOM 1491 N N . ALA A 1 208 ? -3.810 -13.459 -6.949 1.00 91.94 208 ALA A N 1
ATOM 1492 C CA . ALA A 1 208 ? -4.668 -12.305 -6.741 1.00 91.94 208 ALA A CA 1
ATOM 1493 C C . ALA A 1 208 ? -4.561 -11.314 -7.895 1.00 91.94 208 ALA A C 1
ATOM 1495 O O . ALA A 1 208 ? -3.521 -11.168 -8.533 1.00 91.94 208 ALA A O 1
ATOM 1496 N N . ARG A 1 209 ? -5.629 -10.553 -8.103 1.00 92.50 209 ARG A N 1
ATOM 1497 C CA . ARG A 1 209 ? -5.563 -9.271 -8.798 1.00 92.50 209 ARG A CA 1
ATOM 1498 C C . ARG A 1 209 ? -5.404 -8.159 -7.791 1.00 92.50 209 ARG A C 1
ATOM 1500 O O . ARG A 1 209 ? -6.174 -8.067 -6.836 1.00 92.50 209 ARG A O 1
ATOM 1507 N N . VAL A 1 210 ? -4.448 -7.281 -8.037 1.00 95.06 210 VAL A N 1
ATOM 1508 C CA . VAL A 1 210 ? -4.280 -6.059 -7.266 1.00 95.06 210 VAL A CA 1
ATOM 1509 C C . VAL A 1 210 ? -5.160 -4.985 -7.892 1.00 95.06 210 VAL A C 1
ATOM 1511 O O . VAL A 1 210 ? -5.057 -4.690 -9.079 1.00 95.06 210 VAL A O 1
ATOM 1514 N N . CYS A 1 211 ? -6.040 -4.391 -7.095 1.00 95.75 211 CYS A N 1
ATOM 1515 C CA . CYS A 1 211 ? -6.812 -3.218 -7.481 1.00 95.75 211 CYS A CA 1
ATOM 1516 C C . CYS A 1 211 ? -6.331 -2.019 -6.666 1.00 95.75 211 CYS A C 1
ATOM 1518 O O . CYS A 1 211 ? -6.332 -2.067 -5.434 1.00 95.75 211 CYS A O 1
ATOM 1520 N N . VAL A 1 212 ? -5.953 -0.932 -7.335 1.00 96.31 212 VAL A N 1
ATOM 1521 C CA . VAL A 1 212 ? -5.651 0.345 -6.679 1.00 96.31 212 VAL A CA 1
ATOM 1522 C C . VAL A 1 212 ? -6.848 1.263 -6.869 1.00 96.31 212 VAL A C 1
ATOM 1524 O O . VAL A 1 212 ? -7.170 1.653 -7.990 1.00 96.31 212 VAL A O 1
ATOM 1527 N N . VAL A 1 213 ? -7.497 1.608 -5.760 1.00 96.31 213 VAL A N 1
ATOM 1528 C CA . VAL A 1 213 ? -8.699 2.448 -5.733 1.00 96.31 213 VAL A CA 1
ATOM 1529 C C . VAL A 1 213 ? -8.322 3.833 -5.223 1.00 96.31 213 VAL A C 1
ATOM 1531 O O . VAL A 1 213 ? -7.984 4.000 -4.050 1.00 96.31 213 VAL A O 1
ATOM 1534 N N . GLU A 1 214 ? -8.378 4.838 -6.088 1.00 95.94 214 GLU A N 1
ATOM 1535 C CA . GLU A 1 214 ? -8.240 6.242 -5.709 1.00 95.94 214 GLU A CA 1
ATOM 1536 C C . GLU A 1 214 ? -9.586 6.789 -5.237 1.00 95.94 214 GLU A C 1
ATOM 1538 O O . GLU A 1 214 ? -10.578 6.748 -5.959 1.00 95.94 214 GLU A O 1
ATOM 1543 N N . CYS A 1 215 ? -9.604 7.309 -4.014 1.00 93.69 215 CYS A N 1
ATOM 1544 C CA . CYS A 1 215 ? -10.782 7.855 -3.355 1.00 93.69 215 CYS A CA 1
ATOM 1545 C C . CYS A 1 215 ? -10.765 9.391 -3.360 1.00 93.69 215 CYS A C 1
ATOM 1547 O O . CYS A 1 215 ? -9.706 10.043 -3.408 1.00 93.69 215 CYS A O 1
ATOM 1549 N N . ALA A 1 216 ? -11.944 9.989 -3.195 1.00 90.06 216 ALA A N 1
ATOM 1550 C CA . ALA A 1 216 ? -12.068 11.390 -2.812 1.00 90.06 216 ALA A CA 1
ATOM 1551 C C . ALA A 1 216 ? -11.367 11.678 -1.457 1.00 90.06 216 ALA A C 1
ATOM 1553 O O . ALA A 1 216 ? -11.276 10.789 -0.596 1.00 90.06 216 ALA A O 1
ATOM 1554 N N . PRO A 1 217 ? -10.840 12.901 -1.242 1.00 88.31 217 PRO A N 1
ATOM 1555 C CA . PRO A 1 217 ? -10.213 13.284 0.025 1.00 88.31 217 PRO A CA 1
ATOM 1556 C C . PRO A 1 217 ? -11.147 13.042 1.222 1.00 88.31 217 PRO A C 1
ATOM 1558 O O . PRO A 1 217 ? -12.348 13.268 1.132 1.00 88.31 217 PRO A O 1
ATOM 1561 N N . GLY A 1 218 ? -10.615 12.531 2.336 1.00 85.94 218 GLY A N 1
ATOM 1562 C CA . GLY A 1 218 ? -11.394 12.262 3.558 1.00 85.94 218 GLY A CA 1
ATOM 1563 C C . GLY A 1 218 ? -12.343 11.052 3.501 1.00 85.94 218 GLY A C 1
ATOM 1564 O O . GLY A 1 218 ? -12.830 10.614 4.537 1.00 85.94 218 GLY A O 1
ATOM 1565 N N . ARG A 1 219 ? -12.566 10.443 2.327 1.00 88.38 219 ARG A N 1
ATOM 1566 C CA . ARG A 1 219 ? -13.542 9.348 2.139 1.00 88.38 219 ARG A CA 1
ATOM 1567 C C . ARG A 1 219 ? -12.944 7.940 2.215 1.00 88.38 219 ARG A C 1
ATOM 1569 O O . ARG A 1 219 ? -13.687 6.963 2.174 1.00 88.38 219 ARG A O 1
ATOM 1576 N N . ARG A 1 220 ? -11.619 7.813 2.370 1.00 90.06 220 ARG A N 1
ATOM 1577 C CA . ARG A 1 220 ? -10.889 6.528 2.319 1.00 90.06 220 ARG A CA 1
ATOM 1578 C C . ARG A 1 220 ? -11.442 5.466 3.283 1.00 90.06 220 ARG A C 1
ATOM 1580 O O . ARG A 1 220 ? -11.551 4.308 2.899 1.00 90.06 220 ARG A O 1
ATOM 1587 N N . GLY A 1 221 ? -11.788 5.849 4.515 1.00 86.50 221 GLY A N 1
ATOM 1588 C CA . GLY A 1 221 ? -12.316 4.913 5.519 1.00 86.50 221 GLY A CA 1
ATOM 1589 C C . GLY A 1 221 ? -13.685 4.343 5.136 1.00 86.50 221 GLY A C 1
ATOM 1590 O O . GLY A 1 221 ? -13.871 3.130 5.140 1.00 86.50 221 GLY A O 1
ATOM 1591 N N . ALA A 1 222 ? -14.615 5.210 4.722 1.00 87.56 222 ALA A N 1
ATOM 1592 C CA . ALA A 1 222 ? -15.936 4.795 4.246 1.00 87.56 222 ALA A CA 1
ATOM 1593 C C . ALA A 1 222 ? -15.839 3.936 2.971 1.00 87.56 222 ALA A C 1
ATOM 1595 O O . ALA A 1 222 ? -16.496 2.897 2.871 1.00 87.56 222 ALA A O 1
ATOM 1596 N N . ALA A 1 223 ? -14.961 4.326 2.040 1.00 91.25 223 ALA A N 1
ATOM 1597 C CA . ALA A 1 223 ? -14.715 3.591 0.805 1.00 91.25 223 ALA A CA 1
ATOM 1598 C C . ALA A 1 223 ? -14.183 2.173 1.068 1.00 91.25 223 ALA A C 1
ATOM 1600 O O . ALA A 1 223 ? -14.599 1.244 0.388 1.00 91.25 223 ALA A O 1
ATOM 1601 N N . ALA A 1 224 ? -13.338 1.958 2.083 1.00 91.06 224 ALA A N 1
ATOM 1602 C CA . ALA A 1 224 ? -12.818 0.623 2.400 1.00 91.06 224 ALA A CA 1
ATOM 1603 C C . ALA A 1 224 ? -13.934 -0.382 2.737 1.00 91.06 224 ALA A C 1
ATOM 1605 O O . ALA A 1 224 ? -13.937 -1.509 2.235 1.00 91.06 224 ALA A O 1
ATOM 1606 N N . GLY A 1 225 ? -14.921 0.043 3.534 1.00 89.06 225 GLY A N 1
ATOM 1607 C CA . GLY A 1 225 ? -16.094 -0.775 3.846 1.00 89.06 225 GLY A CA 1
ATOM 1608 C C . GLY A 1 225 ? -17.001 -0.999 2.632 1.00 89.06 225 GLY A C 1
ATOM 1609 O O . GLY A 1 225 ? -17.532 -2.094 2.454 1.00 89.06 225 GLY A O 1
ATOM 1610 N N . GLN A 1 226 ? -17.154 0.011 1.770 1.00 91.94 226 GLN A N 1
ATOM 1611 C CA . GLN A 1 226 ? -17.940 -0.095 0.535 1.00 91.94 226 GLN A CA 1
ATOM 1612 C C . GLN A 1 226 ? -17.290 -1.040 -0.486 1.00 91.94 226 GLN A C 1
ATOM 1614 O O . GLN A 1 226 ? -17.976 -1.912 -1.005 1.00 91.94 226 GLN A O 1
ATOM 1619 N N . VAL A 1 227 ? -15.974 -0.943 -0.703 1.00 92.50 227 VAL A N 1
ATOM 1620 C CA . VAL A 1 227 ? -15.201 -1.849 -1.573 1.00 92.50 227 VAL A CA 1
ATOM 1621 C C . VAL A 1 227 ? -15.288 -3.287 -1.065 1.00 92.50 227 VAL A C 1
ATOM 1623 O O . VAL A 1 227 ? -15.535 -4.203 -1.844 1.00 92.50 227 VAL A O 1
ATOM 1626 N N . THR A 1 228 ? -15.144 -3.492 0.249 1.00 90.69 228 THR A N 1
ATOM 1627 C CA . THR A 1 228 ? -15.263 -4.829 0.854 1.00 90.69 228 THR A CA 1
ATOM 1628 C C . THR A 1 228 ? -16.635 -5.443 0.567 1.00 90.69 228 THR A C 1
ATOM 1630 O O . THR A 1 228 ? -16.714 -6.605 0.174 1.00 90.69 228 THR A O 1
ATOM 1633 N N . ARG A 1 229 ? -17.715 -4.658 0.698 1.00 90.12 229 ARG A N 1
ATOM 1634 C CA . ARG A 1 229 ? -19.082 -5.100 0.380 1.00 90.12 229 ARG A CA 1
ATOM 1635 C C . ARG A 1 229 ? -19.292 -5.342 -1.115 1.00 90.12 229 ARG A C 1
ATOM 1637 O O . ARG A 1 229 ? -19.844 -6.377 -1.470 1.00 90.12 229 ARG A O 1
ATOM 1644 N N . ALA A 1 230 ? -18.810 -4.446 -1.977 1.00 89.19 230 ALA A N 1
ATOM 1645 C CA . ALA A 1 230 ? -18.928 -4.569 -3.433 1.00 89.19 230 ALA A CA 1
ATOM 1646 C C . ALA A 1 230 ? -18.256 -5.846 -3.973 1.00 89.19 230 ALA A C 1
ATOM 1648 O O . ALA A 1 230 ? -18.721 -6.428 -4.946 1.00 89.19 230 ALA A O 1
ATOM 1649 N N . LEU A 1 231 ? -17.192 -6.311 -3.313 1.00 88.62 231 LEU A N 1
ATOM 1650 C CA . LEU A 1 231 ? -16.460 -7.532 -3.667 1.00 88.62 231 LEU A CA 1
ATOM 1651 C C . LEU A 1 231 ? -16.916 -8.773 -2.871 1.00 88.62 231 LEU A C 1
ATOM 1653 O O . LEU A 1 231 ? -16.218 -9.792 -2.842 1.00 88.62 231 LEU A O 1
ATOM 1657 N N . GLY A 1 232 ? -18.068 -8.697 -2.196 1.00 84.56 232 GLY A N 1
ATOM 1658 C CA . GLY A 1 232 ? -18.668 -9.816 -1.463 1.00 84.56 232 GLY A CA 1
ATOM 1659 C C . GLY A 1 232 ? -17.849 -10.298 -0.262 1.00 84.56 232 GLY A C 1
ATOM 1660 O O . GLY A 1 232 ? -17.903 -11.473 0.079 1.00 84.56 232 GLY A O 1
ATOM 1661 N N . GLY A 1 233 ? -17.026 -9.436 0.344 1.00 84.25 233 GLY A N 1
ATOM 1662 C CA . GLY A 1 233 ? -16.204 -9.774 1.514 1.00 84.25 233 GLY A CA 1
ATOM 1663 C C . GLY A 1 233 ? -15.018 -10.708 1.239 1.00 84.25 233 GLY A C 1
ATOM 1664 O O . GLY A 1 233 ? -14.307 -11.075 2.171 1.00 84.25 233 GLY A O 1
ATOM 1665 N N . ARG A 1 234 ? -14.773 -11.076 -0.025 1.00 85.44 234 ARG A N 1
ATOM 1666 C CA . ARG A 1 234 ? -13.719 -12.030 -0.424 1.00 85.44 234 ARG A CA 1
ATOM 1667 C C . ARG A 1 234 ? -12.366 -11.381 -0.706 1.00 85.44 234 ARG A C 1
ATOM 1669 O O . ARG A 1 234 ? -11.362 -12.080 -0.794 1.00 85.44 234 ARG A O 1
ATOM 1676 N N . ALA A 1 235 ? -12.328 -10.058 -0.844 1.00 90.56 235 ALA A N 1
ATOM 1677 C CA . ALA A 1 235 ? -11.108 -9.319 -1.141 1.00 90.56 235 ALA A CA 1
ATOM 1678 C C . ALA A 1 235 ? -10.405 -8.800 0.121 1.00 90.56 235 ALA A C 1
ATOM 1680 O O . ALA A 1 235 ? -11.034 -8.353 1.087 1.00 90.56 235 ALA A O 1
ATOM 1681 N N . TRP A 1 236 ? -9.076 -8.772 0.070 1.00 93.94 236 TRP A N 1
ATOM 1682 C CA . TRP A 1 236 ? -8.244 -8.125 1.079 1.00 93.94 236 TRP A CA 1
ATOM 1683 C C . TRP A 1 236 ? -8.106 -6.644 0.779 1.00 93.94 236 TRP A C 1
ATOM 1685 O O . TRP A 1 236 ? -7.271 -6.252 -0.026 1.00 93.94 236 TRP A O 1
ATOM 1695 N N . VAL A 1 237 ? -8.918 -5.817 1.431 1.00 94.44 237 VAL A N 1
ATOM 1696 C CA . VAL A 1 237 ? -8.852 -4.356 1.310 1.00 94.44 237 VAL A CA 1
ATOM 1697 C C . VAL A 1 237 ? -7.960 -3.782 2.407 1.00 94.44 237 VAL A C 1
ATOM 1699 O O . VAL A 1 237 ? -8.189 -4.042 3.592 1.00 94.44 237 VAL A O 1
ATOM 1702 N N . VAL A 1 238 ? -6.959 -2.997 2.006 1.00 94.44 238 VAL A N 1
ATOM 1703 C CA . VAL A 1 238 ? -5.962 -2.375 2.887 1.00 94.44 238 VAL A CA 1
ATOM 1704 C C . VAL A 1 238 ? -5.728 -0.919 2.462 1.00 94.44 238 VAL A C 1
ATOM 1706 O O . VAL A 1 238 ? -5.584 -0.640 1.268 1.00 94.44 238 VAL A O 1
ATOM 1709 N N . PRO A 1 239 ? -5.677 0.053 3.388 1.00 92.94 239 PRO A N 1
ATOM 1710 C CA . PRO A 1 239 ? -5.242 1.405 3.058 1.00 92.94 239 PRO A CA 1
ATOM 1711 C C . PRO A 1 239 ? -3.791 1.427 2.568 1.00 92.94 239 PRO A C 1
ATOM 1713 O O . PRO A 1 239 ? -2.919 0.817 3.176 1.00 92.94 239 PRO A O 1
ATOM 1716 N N . CYS A 1 240 ? -3.500 2.177 1.503 1.00 91.75 240 CYS A N 1
ATOM 1717 C CA . CYS A 1 240 ? -2.117 2.333 1.057 1.00 91.75 240 CYS A CA 1
ATOM 1718 C C . CYS A 1 240 ? -1.309 3.144 2.099 1.00 91.75 240 CYS A C 1
ATOM 1720 O O . CYS A 1 240 ? -1.720 4.269 2.423 1.00 91.75 240 CYS A O 1
ATOM 1722 N N . PRO A 1 241 ? -0.150 2.645 2.581 1.00 87.62 241 PRO A N 1
ATOM 1723 C CA . PRO A 1 241 ? 0.672 3.356 3.571 1.00 87.62 241 PRO A CA 1
ATOM 1724 C C . PRO A 1 241 ? 1.350 4.606 2.983 1.00 87.62 241 PRO A C 1
ATOM 1726 O O . PRO A 1 241 ? 1.617 5.591 3.674 1.00 87.62 241 PRO A O 1
ATOM 1729 N N . VAL A 1 242 ? 1.587 4.609 1.668 1.00 88.56 242 VAL A N 1
ATOM 1730 C CA . VAL A 1 242 ? 2.283 5.694 0.962 1.00 88.56 242 VAL A CA 1
ATOM 1731 C C . VAL A 1 242 ? 1.318 6.777 0.464 1.00 88.56 242 VAL A C 1
ATOM 1733 O O . VAL A 1 242 ? 1.640 7.971 0.473 1.00 88.56 242 VAL A O 1
ATOM 1736 N N . ARG A 1 243 ? 0.113 6.400 0.024 1.00 89.44 243 ARG A N 1
ATOM 1737 C CA . ARG A 1 243 ? -0.846 7.306 -0.628 1.00 89.44 243 ARG A CA 1
ATOM 1738 C C . ARG A 1 243 ? -2.122 7.419 0.209 1.00 89.44 243 ARG A C 1
ATOM 1740 O O . ARG A 1 243 ? -2.934 6.500 0.257 1.00 89.44 243 ARG A O 1
ATOM 1747 N N . SER A 1 244 ? -2.347 8.589 0.809 1.00 90.00 244 SER A N 1
ATOM 1748 C CA . SER A 1 244 ? -3.484 8.856 1.711 1.00 90.00 244 SER A CA 1
ATOM 1749 C C . SER A 1 244 ? -4.865 8.737 1.058 1.00 90.00 244 SER A C 1
ATOM 1751 O O . SER A 1 244 ? -5.861 8.605 1.762 1.00 90.00 244 SER A O 1
ATOM 1753 N N . ARG A 1 245 ? -4.931 8.765 -0.277 1.00 93.12 245 ARG A N 1
ATOM 1754 C CA . ARG A 1 245 ? -6.166 8.631 -1.060 1.00 93.12 245 ARG A CA 1
ATOM 1755 C C . ARG A 1 245 ? -6.361 7.247 -1.669 1.00 93.12 245 ARG A C 1
ATOM 1757 O O . ARG A 1 245 ? -7.361 7.049 -2.342 1.00 93.12 245 ARG A O 1
ATOM 1764 N N . HIS A 1 246 ? -5.420 6.319 -1.498 1.00 94.88 246 HIS A N 1
ATOM 1765 C CA . HIS A 1 246 ? -5.494 5.017 -2.159 1.00 94.88 246 HIS A CA 1
ATOM 1766 C C . HIS A 1 246 ? -5.881 3.906 -1.181 1.00 94.88 246 HIS A C 1
ATOM 1768 O O . HIS A 1 246 ? -5.412 3.868 -0.037 1.00 94.88 246 HIS A O 1
ATOM 1774 N N . LEU A 1 247 ? -6.689 2.977 -1.676 1.00 95.88 247 LEU A N 1
ATOM 1775 C CA . LEU A 1 247 ? -6.866 1.638 -1.128 1.00 95.88 247 LEU A CA 1
ATOM 1776 C C . LEU A 1 247 ? -6.224 0.633 -2.085 1.00 95.88 247 LEU A C 1
ATOM 1778 O O . LEU A 1 247 ? -6.196 0.856 -3.296 1.00 95.88 247 LEU A O 1
ATOM 1782 N N . ILE A 1 248 ? -5.713 -0.459 -1.534 1.00 96.12 248 ILE A N 1
ATOM 1783 C CA . ILE A 1 248 ? -5.198 -1.605 -2.274 1.00 96.12 248 ILE A CA 1
ATOM 1784 C C . ILE A 1 248 ? -6.108 -2.779 -1.930 1.00 96.12 248 ILE A C 1
ATOM 1786 O O . ILE A 1 248 ? -6.289 -3.086 -0.752 1.00 96.12 248 ILE A O 1
ATOM 1790 N N . ALA A 1 249 ? -6.712 -3.397 -2.940 1.00 95.50 249 ALA A N 1
ATOM 1791 C CA . ALA A 1 249 ? -7.528 -4.590 -2.776 1.00 95.50 249 ALA A CA 1
ATOM 1792 C C . ALA A 1 249 ? -6.873 -5.779 -3.486 1.00 95.50 249 ALA A C 1
ATOM 1794 O O . ALA A 1 249 ? -6.619 -5.697 -4.685 1.00 95.50 249 ALA A O 1
ATOM 1795 N N . LEU A 1 250 ? -6.615 -6.873 -2.765 1.00 95.12 250 LEU A N 1
ATOM 1796 C CA . LEU A 1 250 ? -6.223 -8.151 -3.368 1.00 95.12 250 LEU A CA 1
ATOM 1797 C C . LEU A 1 250 ? -7.489 -8.975 -3.583 1.00 95.12 250 LEU A C 1
ATOM 1799 O O . LEU A 1 250 ? -8.129 -9.416 -2.623 1.00 95.12 250 LEU A O 1
ATOM 1803 N N . VAL A 1 251 ? -7.877 -9.123 -4.842 1.00 92.62 251 VAL A N 1
ATOM 1804 C CA . VAL A 1 251 ? -9.086 -9.833 -5.253 1.00 92.62 251 VAL A CA 1
ATOM 1805 C C . VAL A 1 251 ? -8.686 -11.242 -5.685 1.00 92.62 251 VAL A C 1
ATOM 1807 O O . VAL A 1 251 ? -7.847 -11.360 -6.580 1.00 92.62 251 VAL A O 1
ATOM 1810 N N . PRO A 1 252 ? -9.231 -12.304 -5.068 1.00 89.69 252 PRO A N 1
ATOM 1811 C CA . PRO A 1 252 ? -8.892 -13.671 -5.442 1.00 89.69 252 PRO A CA 1
ATOM 1812 C C . PRO A 1 252 ? -9.266 -13.936 -6.901 1.00 89.69 252 PRO A C 1
ATOM 1814 O O . PRO A 1 252 ? -10.338 -13.533 -7.360 1.00 89.69 252 PRO A O 1
ATOM 1817 N N . GLN A 1 253 ? -8.383 -14.624 -7.620 1.00 82.06 253 GLN A N 1
ATOM 1818 C CA . GLN A 1 253 ? -8.697 -15.143 -8.944 1.00 82.06 253 GLN A CA 1
ATOM 1819 C C . GLN A 1 253 ? -9.540 -16.416 -8.796 1.00 82.06 253 GLN A C 1
ATOM 1821 O O . GLN A 1 253 ? -9.125 -17.340 -8.099 1.00 82.06 253 GLN A O 1
ATOM 1826 N N . HIS A 1 254 ? -10.700 -16.490 -9.452 1.00 66.81 254 HIS A N 1
ATOM 1827 C CA . HIS A 1 254 ? -11.474 -17.732 -9.486 1.00 66.81 254 HIS A CA 1
ATOM 1828 C C . HIS A 1 254 ? -10.903 -18.658 -10.563 1.00 66.81 254 HIS A C 1
ATOM 1830 O O . HIS A 1 254 ? -10.563 -18.222 -11.668 1.00 66.81 254 HIS A O 1
ATOM 1836 N N . GLY A 1 255 ? -10.754 -19.941 -10.225 1.00 55.59 255 GLY A N 1
ATOM 1837 C CA . GLY A 1 255 ? -10.366 -20.973 -11.180 1.00 55.59 255 GLY A CA 1
ATOM 1838 C C . GLY A 1 255 ? -11.438 -21.101 -12.259 1.00 55.59 255 GLY A C 1
ATOM 1839 O O . GLY A 1 255 ? -12.579 -21.441 -11.967 1.00 55.59 255 GLY A O 1
ATOM 1840 N N . GLY A 1 256 ? -11.082 -20.785 -13.501 1.00 57.06 256 GLY A N 1
ATOM 1841 C CA . GLY A 1 256 ? -11.978 -20.843 -14.652 1.00 57.06 256 GLY A CA 1
ATOM 1842 C C . GLY A 1 256 ? -11.204 -20.731 -15.964 1.00 57.06 256 GLY A C 1
ATOM 1843 O O . GLY A 1 256 ? -10.013 -20.384 -15.973 1.00 57.06 256 GLY A O 1
ATOM 1844 N N . ALA A 1 257 ? -11.876 -21.028 -17.078 1.00 56.66 257 ALA A N 1
ATOM 1845 C CA . ALA A 1 257 ? -11.312 -20.916 -18.423 1.00 56.66 257 ALA A CA 1
ATOM 1846 C C . ALA A 1 257 ? -10.726 -19.502 -18.682 1.00 56.66 257 ALA A C 1
ATOM 1848 O O . ALA A 1 257 ? -11.189 -18.528 -18.080 1.00 56.66 257 ALA A O 1
ATOM 1849 N N . PRO A 1 258 ? -9.739 -19.335 -19.584 1.00 53.97 258 PRO A N 1
ATOM 1850 C CA . PRO A 1 258 ? -9.079 -18.046 -19.846 1.00 53.97 258 PRO A CA 1
ATOM 1851 C C . PRO A 1 258 ? -10.040 -16.871 -20.131 1.00 53.97 258 PRO A C 1
ATOM 1853 O O . PRO A 1 258 ? -9.784 -15.743 -19.704 1.00 53.97 258 PRO A O 1
ATOM 1856 N N . GLY A 1 259 ? -11.187 -17.134 -20.772 1.00 54.19 259 GLY A N 1
ATOM 1857 C CA . GLY A 1 259 ? -12.253 -16.146 -20.994 1.00 54.19 259 GLY A CA 1
ATOM 1858 C C . GLY A 1 259 ? -12.979 -15.708 -19.713 1.00 54.19 259 GLY A C 1
ATOM 1859 O O . GLY A 1 259 ? -13.195 -14.514 -19.508 1.00 54.19 259 GLY A O 1
ATOM 1860 N N . ALA A 1 260 ? -13.260 -16.645 -18.800 1.00 56.38 260 ALA A N 1
ATOM 1861 C CA . ALA A 1 260 ? -13.840 -16.357 -17.483 1.00 56.38 260 ALA A CA 1
ATOM 1862 C C . ALA A 1 260 ? -12.871 -15.543 -16.612 1.00 56.38 260 ALA A C 1
ATOM 1864 O O . ALA A 1 260 ? -13.264 -14.569 -15.972 1.00 56.38 260 ALA A O 1
ATOM 1865 N N . ARG A 1 261 ? -11.563 -15.840 -16.703 1.00 56.19 261 ARG A N 1
ATOM 1866 C CA . ARG A 1 261 ? -10.522 -15.024 -16.062 1.00 56.19 261 ARG A CA 1
ATOM 1867 C C . ARG A 1 261 ? -10.592 -13.580 -16.551 1.00 56.19 261 ARG A C 1
ATOM 1869 O O . ARG A 1 261 ? -10.491 -12.676 -15.726 1.00 56.19 261 ARG A O 1
ATOM 1876 N N . ARG A 1 262 ? -10.743 -13.326 -17.859 1.00 54.41 262 ARG A N 1
ATOM 1877 C CA . ARG A 1 262 ? -10.832 -11.958 -18.412 1.00 54.41 262 ARG A CA 1
ATOM 1878 C C . ARG A 1 262 ? -12.073 -11.220 -17.887 1.00 54.41 262 ARG A C 1
ATOM 1880 O O . ARG A 1 262 ? -11.923 -10.088 -17.436 1.00 54.41 262 ARG A O 1
ATOM 1887 N N . ALA A 1 263 ? -13.227 -11.891 -17.841 1.00 58.00 263 ALA A N 1
ATOM 1888 C CA . ALA A 1 263 ? -14.489 -11.353 -17.324 1.00 58.00 263 ALA A CA 1
ATOM 1889 C C . ALA A 1 263 ? -14.443 -10.989 -15.824 1.00 58.00 263 ALA A C 1
ATOM 1891 O O . ALA A 1 263 ? -14.980 -9.952 -15.433 1.00 58.00 263 ALA A O 1
ATOM 1892 N N . ASP A 1 264 ? -13.737 -11.771 -15.000 1.00 60.81 264 ASP A N 1
ATOM 1893 C CA . ASP A 1 264 ? -13.582 -11.511 -13.559 1.00 60.81 264 ASP A CA 1
ATOM 1894 C C . ASP A 1 264 ? -12.782 -10.230 -13.241 1.00 60.81 264 ASP A C 1
ATOM 1896 O O . ASP A 1 264 ? -12.977 -9.606 -12.197 1.00 60.81 264 ASP A O 1
ATOM 1900 N N . ALA A 1 265 ? -11.857 -9.824 -14.121 1.00 56.50 265 ALA A N 1
ATOM 1901 C CA . ALA A 1 265 ? -10.955 -8.677 -13.888 1.00 56.50 265 ALA A CA 1
ATOM 1902 C C . ALA A 1 265 ? -11.740 -7.376 -13.994 1.00 56.50 265 ALA A C 1
ATOM 1904 O O . ALA A 1 265 ? -11.738 -6.486 -13.145 1.00 56.50 265 ALA A O 1
ATOM 1905 N N . ASP A 1 266 ? -12.447 -7.374 -15.101 1.00 63.75 266 ASP A N 1
ATOM 1906 C CA . ASP A 1 266 ? -13.451 -6.473 -15.573 1.00 63.75 266 ASP A CA 1
ATOM 1907 C C . ASP A 1 266 ? -14.587 -6.339 -14.551 1.00 63.75 266 ASP A C 1
ATOM 1909 O O . ASP A 1 266 ? -15.006 -5.227 -14.235 1.00 63.75 266 ASP A O 1
ATOM 1913 N N . ALA A 1 267 ? -15.020 -7.447 -13.944 1.00 78.81 267 ALA A N 1
ATOM 1914 C CA . ALA A 1 267 ? -16.019 -7.430 -12.885 1.00 78.81 267 ALA A CA 1
ATOM 1915 C C . ALA A 1 267 ? -15.540 -6.663 -11.643 1.00 78.81 267 ALA A C 1
ATOM 1917 O O . ALA A 1 267 ? -16.271 -5.809 -11.155 1.00 78.81 267 ALA A O 1
ATOM 1918 N N . ALA A 1 268 ? -14.321 -6.899 -11.142 1.00 83.94 268 ALA A N 1
ATOM 1919 C CA . ALA A 1 268 ? -13.844 -6.229 -9.927 1.00 83.94 268 ALA A CA 1
ATOM 1920 C C . ALA A 1 268 ? -13.737 -4.702 -10.096 1.00 83.94 268 ALA A C 1
ATOM 1922 O O . ALA A 1 268 ? -14.235 -3.951 -9.254 1.00 83.94 268 ALA A O 1
ATOM 1923 N N . GLY A 1 269 ? -13.132 -4.242 -11.199 1.00 85.25 269 GLY A N 1
ATOM 1924 C CA . GLY A 1 269 ? -13.029 -2.815 -11.518 1.00 85.25 269 GLY A CA 1
ATOM 1925 C C . GLY A 1 269 ? -14.400 -2.156 -11.685 1.00 85.25 269 GLY A C 1
ATOM 1926 O O . GLY A 1 269 ? -14.669 -1.138 -11.046 1.00 85.25 269 GLY A O 1
ATOM 1927 N N . ARG A 1 270 ? -15.293 -2.780 -12.469 1.00 88.31 270 ARG A N 1
ATOM 1928 C CA . ARG A 1 270 ? -16.666 -2.293 -12.675 1.00 88.31 270 ARG A CA 1
ATOM 1929 C C . ARG A 1 270 ? -17.470 -2.238 -11.384 1.00 88.31 270 ARG A C 1
ATOM 1931 O O . ARG A 1 270 ? -18.094 -1.218 -11.118 1.00 88.31 270 ARG A O 1
ATOM 1938 N N . LEU A 1 271 ? -17.444 -3.298 -10.574 1.00 89.38 271 LEU A N 1
ATOM 1939 C CA . LEU A 1 271 ? -18.195 -3.365 -9.318 1.00 89.38 271 LEU A CA 1
ATOM 1940 C C . LEU A 1 271 ? -17.754 -2.259 -8.358 1.00 89.38 271 LEU A C 1
ATOM 1942 O O . LEU A 1 271 ? -18.594 -1.577 -7.777 1.00 89.38 271 LEU A O 1
ATOM 1946 N N . ILE A 1 272 ? -16.449 -2.026 -8.210 1.00 90.88 272 ILE A N 1
ATOM 1947 C CA . ILE A 1 272 ? -15.977 -0.941 -7.345 1.00 90.88 272 ILE A CA 1
ATOM 1948 C C . ILE A 1 272 ? -16.450 0.415 -7.882 1.00 90.88 272 ILE A C 1
ATOM 1950 O O . ILE A 1 272 ? -17.037 1.183 -7.126 1.00 90.88 272 ILE A O 1
ATOM 1954 N N . SER A 1 273 ? -16.246 0.703 -9.169 1.00 89.12 273 SER A N 1
ATOM 1955 C CA . SER A 1 273 ? -16.636 1.996 -9.748 1.00 89.12 273 SER A CA 1
ATOM 1956 C C . SER A 1 273 ? -18.150 2.234 -9.752 1.00 89.12 273 SER A C 1
ATOM 1958 O O . SER A 1 273 ? -18.578 3.374 -9.604 1.00 89.12 273 SER A O 1
ATOM 1960 N N . GLN A 1 274 ? -18.965 1.182 -9.876 1.00 88.31 274 GLN A N 1
A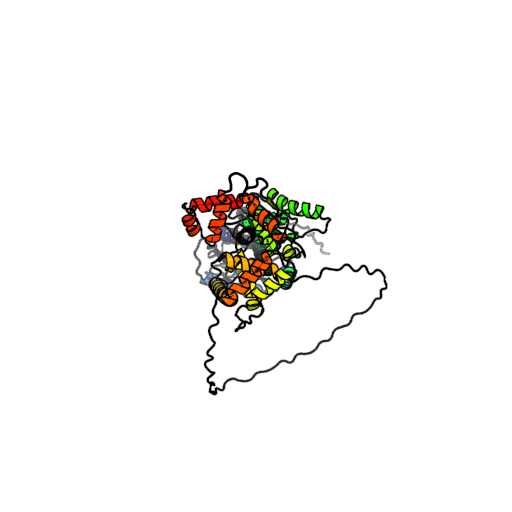TOM 1961 C CA . GLN A 1 274 ? -20.428 1.270 -9.858 1.00 88.31 274 GLN A CA 1
ATOM 1962 C C . GLN A 1 274 ? -20.985 1.498 -8.447 1.00 88.31 274 GLN A C 1
ATOM 1964 O O . GLN A 1 274 ? -21.903 2.294 -8.263 1.00 88.31 274 GLN A O 1
ATOM 1969 N N . TRP A 1 275 ? -20.453 0.792 -7.446 1.00 87.00 275 TRP A N 1
ATOM 1970 C CA . TRP A 1 275 ? -21.014 0.777 -6.090 1.00 87.00 275 TRP A CA 1
ATOM 1971 C C . TRP A 1 275 ? -20.317 1.740 -5.122 1.00 87.00 275 TRP A C 1
ATOM 1973 O O . TRP A 1 275 ? -20.815 1.975 -4.016 1.00 87.00 275 TRP A O 1
ATOM 1983 N N . VAL A 1 276 ? -19.166 2.297 -5.511 1.00 88.38 276 VAL A N 1
ATOM 1984 C CA . VAL A 1 276 ? -18.379 3.221 -4.691 1.00 88.38 276 VAL A CA 1
ATOM 1985 C C . VAL A 1 276 ? -18.222 4.555 -5.432 1.00 88.38 276 VAL A C 1
ATOM 1987 O O . VAL A 1 276 ? -17.369 4.670 -6.318 1.00 88.38 276 VAL A O 1
ATOM 1990 N N . PRO A 1 277 ? -19.020 5.582 -5.080 1.00 85.44 277 PRO A N 1
ATOM 1991 C CA . PRO A 1 277 ? -19.022 6.854 -5.796 1.00 85.44 277 PRO A CA 1
ATOM 1992 C C . PRO A 1 277 ? -17.674 7.574 -5.681 1.00 85.44 277 PRO A C 1
ATOM 1994 O O . PRO A 1 277 ? -16.946 7.412 -4.697 1.00 85.44 277 PRO A O 1
ATOM 1997 N N . ASP A 1 278 ? -17.360 8.393 -6.687 1.00 88.19 278 ASP A N 1
ATOM 1998 C CA . ASP A 1 278 ? -16.143 9.216 -6.766 1.00 88.19 278 ASP A CA 1
ATOM 1999 C C . ASP A 1 278 ? -14.830 8.430 -6.644 1.00 88.19 278 ASP A C 1
ATOM 2001 O O . ASP A 1 278 ? -13.823 8.935 -6.130 1.00 88.19 278 ASP A O 1
ATOM 2005 N N . THR A 1 279 ? -14.830 7.183 -7.120 1.00 92.81 279 THR A N 1
ATOM 2006 C CA . THR A 1 279 ? -13.623 6.360 -7.178 1.00 92.81 279 THR A CA 1
ATOM 2007 C C . THR A 1 279 ? -13.063 6.250 -8.588 1.00 92.81 279 THR A C 1
ATOM 2009 O O . THR A 1 279 ? -13.770 6.378 -9.594 1.00 92.81 279 THR A O 1
ATOM 2012 N N . ARG A 1 280 ? -11.746 6.051 -8.657 1.00 94.44 280 ARG A N 1
ATOM 2013 C CA . ARG A 1 280 ? -11.048 5.608 -9.865 1.00 94.44 280 ARG A CA 1
ATOM 2014 C C . ARG A 1 280 ? -10.291 4.330 -9.558 1.00 94.44 280 ARG A C 1
ATOM 2016 O O . ARG A 1 280 ? -9.669 4.242 -8.501 1.00 94.44 280 ARG A O 1
ATOM 2023 N N . VAL A 1 281 ? -10.353 3.349 -10.452 1.00 95.38 281 VAL A N 1
ATOM 2024 C CA . VAL A 1 281 ? -9.840 2.002 -10.178 1.00 95.38 281 VAL A CA 1
ATOM 2025 C C . VAL A 1 281 ? -8.892 1.547 -11.274 1.00 95.38 281 VAL A C 1
ATOM 2027 O O . VAL A 1 281 ? -9.256 1.475 -12.442 1.00 95.38 281 VAL A O 1
ATOM 2030 N N . GLY A 1 282 ? -7.672 1.200 -10.892 1.00 94.12 282 GLY A N 1
ATOM 2031 C CA . GLY A 1 282 ? -6.767 0.450 -11.751 1.00 94.12 282 GLY A CA 1
ATOM 2032 C C . GLY A 1 282 ? -6.692 -1.003 -11.310 1.00 94.12 282 GLY A C 1
ATOM 2033 O O . GLY A 1 282 ? -6.605 -1.265 -10.111 1.00 94.12 282 GLY A O 1
ATOM 2034 N N . VAL A 1 283 ? -6.727 -1.935 -12.259 1.00 93.44 283 VAL A N 1
ATOM 2035 C CA . VAL A 1 283 ? -6.727 -3.383 -12.002 1.00 93.44 283 VAL A CA 1
ATOM 2036 C C . VAL A 1 283 ? -5.524 -4.025 -12.686 1.00 93.44 283 VAL A C 1
ATOM 2038 O O . VAL A 1 283 ? -5.297 -3.790 -13.871 1.00 93.44 283 VAL A O 1
ATOM 2041 N N . SER A 1 284 ? -4.756 -4.826 -11.952 1.00 92.62 284 SER A N 1
ATOM 2042 C CA . SER A 1 284 ? -3.619 -5.581 -12.486 1.00 92.62 284 SER A CA 1
ATOM 2043 C C . SER A 1 284 ? -4.051 -6.823 -13.267 1.00 92.62 284 SER A C 1
ATOM 2045 O O . SER A 1 284 ? -5.212 -7.245 -13.243 1.00 92.62 284 SER A O 1
ATOM 2047 N N . GLU A 1 285 ? -3.084 -7.484 -13.895 1.00 88.50 285 GLU A N 1
ATOM 2048 C CA . GLU A 1 285 ? -3.250 -8.885 -14.268 1.00 88.50 285 GLU A CA 1
ATOM 2049 C C . GLU A 1 285 ? -3.267 -9.785 -13.019 1.00 88.50 285 GLU A C 1
ATOM 2051 O O . GLU A 1 285 ? -2.893 -9.339 -11.928 1.00 88.50 285 GLU A O 1
ATOM 2056 N N . PRO A 1 286 ? -3.743 -11.039 -13.123 1.00 88.56 286 PRO A N 1
ATOM 2057 C CA . PRO A 1 286 ? -3.578 -12.008 -12.048 1.00 88.56 286 PRO A CA 1
ATOM 2058 C C . PRO A 1 286 ? -2.090 -12.228 -11.776 1.00 88.56 286 PRO A C 1
ATOM 2060 O O . PRO A 1 286 ? -1.344 -12.596 -12.679 1.00 88.56 286 PRO A O 1
ATOM 2063 N N . VAL A 1 287 ? -1.672 -12.022 -10.532 1.00 88.25 287 VAL A N 1
ATOM 2064 C CA . VAL A 1 287 ? -0.294 -12.234 -10.095 1.00 88.25 287 VAL A CA 1
ATOM 2065 C C . VAL A 1 287 ? -0.259 -13.210 -8.919 1.00 88.25 287 VAL A C 1
ATOM 2067 O O . VAL A 1 287 ? -1.137 -13.158 -8.050 1.00 88.25 287 VAL A O 1
ATOM 2070 N N . PRO A 1 288 ? 0.738 -14.108 -8.853 1.00 91.00 288 PRO A N 1
ATOM 2071 C CA . PRO A 1 288 ? 0.984 -14.870 -7.637 1.00 91.00 288 PRO A CA 1
ATOM 2072 C C . PRO A 1 288 ? 1.384 -13.918 -6.501 1.00 91.00 288 PRO A C 1
ATOM 2074 O O . PRO A 1 288 ? 1.970 -12.860 -6.749 1.00 91.00 288 PRO A O 1
ATOM 2077 N N . LEU A 1 289 ? 1.108 -14.290 -5.248 1.00 92.38 289 LEU A N 1
ATOM 2078 C CA . LEU A 1 289 ? 1.335 -13.407 -4.093 1.00 92.38 289 LEU A CA 1
ATOM 2079 C C . LEU A 1 289 ? 2.764 -12.856 -3.971 1.00 92.38 289 LEU A C 1
ATOM 2081 O O . LEU A 1 289 ? 2.933 -11.708 -3.560 1.00 92.38 289 LEU A O 1
ATOM 2085 N N . HIS A 1 290 ? 3.788 -13.620 -4.354 1.00 88.00 290 HIS A N 1
ATOM 2086 C CA . HIS A 1 290 ? 5.178 -13.146 -4.312 1.00 88.00 290 HIS A CA 1
ATOM 2087 C C . HIS A 1 290 ? 5.450 -12.007 -5.316 1.00 88.00 290 HIS A C 1
ATOM 2089 O O . HIS A 1 290 ? 6.411 -11.264 -5.158 1.00 88.00 290 HIS A O 1
ATOM 2095 N N . ARG A 1 291 ? 4.583 -11.817 -6.326 1.00 88.12 291 ARG A N 1
ATOM 2096 C CA . ARG A 1 291 ? 4.628 -10.707 -7.298 1.00 88.12 291 ARG A CA 1
ATOM 2097 C C . ARG A 1 291 ? 3.609 -9.603 -6.992 1.00 88.12 291 ARG A C 1
ATOM 2099 O O . ARG A 1 291 ? 3.295 -8.806 -7.875 1.00 88.12 291 ARG A O 1
ATOM 2106 N N . THR A 1 292 ? 3.106 -9.500 -5.757 1.00 92.06 292 THR A N 1
ATOM 2107 C CA . THR A 1 292 ? 2.133 -8.453 -5.375 1.00 92.06 292 THR A CA 1
ATOM 2108 C C . THR A 1 292 ? 2.641 -7.041 -5.689 1.00 92.06 292 THR A C 1
ATOM 2110 O O . THR A 1 292 ? 1.860 -6.210 -6.147 1.00 92.06 292 THR A O 1
ATOM 2113 N N . ALA A 1 293 ? 3.945 -6.776 -5.534 1.00 88.00 293 ALA A N 1
ATOM 2114 C CA . ALA A 1 293 ? 4.551 -5.498 -5.917 1.00 88.00 293 ALA A CA 1
ATOM 2115 C C . ALA A 1 293 ? 4.384 -5.181 -7.414 1.00 88.00 293 ALA A C 1
ATOM 2117 O O . ALA A 1 293 ? 3.964 -4.081 -7.765 1.00 88.00 293 ALA A O 1
ATOM 2118 N N . VAL A 1 294 ? 4.613 -6.164 -8.292 1.00 86.94 294 VAL A N 1
ATOM 2119 C CA . VAL A 1 294 ? 4.392 -6.022 -9.742 1.00 86.94 294 VAL A CA 1
ATOM 2120 C C . VAL A 1 294 ? 2.912 -5.781 -10.034 1.00 86.94 294 VAL A C 1
ATOM 2122 O O . VAL A 1 294 ? 2.575 -4.882 -10.802 1.00 86.94 294 VAL A O 1
ATOM 2125 N N . GLY A 1 295 ? 2.015 -6.525 -9.380 1.00 91.19 295 GLY A N 1
ATOM 2126 C CA . GLY A 1 295 ? 0.573 -6.297 -9.501 1.00 91.19 295 GLY A CA 1
ATOM 2127 C C . GLY A 1 295 ? 0.172 -4.881 -9.074 1.00 91.19 295 GLY A C 1
ATOM 2128 O O . GLY A 1 295 ? -0.610 -4.220 -9.756 1.00 91.19 295 GLY A O 1
ATOM 2129 N N . TYR A 1 296 ? 0.749 -4.361 -7.989 1.00 93.25 296 TYR A N 1
ATOM 2130 C CA . TYR A 1 296 ? 0.529 -2.982 -7.557 1.00 93.25 296 TYR A CA 1
ATOM 2131 C C . TYR A 1 296 ? 0.978 -1.960 -8.611 1.00 93.25 296 TYR A C 1
ATOM 2133 O O . TYR A 1 296 ? 0.228 -1.024 -8.894 1.00 93.25 296 TYR A O 1
ATOM 2141 N N . GLU A 1 297 ? 2.154 -2.137 -9.219 1.00 89.56 297 GLU A N 1
ATOM 2142 C CA . GLU A 1 297 ? 2.642 -1.268 -10.300 1.00 89.56 297 GLU A CA 1
ATOM 2143 C C . GLU A 1 297 ? 1.703 -1.286 -11.512 1.00 89.56 297 GLU A C 1
ATOM 2145 O O . GLU A 1 297 ? 1.268 -0.229 -11.976 1.00 89.56 297 GLU A O 1
ATOM 2150 N N . GLN A 1 298 ? 1.317 -2.478 -11.979 1.00 90.50 298 GLN A N 1
ATOM 2151 C CA . GLN A 1 298 ? 0.370 -2.654 -13.084 1.00 90.50 298 GLN A CA 1
ATOM 2152 C C . GLN A 1 298 ? -0.959 -1.939 -12.807 1.00 90.50 298 GLN A C 1
ATOM 2154 O O . GLN A 1 298 ? -1.446 -1.158 -13.628 1.00 90.50 298 GLN A O 1
ATOM 2159 N N . ALA A 1 299 ? -1.528 -2.157 -11.620 1.00 93.44 299 ALA A N 1
ATOM 2160 C CA . ALA A 1 299 ? -2.759 -1.509 -11.192 1.00 93.44 299 ALA A CA 1
ATOM 2161 C C . ALA A 1 299 ? -2.598 0.014 -11.079 1.00 93.44 299 ALA A C 1
ATOM 2163 O O . ALA A 1 299 ? -3.511 0.759 -11.422 1.00 93.44 299 ALA A O 1
ATOM 2164 N N . PHE A 1 300 ? -1.440 0.514 -10.646 1.00 92.12 300 PHE A N 1
ATOM 2165 C CA . PHE A 1 300 ? -1.178 1.950 -10.585 1.00 92.12 300 PHE A CA 1
ATOM 2166 C C . PHE A 1 300 ? -1.087 2.588 -11.979 1.00 92.12 300 PHE A C 1
ATOM 2168 O O . PHE A 1 300 ? -1.600 3.692 -12.185 1.00 92.12 300 PHE A O 1
ATOM 2175 N N . HIS A 1 301 ? -0.485 1.900 -12.951 1.00 88.75 301 HIS A N 1
ATOM 2176 C CA . HIS A 1 301 ? -0.486 2.346 -14.344 1.00 88.75 301 HIS A CA 1
ATOM 2177 C C . HIS A 1 301 ? -1.899 2.352 -14.926 1.00 88.75 301 HIS A C 1
ATOM 2179 O O . HIS A 1 301 ? -2.328 3.375 -15.456 1.00 88.75 301 HIS A O 1
ATOM 2185 N N . ALA A 1 302 ? -2.663 1.278 -14.724 1.00 90.06 302 ALA A N 1
ATOM 2186 C CA . ALA A 1 302 ? -4.058 1.222 -15.141 1.00 90.06 302 ALA A CA 1
ATOM 2187 C C . ALA A 1 302 ? -4.898 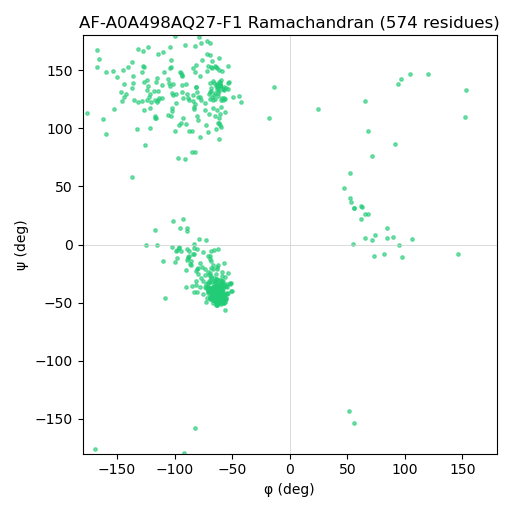2.339 -14.489 1.00 90.06 302 ALA A C 1
ATOM 2189 O O . ALA A 1 302 ? -5.713 2.977 -15.151 1.00 90.06 302 ALA A O 1
ATOM 2190 N N . LEU A 1 303 ? -4.649 2.668 -13.218 1.00 91.94 303 LEU A N 1
ATOM 2191 C CA . LEU A 1 303 ? -5.319 3.775 -12.533 1.00 91.94 303 LEU A CA 1
ATOM 2192 C C . LEU A 1 303 ? -5.051 5.128 -13.214 1.00 91.94 303 LEU A C 1
ATOM 2194 O O . LEU A 1 303 ? -5.939 5.980 -13.247 1.00 91.94 303 LEU A O 1
ATOM 2198 N N . ALA A 1 304 ? -3.853 5.342 -13.767 1.00 87.44 304 ALA A N 1
ATOM 2199 C CA . ALA A 1 304 ? -3.549 6.563 -14.511 1.00 87.44 304 ALA A CA 1
ATOM 2200 C C . ALA A 1 304 ? -4.474 6.724 -15.731 1.00 87.44 304 ALA A C 1
ATOM 2202 O O . ALA A 1 304 ? -4.983 7.820 -15.954 1.00 87.44 304 ALA A O 1
ATOM 2203 N N . VAL A 1 305 ? -4.771 5.627 -16.438 1.00 84.88 305 VAL A N 1
ATOM 2204 C CA . VAL A 1 305 ? -5.758 5.591 -17.533 1.00 84.88 305 VAL A CA 1
ATOM 2205 C C . VAL A 1 305 ? -7.177 5.806 -17.016 1.00 84.88 305 VAL A C 1
ATOM 2207 O O . VAL A 1 305 ? -7.949 6.574 -17.586 1.00 84.88 305 VAL A O 1
ATOM 2210 N N . ALA A 1 306 ? -7.529 5.130 -15.920 1.00 89.94 306 ALA A N 1
ATOM 2211 C CA . ALA A 1 306 ? -8.872 5.172 -15.352 1.00 89.94 306 ALA A CA 1
ATOM 2212 C C . ALA A 1 306 ? -9.306 6.601 -14.993 1.00 89.94 306 ALA A C 1
ATOM 2214 O O . ALA A 1 306 ? -10.483 6.932 -15.100 1.00 89.94 306 ALA A O 1
ATOM 2215 N N . ARG A 1 307 ? -8.365 7.475 -14.604 1.00 88.44 307 ARG A N 1
ATOM 2216 C CA . ARG A 1 307 ? -8.638 8.884 -14.270 1.00 88.44 307 ARG A CA 1
ATOM 2217 C C . ARG A 1 307 ? -9.259 9.681 -15.415 1.00 88.44 307 ARG A C 1
ATOM 2219 O O . ARG A 1 307 ? -10.072 10.558 -15.137 1.00 88.44 307 ARG A O 1
ATOM 2226 N N . SER A 1 308 ? -8.869 9.404 -16.658 1.00 82.12 308 SER A N 1
ATOM 2227 C CA . SER A 1 308 ? -9.382 10.093 -17.849 1.00 82.12 308 SER A CA 1
ATOM 2228 C C . SER A 1 308 ? -10.553 9.369 -18.512 1.00 82.12 308 SER A C 1
ATOM 2230 O O . SER A 1 308 ? -11.126 9.900 -19.457 1.00 82.12 308 SER A O 1
ATOM 2232 N N . ARG A 1 309 ? -10.903 8.169 -18.038 1.00 84.06 309 ARG A N 1
ATOM 2233 C CA . ARG A 1 309 ? -11.991 7.361 -18.587 1.00 84.06 309 ARG A CA 1
ATOM 2234 C C . ARG A 1 309 ? -13.327 7.657 -17.899 1.00 84.06 309 ARG A C 1
ATOM 2236 O O . ARG A 1 309 ? -13.351 7.768 -16.668 1.00 84.06 309 ARG A O 1
ATOM 2243 N N . PRO A 1 310 ? -14.437 7.757 -18.651 1.00 84.69 310 PRO A N 1
ATOM 2244 C CA . PRO A 1 310 ? -15.762 7.962 -18.070 1.00 84.69 310 PRO A CA 1
ATOM 2245 C C . PRO A 1 310 ? -16.207 6.777 -17.204 1.00 84.69 310 PRO A C 1
ATOM 2247 O O . PRO A 1 310 ? -16.864 6.980 -16.187 1.00 84.69 310 PRO A O 1
ATOM 2250 N N . GLU A 1 311 ? -15.779 5.554 -17.529 1.00 85.56 311 GLU A N 1
ATOM 2251 C CA . GLU A 1 311 ? -16.109 4.334 -16.781 1.00 85.56 311 GLU A CA 1
ATOM 2252 C C . GLU A 1 311 ? -15.442 4.281 -15.398 1.00 85.56 311 GLU A C 1
ATOM 2254 O O . GLU A 1 311 ? -15.747 3.404 -14.586 1.00 85.56 311 GLU A O 1
ATOM 2259 N N . GLY A 1 312 ? -14.481 5.172 -15.136 1.00 89.50 312 GLY A N 1
ATOM 2260 C CA . GLY A 1 312 ? -13.793 5.290 -13.855 1.00 89.50 312 GLY A CA 1
ATOM 2261 C C . GLY A 1 312 ? -12.929 4.088 -13.472 1.00 89.50 312 GLY A C 1
ATOM 2262 O O . GLY A 1 312 ? -12.366 4.083 -12.378 1.00 89.50 312 GLY A O 1
ATOM 2263 N N . HIS A 1 313 ? -12.770 3.095 -14.346 1.00 91.56 313 HIS A N 1
ATOM 2264 C CA . HIS A 1 313 ? -11.883 1.960 -14.136 1.00 91.56 313 HIS A CA 1
ATOM 2265 C C . HIS A 1 313 ? -11.092 1.615 -15.399 1.00 91.56 313 HIS A C 1
ATOM 2267 O O . HIS A 1 313 ? -11.465 1.952 -16.522 1.00 91.56 313 HIS A O 1
ATOM 2273 N N . CYS A 1 314 ? -9.960 0.948 -15.209 1.00 90.06 314 CYS A N 1
ATOM 2274 C CA . CYS A 1 314 ? -9.141 0.418 -16.285 1.00 90.06 314 CYS A CA 1
ATOM 2275 C C . CYS A 1 314 ? -8.411 -0.826 -15.799 1.00 90.06 314 CYS A C 1
ATOM 2277 O O . CYS A 1 314 ? -7.935 -0.883 -14.664 1.00 90.06 314 CYS A O 1
ATOM 2279 N N . ARG A 1 315 ? -8.263 -1.793 -16.697 1.00 88.25 315 ARG A N 1
ATOM 2280 C CA . ARG A 1 315 ? -7.387 -2.939 -16.514 1.00 88.25 315 ARG A CA 1
ATOM 2281 C C . ARG A 1 315 ? -6.028 -2.687 -17.169 1.00 88.25 315 ARG A C 1
ATOM 2283 O O . ARG A 1 315 ? -5.940 -2.010 -18.189 1.00 88.25 315 ARG A O 1
ATOM 2290 N N . PHE A 1 316 ? -4.985 -3.255 -16.585 1.00 85.25 316 PHE A N 1
ATOM 2291 C CA . PHE A 1 316 ? -3.701 -3.429 -17.238 1.00 85.25 316 PHE A CA 1
ATOM 2292 C C . PHE A 1 316 ? -3.802 -4.555 -18.281 1.00 85.25 316 PHE A C 1
ATOM 2294 O O . PHE A 1 316 ? -4.095 -5.701 -17.934 1.00 85.25 316 PHE A O 1
ATOM 2301 N N . ASP A 1 317 ? -3.624 -4.205 -19.553 1.00 72.94 317 ASP A N 1
ATOM 2302 C CA . ASP A 1 317 ? -3.637 -5.129 -20.693 1.00 72.94 317 ASP A CA 1
ATOM 2303 C C . ASP A 1 317 ? -2.410 -4.795 -21.556 1.00 72.94 317 ASP A C 1
ATOM 2305 O O . ASP A 1 317 ? -2.394 -3.771 -22.245 1.00 72.94 317 ASP A O 1
ATOM 2309 N N . ARG A 1 318 ? -1.320 -5.565 -21.412 1.00 65.81 318 ARG A N 1
ATOM 2310 C CA . ARG A 1 318 ? -0.062 -5.361 -22.156 1.00 65.81 318 ARG A CA 1
ATOM 2311 C C . ARG A 1 318 ? 0.563 -6.717 -22.526 1.00 65.81 318 ARG A C 1
ATOM 2313 O O . ARG A 1 318 ? 0.762 -7.520 -21.621 1.00 65.81 318 ARG A O 1
ATOM 2320 N N . PRO A 1 319 ? 0.944 -6.964 -23.797 1.00 52.03 319 PRO A N 1
ATOM 2321 C CA . PRO A 1 319 ? 1.200 -8.328 -24.277 1.00 52.03 319 PRO A CA 1
ATOM 2322 C C . PRO A 1 319 ? 2.631 -8.881 -24.120 1.00 52.03 319 PRO A C 1
ATOM 2324 O O . PRO A 1 319 ? 2.936 -9.886 -24.750 1.00 52.03 319 PRO A O 1
ATOM 2327 N N . ALA A 1 320 ? 3.536 -8.289 -23.331 1.00 56.88 320 ALA A N 1
ATOM 2328 C CA . ALA A 1 320 ? 4.908 -8.813 -23.244 1.00 56.88 320 ALA A CA 1
ATOM 2329 C C . ALA A 1 320 ? 5.598 -8.512 -21.902 1.00 56.88 320 ALA A C 1
ATOM 2331 O O . ALA A 1 320 ? 5.856 -7.352 -21.569 1.00 56.88 320 ALA A O 1
ATOM 2332 N N . ASP A 1 321 ? 5.922 -9.573 -21.151 1.00 70.12 321 ASP A N 1
ATOM 2333 C CA . ASP A 1 321 ? 6.797 -9.520 -19.975 1.00 70.12 321 ASP A CA 1
ATOM 2334 C C . ASP A 1 321 ? 8.260 -9.554 -20.449 1.00 70.12 321 ASP A C 1
ATOM 2336 O O . ASP A 1 321 ? 8.688 -10.507 -21.104 1.00 70.12 321 ASP A O 1
ATOM 2340 N N . LEU A 1 322 ? 9.039 -8.521 -20.102 1.00 76.38 322 LEU A N 1
ATOM 2341 C CA . LEU A 1 322 ? 10.486 -8.472 -20.352 1.00 76.38 322 LEU A CA 1
ATOM 2342 C C . LEU A 1 322 ? 11.187 -9.728 -19.827 1.00 76.38 322 LEU A C 1
ATOM 2344 O O . LEU A 1 322 ? 12.134 -10.200 -20.444 1.00 76.38 322 LEU A O 1
ATOM 2348 N N . ARG A 1 323 ? 10.706 -10.305 -18.720 1.00 77.25 323 ARG A N 1
ATOM 2349 C CA . ARG A 1 323 ? 11.275 -11.535 -18.160 1.00 77.25 323 ARG A CA 1
ATOM 2350 C C . ARG A 1 323 ? 11.157 -12.716 -19.119 1.00 77.25 323 ARG A C 1
ATOM 2352 O O . ARG A 1 323 ? 12.124 -13.445 -19.296 1.00 77.25 323 ARG A O 1
ATOM 2359 N N . SER A 1 324 ? 10.004 -12.874 -19.765 1.00 79.06 324 SER A N 1
ATOM 2360 C CA . SER A 1 324 ? 9.787 -13.936 -20.752 1.00 79.06 324 SER A CA 1
ATOM 2361 C C . SER A 1 324 ? 10.639 -13.730 -22.003 1.00 79.06 324 SER A C 1
ATOM 2363 O O . SER A 1 324 ? 11.164 -14.696 -22.540 1.00 79.06 324 SER A O 1
ATOM 2365 N N . ALA A 1 325 ? 10.815 -12.480 -22.443 1.00 81.38 325 ALA A N 1
ATOM 2366 C CA . ALA A 1 325 ? 11.638 -12.166 -23.611 1.00 81.38 325 ALA A CA 1
ATOM 2367 C C . ALA A 1 325 ? 13.147 -12.350 -23.359 1.00 81.38 325 ALA A C 1
ATOM 2369 O O . ALA A 1 325 ? 13.883 -12.687 -24.281 1.00 81.38 325 ALA A O 1
ATOM 2370 N N . LEU A 1 326 ? 13.604 -12.116 -22.125 1.00 84.81 326 LEU A N 1
ATOM 2371 C CA . LEU A 1 326 ? 15.019 -12.183 -21.743 1.00 84.81 326 LEU A CA 1
ATOM 2372 C C . LEU A 1 326 ? 15.468 -13.572 -21.271 1.00 84.81 326 LEU A C 1
ATOM 2374 O O . LEU A 1 326 ? 16.662 -13.872 -21.316 1.00 84.81 326 LEU A O 1
ATOM 2378 N N . GLY A 1 327 ? 14.529 -14.416 -20.834 1.00 83.75 327 GLY A N 1
ATOM 2379 C CA . GLY A 1 327 ? 14.790 -15.805 -20.467 1.00 83.75 327 GLY A CA 1
ATOM 2380 C C . GLY A 1 327 ? 15.876 -15.977 -19.388 1.00 83.75 327 GLY A C 1
ATOM 2381 O O . GLY A 1 327 ? 16.112 -15.064 -18.589 1.00 83.75 327 GLY A O 1
ATOM 2382 N N . PRO A 1 328 ? 16.558 -17.140 -19.362 1.00 84.62 328 PRO A N 1
ATOM 2383 C CA . PRO A 1 328 ? 17.600 -17.446 -18.376 1.00 84.62 328 PRO A CA 1
ATOM 2384 C C . PRO A 1 328 ? 18.781 -16.469 -18.399 1.00 84.62 328 PRO A C 1
ATOM 2386 O O . PRO A 1 328 ? 19.250 -16.059 -17.343 1.00 84.62 328 PRO A O 1
ATOM 2389 N N . ALA A 1 329 ? 19.197 -16.006 -19.585 1.00 86.00 329 ALA A N 1
ATOM 2390 C CA . ALA A 1 329 ? 20.298 -15.050 -19.725 1.00 86.00 329 ALA A CA 1
ATOM 2391 C C . ALA A 1 329 ? 20.027 -13.730 -18.979 1.00 86.00 329 ALA A C 1
ATOM 2393 O O . ALA A 1 329 ? 20.937 -13.136 -18.399 1.00 86.00 329 ALA A O 1
ATOM 2394 N N . GLY A 1 330 ? 18.766 -13.283 -18.951 1.00 88.12 330 GLY A N 1
ATOM 2395 C CA . GLY A 1 330 ? 18.357 -12.130 -18.154 1.00 88.12 330 GLY A CA 1
ATOM 2396 C C . GLY A 1 330 ? 18.449 -12.378 -16.648 1.00 88.12 330 GLY A C 1
ATOM 2397 O O . GLY A 1 330 ? 18.885 -11.493 -15.909 1.00 88.12 330 GLY A O 1
ATOM 2398 N N . SER A 1 331 ? 18.061 -13.568 -16.185 1.00 87.88 331 SER A N 1
ATOM 2399 C CA . SER A 1 331 ? 18.170 -13.956 -14.773 1.00 87.88 331 SER A CA 1
ATOM 2400 C C . SER A 1 331 ? 19.623 -14.105 -14.319 1.00 87.88 331 SER A C 1
ATOM 2402 O O . SER A 1 331 ? 19.953 -13.655 -13.219 1.00 87.88 331 SER A O 1
ATOM 2404 N N . ASP A 1 332 ? 20.498 -14.644 -15.167 1.00 88.94 332 ASP A N 1
ATOM 2405 C CA . ASP A 1 332 ? 21.934 -14.744 -14.891 1.00 88.94 332 ASP A CA 1
ATOM 2406 C C . ASP A 1 332 ? 22.562 -13.355 -14.782 1.00 88.94 332 ASP A C 1
ATOM 2408 O O . ASP A 1 332 ? 23.178 -13.030 -13.767 1.00 88.94 332 ASP A O 1
ATOM 2412 N N . TRP A 1 333 ? 22.315 -12.486 -15.770 1.00 91.62 333 TRP A N 1
ATOM 2413 C CA . TRP A 1 333 ? 22.774 -11.096 -15.744 1.00 91.62 333 TRP A CA 1
ATOM 2414 C C . TRP A 1 333 ? 22.301 -10.354 -14.486 1.00 91.62 333 TRP A C 1
ATOM 2416 O O . TRP A 1 333 ? 23.090 -9.679 -13.819 1.00 91.62 333 TRP A O 1
ATOM 2426 N N . ALA A 1 334 ? 21.024 -10.502 -14.125 1.00 92.06 334 ALA A N 1
ATOM 2427 C CA . ALA A 1 334 ? 20.462 -9.871 -12.938 1.00 92.06 334 ALA A CA 1
ATOM 2428 C C . ALA A 1 334 ? 21.098 -10.396 -11.645 1.00 92.06 334 ALA A C 1
ATOM 2430 O O . ALA A 1 334 ? 21.400 -9.611 -10.744 1.00 92.06 334 ALA A O 1
ATOM 2431 N N . SER A 1 335 ? 21.337 -11.707 -11.568 1.00 90.31 335 SER A N 1
ATOM 2432 C CA . SER A 1 335 ? 22.003 -12.342 -10.430 1.00 90.31 335 SER A CA 1
ATOM 2433 C C . SER A 1 335 ? 23.444 -11.861 -10.294 1.00 90.31 335 SER A C 1
ATOM 2435 O O . SER A 1 335 ? 23.867 -11.542 -9.186 1.00 90.31 335 SER A O 1
ATOM 2437 N N . THR A 1 336 ? 24.178 -11.721 -11.403 1.00 91.62 336 THR A N 1
ATOM 2438 C CA . THR A 1 336 ? 25.534 -11.153 -11.416 1.00 91.62 336 THR A CA 1
ATOM 2439 C C . THR A 1 336 ? 25.541 -9.698 -10.954 1.00 91.62 336 THR A C 1
ATOM 2441 O O . THR A 1 336 ? 26.332 -9.348 -10.080 1.00 91.62 336 THR A O 1
ATOM 2444 N N . LEU A 1 337 ? 24.642 -8.853 -11.474 1.00 92.00 337 LEU A N 1
ATOM 2445 C CA . LEU A 1 337 ? 24.569 -7.443 -11.078 1.00 92.00 337 LEU A CA 1
ATOM 2446 C C . LEU A 1 337 ? 24.253 -7.287 -9.583 1.00 92.00 337 LEU A C 1
ATOM 2448 O O . LEU A 1 337 ? 24.824 -6.433 -8.910 1.00 92.00 337 LEU A O 1
ATOM 2452 N N . LEU A 1 338 ? 23.331 -8.099 -9.059 1.00 93.38 338 LEU A N 1
ATOM 2453 C CA . LEU A 1 338 ? 22.866 -8.007 -7.673 1.00 93.38 338 LEU A CA 1
ATOM 2454 C C . LEU A 1 338 ? 23.702 -8.848 -6.695 1.00 93.38 338 LEU A C 1
ATOM 2456 O O . LEU A 1 338 ? 23.498 -8.744 -5.481 1.00 93.38 338 LEU A O 1
ATOM 2460 N N . ALA A 1 339 ? 24.678 -9.622 -7.182 1.00 92.25 339 ALA A N 1
ATOM 2461 C CA . ALA A 1 339 ? 25.563 -10.461 -6.373 1.00 92.25 339 ALA A CA 1
ATOM 2462 C C . ALA A 1 339 ? 26.240 -9.716 -5.204 1.00 92.25 339 ALA A C 1
ATOM 2464 O O . ALA A 1 339 ? 26.278 -10.283 -4.105 1.00 92.25 339 ALA A O 1
ATOM 2465 N N . PRO A 1 340 ? 26.706 -8.453 -5.345 1.00 93.44 340 PRO A N 1
ATOM 2466 C CA . PRO A 1 340 ? 27.284 -7.706 -4.225 1.00 93.44 340 PRO A CA 1
ATOM 2467 C C . PRO A 1 340 ? 26.308 -7.478 -3.063 1.00 93.44 340 PRO A C 1
ATOM 2469 O O . PRO A 1 340 ? 26.728 -7.411 -1.910 1.00 93.44 340 PRO A O 1
ATOM 2472 N N . CYS A 1 341 ? 25.006 -7.374 -3.344 1.00 92.06 341 CYS A N 1
ATOM 2473 C CA . CYS A 1 341 ? 23.969 -7.284 -2.317 1.00 92.06 341 CYS A CA 1
ATOM 2474 C C . CYS A 1 341 ? 23.565 -8.665 -1.798 1.00 92.06 341 CYS A C 1
ATOM 2476 O O . CYS A 1 341 ? 23.408 -8.831 -0.595 1.00 92.06 341 CYS A O 1
ATOM 2478 N N . LEU A 1 342 ? 23.431 -9.666 -2.670 1.00 89.44 342 LEU A N 1
ATOM 2479 C CA . LEU A 1 342 ? 23.030 -11.024 -2.278 1.00 89.44 342 LEU A CA 1
ATOM 2480 C C . LEU A 1 342 ? 24.063 -11.704 -1.365 1.00 89.44 342 LEU A C 1
ATOM 2482 O O . LEU A 1 342 ? 23.697 -12.438 -0.448 1.00 89.44 342 LEU A O 1
ATOM 2486 N N . SER A 1 343 ? 25.347 -11.430 -1.591 1.00 90.56 343 SER A N 1
ATOM 2487 C CA . SER A 1 343 ? 26.459 -11.924 -0.769 1.00 90.56 343 SER A CA 1
ATOM 2488 C C . SER A 1 343 ? 26.739 -11.066 0.470 1.00 90.56 343 SER A C 1
ATOM 2490 O O . SER A 1 343 ? 27.524 -11.467 1.332 1.00 90.56 343 SER A O 1
ATOM 2492 N N . TYR A 1 344 ? 26.094 -9.900 0.599 1.00 91.19 344 TYR A N 1
ATOM 2493 C CA . TYR A 1 344 ? 26.330 -8.983 1.707 1.00 91.19 344 TYR A CA 1
ATOM 2494 C C . TYR A 1 344 ? 25.906 -9.598 3.045 1.00 91.19 344 TYR A C 1
ATOM 2496 O O . TYR A 1 344 ? 24.785 -10.092 3.216 1.00 91.19 344 TYR A O 1
ATOM 2504 N N . ARG A 1 345 ? 26.812 -9.528 4.023 1.00 88.75 345 ARG A N 1
ATOM 2505 C CA . ARG A 1 345 ? 26.555 -9.915 5.410 1.00 88.75 345 ARG A CA 1
ATOM 2506 C C . ARG A 1 345 ? 26.620 -8.676 6.305 1.00 88.75 345 ARG A C 1
ATOM 2508 O O . ARG A 1 345 ? 27.627 -7.966 6.262 1.00 88.75 345 ARG A O 1
ATOM 2515 N N . PRO A 1 346 ? 25.572 -8.406 7.100 1.00 88.88 346 PRO A N 1
ATOM 2516 C CA . PRO A 1 346 ? 25.565 -7.260 7.996 1.00 88.88 346 PRO A CA 1
ATOM 2517 C C . PRO A 1 346 ? 26.626 -7.430 9.091 1.00 88.88 346 PRO A C 1
ATOM 2519 O O . PRO A 1 346 ? 26.803 -8.520 9.635 1.00 88.88 346 PRO A O 1
ATOM 2522 N N . GLY A 1 347 ? 27.331 -6.345 9.426 1.00 85.12 347 GLY A N 1
ATOM 2523 C CA . GLY A 1 347 ? 28.361 -6.357 10.473 1.00 85.12 347 GLY A CA 1
ATOM 2524 C C . GLY A 1 347 ? 27.779 -6.415 11.888 1.00 85.12 347 GLY A C 1
ATOM 2525 O O . GLY A 1 347 ? 28.421 -6.917 12.809 1.00 85.12 347 GLY A O 1
ATOM 2526 N N . ARG A 1 348 ? 26.549 -5.922 12.072 1.00 87.38 348 ARG A N 1
ATOM 2527 C CA . ARG A 1 348 ? 25.781 -6.009 13.320 1.00 87.38 348 ARG A CA 1
ATOM 2528 C C . ARG A 1 348 ? 24.420 -6.625 13.048 1.00 87.38 348 ARG A C 1
ATOM 2530 O O . ARG A 1 348 ? 23.842 -6.421 11.990 1.00 87.38 348 ARG A O 1
ATOM 2537 N N . ARG A 1 349 ? 23.838 -7.279 14.055 1.00 82.81 349 ARG A N 1
ATOM 2538 C CA . ARG A 1 349 ? 22.491 -7.874 13.959 1.00 82.81 349 ARG A CA 1
ATOM 2539 C C . ARG A 1 349 ? 21.386 -6.859 13.621 1.00 82.81 349 ARG A C 1
ATOM 2541 O O . ARG A 1 349 ? 20.332 -7.247 13.141 1.00 82.81 349 ARG A O 1
ATOM 2548 N N . THR A 1 350 ? 21.606 -5.582 13.921 1.00 82.31 350 THR A N 1
ATOM 2549 C CA . THR A 1 350 ? 20.660 -4.488 13.654 1.00 82.31 350 THR A CA 1
ATOM 2550 C C . THR A 1 350 ? 20.815 -3.866 12.268 1.00 82.31 350 THR A C 1
ATOM 2552 O O . THR A 1 350 ? 19.988 -3.037 11.889 1.00 82.31 350 THR A O 1
ATOM 2555 N N . ASP A 1 351 ? 21.887 -4.198 11.548 1.00 86.88 351 ASP A N 1
ATOM 2556 C CA . ASP A 1 351 ? 22.139 -3.668 10.212 1.00 86.88 351 ASP A CA 1
ATOM 2557 C C . ASP A 1 351 ? 21.334 -4.477 9.182 1.00 86.88 351 ASP A C 1
ATOM 2559 O O . ASP A 1 351 ? 21.110 -5.672 9.388 1.00 86.88 351 ASP A O 1
ATOM 2563 N N . PRO A 1 352 ? 20.888 -3.848 8.081 1.00 87.81 352 PRO A N 1
ATOM 2564 C CA . PRO A 1 352 ? 20.111 -4.538 7.059 1.00 87.81 352 PRO A CA 1
ATOM 2565 C C . PRO A 1 352 ? 20.920 -5.648 6.408 1.00 87.81 352 PRO A C 1
ATOM 2567 O O . PRO A 1 352 ? 22.077 -5.433 6.065 1.00 87.81 352 PRO A O 1
ATOM 2570 N N . ASP A 1 353 ? 20.313 -6.804 6.168 1.00 90.06 353 ASP A N 1
ATOM 2571 C CA . ASP A 1 353 ? 20.924 -7.818 5.315 1.00 90.06 353 ASP A CA 1
ATOM 2572 C C . ASP A 1 353 ? 20.748 -7.499 3.816 1.00 90.06 353 ASP A C 1
ATOM 2574 O O . ASP A 1 353 ? 20.151 -6.491 3.421 1.00 90.06 353 ASP A O 1
ATOM 2578 N N . GLY A 1 354 ? 21.297 -8.358 2.954 1.00 88.62 354 GLY A N 1
ATOM 2579 C CA . GLY A 1 354 ? 21.197 -8.207 1.504 1.00 88.62 354 GLY A CA 1
ATOM 2580 C C . GLY A 1 354 ? 19.761 -8.157 0.974 1.00 88.62 354 GLY A C 1
ATOM 2581 O O . GLY A 1 354 ? 19.468 -7.364 0.079 1.00 88.62 354 GLY A O 1
ATOM 2582 N N . GLN A 1 355 ? 18.849 -8.948 1.544 1.00 86.62 355 GLN A N 1
ATOM 2583 C CA . GLN A 1 355 ? 17.447 -8.971 1.121 1.00 86.62 355 GLN A CA 1
ATOM 2584 C C . GLN A 1 355 ? 16.736 -7.684 1.537 1.00 86.62 355 GLN A C 1
ATOM 2586 O O . GLN A 1 355 ? 16.040 -7.072 0.726 1.00 86.62 355 GLN A O 1
ATOM 2591 N N . GLU A 1 356 ? 16.987 -7.195 2.754 1.00 89.00 356 GLU A N 1
ATOM 2592 C CA . GLU A 1 356 ? 16.474 -5.903 3.206 1.00 89.00 356 GLU A CA 1
ATOM 2593 C C . GLU A 1 356 ? 16.970 -4.738 2.336 1.00 89.00 356 GLU A C 1
ATOM 2595 O O . GLU A 1 356 ? 16.225 -3.778 2.098 1.00 89.00 356 GLU A O 1
ATOM 2600 N N . LEU A 1 357 ? 18.212 -4.797 1.845 1.00 93.19 357 LEU A N 1
ATOM 2601 C CA . LEU A 1 357 ? 18.755 -3.803 0.917 1.00 93.19 357 LEU A CA 1
ATOM 2602 C C . LEU A 1 357 ? 18.053 -3.856 -0.445 1.00 93.19 357 LEU A C 1
ATOM 2604 O O . LEU A 1 357 ? 17.623 -2.812 -0.938 1.00 93.19 357 LEU A O 1
ATOM 2608 N N . LEU A 1 358 ? 17.854 -5.040 -1.028 1.00 91.69 358 LEU A N 1
ATOM 2609 C CA . LEU A 1 358 ? 17.134 -5.186 -2.300 1.00 91.69 358 LEU A CA 1
ATOM 2610 C C . LEU A 1 358 ? 15.660 -4.767 -2.181 1.00 91.69 358 LEU A C 1
ATOM 2612 O O . LEU A 1 358 ? 15.152 -4.037 -3.037 1.00 91.69 358 LEU A O 1
ATOM 2616 N N . ALA A 1 359 ? 14.995 -5.117 -1.078 1.00 88.94 359 ALA A N 1
ATOM 2617 C CA . ALA A 1 359 ? 13.647 -4.648 -0.759 1.00 88.94 359 ALA A CA 1
ATOM 2618 C C . ALA A 1 359 ? 13.588 -3.117 -0.605 1.00 88.94 359 ALA A C 1
ATOM 2620 O O . ALA A 1 359 ? 12.618 -2.469 -1.023 1.00 88.94 359 ALA A O 1
ATOM 2621 N N . THR A 1 360 ? 14.644 -2.520 -0.038 1.00 93.44 360 THR A N 1
ATOM 2622 C CA . THR A 1 360 ? 14.786 -1.063 0.072 1.00 93.44 360 THR A CA 1
ATOM 2623 C C . THR A 1 360 ? 14.924 -0.417 -1.305 1.00 93.44 360 THR A C 1
ATOM 2625 O O . THR A 1 360 ? 14.220 0.555 -1.586 1.00 93.44 360 THR A O 1
ATOM 2628 N N . LEU A 1 361 ? 15.772 -0.976 -2.173 1.00 93.44 361 LEU A N 1
ATOM 2629 C CA . LEU A 1 361 ? 15.977 -0.501 -3.540 1.00 93.44 361 LEU A CA 1
ATOM 2630 C C . LEU A 1 361 ? 14.679 -0.564 -4.353 1.00 93.44 361 LEU A C 1
ATOM 2632 O O . LEU A 1 361 ? 14.270 0.449 -4.918 1.00 93.44 361 LEU A O 1
ATOM 2636 N N . GLY A 1 362 ? 13.981 -1.704 -4.341 1.00 90.25 362 GLY A N 1
ATOM 2637 C CA . GLY A 1 362 ? 12.700 -1.865 -5.037 1.00 90.25 362 GLY A CA 1
ATOM 2638 C C . GLY A 1 362 ? 11.630 -0.894 -4.532 1.00 90.25 362 GLY A C 1
ATOM 2639 O O . GLY A 1 362 ? 10.975 -0.209 -5.319 1.00 90.25 362 GLY A O 1
ATOM 2640 N N . SER A 1 363 ? 11.509 -0.744 -3.209 1.00 89.94 363 SER A N 1
ATOM 2641 C CA . SER A 1 363 ? 10.580 0.221 -2.604 1.00 89.94 363 SER A CA 1
ATOM 2642 C C . SER A 1 363 ? 10.897 1.665 -2.992 1.00 89.94 363 SER A C 1
ATOM 2644 O O . SER A 1 363 ? 9.982 2.452 -3.240 1.00 89.94 363 SER A O 1
ATOM 2646 N N . TRP A 1 364 ? 12.177 2.033 -3.036 1.00 93.44 364 TRP A N 1
ATOM 2647 C CA . TRP A 1 364 ? 12.608 3.372 -3.425 1.00 93.44 364 TRP A CA 1
ATOM 2648 C C . TRP A 1 364 ? 12.419 3.633 -4.924 1.00 93.44 364 TRP A C 1
ATOM 2650 O O . TRP A 1 364 ? 11.930 4.698 -5.286 1.00 93.44 364 TRP A O 1
ATOM 2660 N N . LEU A 1 365 ? 12.667 2.661 -5.800 1.00 91.25 365 LEU A N 1
ATOM 2661 C CA . LEU A 1 365 ? 12.377 2.799 -7.234 1.00 91.25 365 LEU A CA 1
ATOM 2662 C C . LEU A 1 365 ? 10.872 2.995 -7.504 1.00 91.25 365 LEU A C 1
ATOM 2664 O O . LEU A 1 365 ? 10.495 3.787 -8.370 1.00 91.25 365 LEU A O 1
ATOM 2668 N N . ALA A 1 366 ? 10.006 2.341 -6.722 1.00 86.81 366 ALA A N 1
ATOM 2669 C CA . ALA A 1 366 ? 8.553 2.464 -6.839 1.00 86.81 366 ALA A CA 1
ATOM 2670 C C . ALA A 1 366 ? 7.981 3.758 -6.217 1.00 86.81 366 ALA A C 1
ATOM 2672 O O . ALA A 1 366 ? 7.025 4.335 -6.748 1.00 86.81 366 ALA A O 1
ATOM 2673 N N . PHE A 1 367 ? 8.533 4.226 -5.089 1.00 87.12 367 PHE A N 1
ATOM 2674 C CA . PHE A 1 367 ? 7.931 5.287 -4.261 1.00 87.12 367 PHE A CA 1
ATOM 2675 C C . PHE A 1 367 ? 8.826 6.501 -3.980 1.00 87.12 367 PHE A C 1
ATOM 2677 O O . PHE A 1 367 ? 8.378 7.431 -3.298 1.00 87.12 367 PHE A O 1
ATOM 2684 N N . ASP A 1 368 ? 10.056 6.513 -4.486 1.00 88.44 368 ASP A N 1
ATOM 2685 C CA . ASP A 1 368 ? 11.085 7.513 -4.189 1.00 88.44 368 ASP A CA 1
ATOM 2686 C C . ASP A 1 368 ? 11.254 7.690 -2.661 1.00 88.44 368 ASP A C 1
ATOM 2688 O O . ASP A 1 368 ? 11.112 6.736 -1.890 1.00 88.44 368 ASP A O 1
ATOM 2692 N N . GLY A 1 369 ? 11.500 8.904 -2.164 1.00 86.56 369 GLY A N 1
ATOM 2693 C CA . GLY A 1 369 ? 11.647 9.192 -0.736 1.00 86.56 369 GLY A CA 1
ATOM 2694 C C . GLY A 1 369 ? 10.445 8.787 0.130 1.00 86.56 369 GLY A C 1
ATOM 2695 O O . GLY A 1 369 ? 10.575 8.671 1.350 1.00 86.56 369 GLY A O 1
ATOM 2696 N N . ALA A 1 370 ? 9.273 8.515 -0.457 1.00 88.62 370 ALA A N 1
ATOM 2697 C CA . ALA A 1 370 ? 8.129 7.992 0.284 1.00 88.62 370 ALA A CA 1
ATOM 2698 C C . ALA A 1 370 ? 8.261 6.499 0.649 1.00 88.62 370 ALA A C 1
ATOM 2700 O O . ALA A 1 370 ? 7.459 6.006 1.446 1.00 88.62 370 ALA A O 1
ATOM 2701 N N . ALA A 1 371 ? 9.296 5.812 0.153 1.00 89.25 371 ALA A N 1
ATOM 2702 C CA . ALA A 1 371 ? 9.624 4.433 0.499 1.00 89.25 371 ALA A CA 1
ATOM 2703 C C . ALA A 1 371 ? 9.814 4.209 2.003 1.00 89.25 371 ALA A C 1
ATOM 2705 O O . ALA A 1 371 ? 9.501 3.131 2.488 1.00 89.25 371 ALA A O 1
ATOM 2706 N N . HIS A 1 372 ? 10.223 5.220 2.778 1.00 91.44 372 HIS A N 1
ATOM 2707 C CA . HIS A 1 372 ? 10.346 5.076 4.235 1.00 91.44 372 HIS A CA 1
ATOM 2708 C C . HIS A 1 372 ? 9.003 4.719 4.900 1.00 91.44 372 HIS A C 1
ATOM 2710 O O . HIS A 1 372 ? 8.973 3.943 5.850 1.00 91.44 372 HIS A O 1
ATOM 2716 N N . ARG A 1 373 ? 7.876 5.217 4.361 1.00 89.38 373 ARG A N 1
ATOM 2717 C CA . ARG A 1 373 ? 6.526 4.847 4.822 1.00 89.38 373 ARG A CA 1
ATOM 2718 C C . ARG A 1 373 ? 6.151 3.437 4.395 1.00 89.38 373 ARG A C 1
ATOM 2720 O O . ARG A 1 373 ? 5.513 2.732 5.163 1.00 89.38 373 ARG A O 1
ATOM 2727 N N . HIS A 1 374 ? 6.556 3.038 3.190 1.00 86.06 374 HIS A N 1
ATOM 2728 C CA . HIS A 1 374 ? 6.344 1.681 2.692 1.00 86.06 374 HIS A CA 1
ATOM 2729 C C . HIS A 1 374 ? 7.104 0.644 3.528 1.00 86.06 374 HIS A C 1
ATOM 2731 O O . HIS A 1 374 ? 6.538 -0.372 3.911 1.00 86.06 374 HIS A O 1
ATOM 2737 N N . LEU A 1 375 ? 8.362 0.949 3.850 1.00 87.75 375 LEU A N 1
ATOM 2738 C CA . LEU A 1 375 ? 9.278 0.099 4.606 1.00 87.75 375 LEU A CA 1
ATOM 2739 C C . LEU A 1 375 ? 9.098 0.206 6.126 1.00 87.75 375 LEU A C 1
ATOM 2741 O O . LEU A 1 375 ? 9.720 -0.541 6.868 1.00 87.75 375 LEU A O 1
ATOM 2745 N N . ARG A 1 376 ? 8.282 1.159 6.596 1.00 88.81 376 ARG A N 1
ATOM 2746 C CA . ARG A 1 376 ? 8.102 1.492 8.019 1.00 88.81 376 ARG A CA 1
ATOM 2747 C C . ARG A 1 376 ? 9.424 1.778 8.749 1.00 88.81 376 ARG A C 1
ATOM 2749 O O . ARG A 1 376 ? 9.567 1.480 9.931 1.00 88.81 376 ARG A O 1
ATOM 2756 N N . ILE A 1 377 ? 10.363 2.417 8.053 1.00 91.44 377 ILE A N 1
ATOM 2757 C CA . ILE A 1 377 ? 11.652 2.866 8.595 1.00 91.44 377 ILE A CA 1
ATOM 2758 C C . ILE A 1 377 ? 11.708 4.391 8.687 1.00 91.44 377 ILE A C 1
ATOM 2760 O O . ILE A 1 377 ? 10.915 5.114 8.080 1.00 91.44 377 ILE A O 1
ATOM 2764 N N . HIS A 1 378 ? 12.690 4.905 9.424 1.00 92.75 378 HIS A N 1
ATOM 2765 C CA . HIS A 1 378 ? 12.953 6.338 9.447 1.00 92.75 378 HIS A CA 1
ATOM 2766 C C . HIS A 1 378 ? 13.584 6.811 8.122 1.00 92.75 378 HIS A C 1
ATOM 2768 O O . HIS A 1 378 ? 14.356 6.090 7.488 1.00 92.75 378 HIS A O 1
ATOM 2774 N N . ARG A 1 379 ? 13.316 8.061 7.715 1.00 93.50 379 ARG A N 1
ATOM 2775 C CA . ARG A 1 379 ? 13.867 8.657 6.478 1.00 93.50 379 ARG A CA 1
ATOM 2776 C C . ARG A 1 379 ? 15.404 8.643 6.421 1.00 93.50 379 ARG A C 1
ATOM 2778 O O . ARG A 1 379 ? 15.970 8.453 5.352 1.00 93.50 379 ARG A O 1
ATOM 2785 N N . ASN A 1 380 ? 16.072 8.787 7.568 1.00 94.56 380 ASN A N 1
ATOM 2786 C CA . ASN A 1 380 ? 17.539 8.730 7.643 1.00 94.56 380 ASN A CA 1
ATOM 2787 C C . ASN A 1 380 ? 18.053 7.302 7.423 1.00 94.56 380 ASN A C 1
ATOM 2789 O O . ASN A 1 380 ? 19.073 7.116 6.771 1.00 94.56 380 ASN A O 1
ATOM 2793 N N . THR A 1 381 ? 17.327 6.296 7.921 1.00 94.31 381 THR A N 1
ATOM 2794 C CA . THR A 1 381 ? 17.644 4.884 7.675 1.00 94.31 381 THR A CA 1
ATOM 2795 C C . THR A 1 381 ? 17.525 4.563 6.191 1.00 94.31 381 THR A C 1
ATOM 2797 O O . THR A 1 381 ? 18.402 3.906 5.644 1.00 94.31 381 THR A O 1
ATOM 2800 N N . LEU A 1 382 ? 16.490 5.082 5.519 1.00 95.00 382 LEU A N 1
ATOM 2801 C CA . LEU A 1 382 ? 16.366 4.966 4.066 1.00 95.00 382 LEU A CA 1
ATOM 2802 C C . LEU A 1 382 ? 17.584 5.577 3.354 1.00 95.00 382 LEU A C 1
ATOM 2804 O O . LEU A 1 382 ? 18.190 4.911 2.523 1.00 95.00 382 LEU A O 1
ATOM 2808 N N . ALA A 1 383 ? 17.974 6.805 3.706 1.00 95.00 383 ALA A N 1
ATOM 2809 C CA . ALA A 1 383 ? 19.128 7.469 3.096 1.00 95.00 383 ALA A CA 1
ATOM 2810 C C . ALA A 1 383 ? 20.440 6.685 3.297 1.00 95.00 383 ALA A C 1
ATOM 2812 O O . ALA A 1 383 ? 21.196 6.507 2.346 1.00 95.00 383 ALA A O 1
ATOM 2813 N N . ALA A 1 384 ? 20.680 6.161 4.504 1.00 94.44 384 ALA A N 1
ATOM 2814 C CA . ALA A 1 384 ? 21.856 5.343 4.799 1.00 94.44 384 ALA A CA 1
ATOM 2815 C C . ALA A 1 384 ? 21.879 4.035 3.987 1.00 94.44 384 ALA A C 1
ATOM 2817 O O . ALA A 1 384 ? 22.912 3.674 3.428 1.00 94.44 384 ALA A O 1
ATOM 2818 N N . ARG A 1 385 ? 20.731 3.352 3.861 1.00 95.19 385 ARG A N 1
ATOM 2819 C CA . ARG A 1 385 ? 20.603 2.140 3.033 1.00 95.19 385 ARG A CA 1
ATOM 2820 C C . ARG A 1 385 ? 20.853 2.426 1.552 1.00 95.19 385 ARG A C 1
ATOM 2822 O O . ARG A 1 385 ? 21.525 1.641 0.896 1.00 95.19 385 ARG A O 1
ATOM 2829 N N . LEU A 1 386 ? 20.355 3.550 1.032 1.00 96.00 386 LEU A N 1
ATOM 2830 C CA . LEU A 1 386 ? 20.585 3.959 -0.358 1.00 96.00 386 LEU A CA 1
ATOM 2831 C C . LEU A 1 386 ? 22.053 4.313 -0.630 1.00 96.00 386 LEU A C 1
ATOM 2833 O O . LEU A 1 386 ? 22.558 3.979 -1.697 1.00 96.00 386 LEU A O 1
ATOM 2837 N N . ALA A 1 387 ? 22.748 4.935 0.327 1.00 94.25 387 ALA A N 1
ATOM 2838 C CA . ALA A 1 387 ? 24.187 5.175 0.218 1.00 94.25 387 ALA A CA 1
ATOM 2839 C C . ALA A 1 387 ? 24.967 3.852 0.152 1.00 94.25 387 ALA A C 1
ATOM 2841 O O . ALA A 1 387 ? 25.779 3.667 -0.748 1.00 94.25 387 ALA A O 1
ATOM 2842 N N . LEU A 1 388 ? 24.641 2.895 1.028 1.00 93.69 388 LEU A N 1
ATOM 2843 C CA . LEU A 1 388 ? 25.248 1.563 0.999 1.00 93.69 388 LEU A CA 1
ATOM 2844 C C . LEU A 1 388 ? 24.966 0.824 -0.321 1.00 93.69 388 LEU A C 1
ATOM 2846 O O . LEU A 1 388 ? 25.862 0.192 -0.870 1.00 93.69 388 LEU A O 1
ATOM 2850 N N . LEU A 1 389 ? 23.742 0.916 -0.849 1.00 94.75 389 LEU A N 1
ATOM 2851 C CA . LEU A 1 389 ? 23.370 0.337 -2.145 1.00 94.75 389 LEU A CA 1
ATOM 2852 C C . LEU A 1 389 ? 24.165 0.944 -3.303 1.00 94.75 389 LEU A C 1
ATOM 2854 O O . LEU A 1 389 ? 24.669 0.197 -4.138 1.00 94.75 389 LEU A O 1
ATOM 2858 N N . ARG A 1 390 ? 24.299 2.276 -3.340 1.00 93.31 390 ARG A N 1
ATOM 2859 C CA . ARG A 1 390 ? 25.113 2.976 -4.342 1.00 93.31 390 ARG A CA 1
ATOM 2860 C C . ARG A 1 390 ? 26.547 2.468 -4.323 1.00 93.31 390 ARG A C 1
ATOM 2862 O O . ARG A 1 390 ? 27.078 2.148 -5.378 1.00 93.31 390 ARG A O 1
ATOM 2869 N N . ASP A 1 391 ? 27.145 2.364 -3.141 1.00 90.88 391 ASP A N 1
ATOM 2870 C CA . ASP A 1 391 ? 28.548 1.977 -3.005 1.00 90.88 391 ASP A CA 1
ATOM 2871 C C . ASP A 1 391 ? 28.760 0.488 -3.349 1.00 90.88 391 ASP A C 1
ATOM 2873 O O . ASP A 1 391 ? 29.784 0.123 -3.917 1.00 90.88 391 ASP A O 1
ATOM 2877 N N . ARG A 1 392 ? 27.782 -0.382 -3.049 1.00 92.00 392 ARG A N 1
ATOM 2878 C CA . ARG A 1 392 ? 27.869 -1.836 -3.298 1.00 92.00 392 ARG A CA 1
ATOM 2879 C C . ARG A 1 392 ? 27.576 -2.243 -4.732 1.00 92.00 392 ARG A C 1
ATOM 2881 O O . ARG A 1 392 ? 28.238 -3.137 -5.244 1.00 92.00 392 ARG A O 1
ATOM 2888 N N . LEU A 1 393 ? 26.571 -1.630 -5.348 1.00 91.38 393 LEU A N 1
ATOM 2889 C CA . LEU A 1 393 ? 26.211 -1.900 -6.739 1.00 91.38 393 LEU A CA 1
ATOM 2890 C C . LEU A 1 393 ? 27.006 -1.022 -7.709 1.00 91.38 393 LEU A C 1
ATOM 2892 O O . LEU A 1 393 ? 26.938 -1.249 -8.912 1.00 91.38 393 LEU A O 1
ATOM 2896 N N . ALA A 1 394 ? 27.730 -0.018 -7.194 1.00 90.94 394 ALA A N 1
ATOM 2897 C CA . ALA A 1 394 ? 28.384 1.025 -7.979 1.00 90.94 394 ALA A CA 1
ATOM 2898 C C . ALA A 1 394 ? 27.422 1.605 -9.037 1.00 90.94 394 ALA A C 1
ATOM 2900 O O . ALA A 1 394 ? 27.749 1.682 -10.218 1.00 90.94 394 ALA A O 1
ATOM 2901 N N . LEU A 1 395 ? 26.211 1.952 -8.583 1.00 91.62 395 LEU A N 1
ATOM 2902 C CA . LEU A 1 395 ? 25.136 2.561 -9.370 1.00 91.62 395 LEU A CA 1
ATOM 2903 C C . LEU A 1 395 ? 24.821 3.945 -8.809 1.00 91.62 395 LEU A C 1
ATOM 2905 O O . LEU A 1 395 ? 24.453 4.073 -7.638 1.00 91.62 395 LEU A O 1
ATOM 2909 N N . ASP A 1 396 ? 24.888 4.977 -9.643 1.00 92.44 396 ASP A N 1
ATOM 2910 C CA . ASP A 1 396 ? 24.456 6.320 -9.282 1.00 92.44 396 ASP A CA 1
ATOM 2911 C C . ASP A 1 396 ? 22.929 6.404 -9.348 1.00 92.44 396 ASP A C 1
ATOM 2913 O O . ASP A 1 396 ? 22.323 6.735 -10.367 1.00 92.44 396 ASP A O 1
ATOM 2917 N N . LEU A 1 397 ? 22.283 6.149 -8.210 1.00 91.19 397 LEU A N 1
ATOM 2918 C CA . LEU A 1 397 ? 20.829 6.228 -8.082 1.00 91.19 397 LEU A CA 1
ATOM 2919 C C . LEU A 1 397 ? 20.265 7.636 -8.345 1.00 91.19 397 LEU A C 1
ATOM 2921 O O . LEU A 1 397 ? 19.050 7.788 -8.369 1.00 91.19 397 LEU A O 1
ATOM 2925 N N . SER A 1 398 ? 21.072 8.676 -8.576 1.00 91.56 398 SER A N 1
ATOM 2926 C CA . SER A 1 398 ? 20.556 9.953 -9.087 1.00 91.56 398 SER A CA 1
ATOM 2927 C C . SER A 1 398 ? 20.233 9.918 -10.588 1.00 91.56 398 SER A C 1
ATOM 2929 O O . SER A 1 398 ? 19.419 10.724 -11.046 1.00 91.56 398 SER A O 1
ATOM 2931 N N . ARG A 1 399 ? 20.795 8.955 -11.332 1.00 93.56 399 ARG A N 1
ATOM 2932 C CA . ARG A 1 399 ? 20.638 8.803 -12.782 1.00 93.56 399 ARG A CA 1
ATOM 2933 C C . ARG A 1 399 ? 19.512 7.852 -13.141 1.00 93.56 399 ARG A C 1
ATOM 2935 O O . ARG A 1 399 ? 19.378 6.767 -12.575 1.00 93.56 399 ARG A O 1
ATOM 2942 N N . VAL A 1 400 ? 18.710 8.219 -14.139 1.00 94.00 400 VAL A N 1
ATOM 2943 C CA . VAL A 1 400 ? 17.615 7.341 -14.592 1.00 94.00 400 VAL A CA 1
ATOM 2944 C C . VAL A 1 400 ? 18.147 6.083 -15.278 1.00 94.00 400 VAL A C 1
ATOM 2946 O O . VAL A 1 400 ? 17.493 5.046 -15.183 1.00 94.00 400 VAL A O 1
ATOM 2949 N N . SER A 1 401 ? 19.321 6.136 -15.911 1.00 93.31 401 SER A N 1
ATOM 2950 C CA . SER A 1 401 ? 19.977 4.960 -16.496 1.00 93.31 401 SER A CA 1
ATOM 2951 C C . SER A 1 401 ? 20.190 3.868 -15.452 1.00 93.31 401 SER A C 1
ATOM 2953 O O . SER A 1 401 ? 19.649 2.772 -15.572 1.00 93.31 401 SER A O 1
ATOM 2955 N N . ASP A 1 402 ? 20.876 4.209 -14.370 1.00 93.94 402 ASP A N 1
ATOM 2956 C CA . ASP A 1 402 ? 21.311 3.278 -13.333 1.00 93.94 402 ASP A CA 1
ATOM 2957 C C . ASP A 1 402 ? 20.111 2.772 -12.529 1.00 93.94 402 ASP A C 1
ATOM 2959 O O . ASP A 1 402 ? 20.004 1.584 -12.222 1.00 93.94 402 ASP A O 1
ATOM 2963 N N . GLN A 1 403 ? 19.135 3.652 -12.274 1.00 94.75 403 GLN A N 1
ATOM 2964 C CA . GLN A 1 403 ? 17.846 3.254 -11.709 1.00 94.75 403 GLN A CA 1
ATOM 2965 C C . GLN A 1 403 ? 17.117 2.236 -12.595 1.00 94.75 403 GLN A C 1
ATOM 2967 O O . GLN A 1 403 ? 16.493 1.318 -12.074 1.00 94.75 403 GLN A O 1
ATOM 2972 N N . SER A 1 404 ? 17.161 2.396 -13.921 1.00 93.69 404 SER A N 1
ATOM 2973 C CA . SER A 1 404 ? 16.467 1.502 -14.859 1.00 93.69 404 SER A CA 1
ATOM 2974 C C . SER A 1 404 ? 17.151 0.141 -14.959 1.00 93.69 404 SER A C 1
ATOM 2976 O O . SER A 1 404 ? 16.465 -0.875 -15.056 1.00 93.69 404 SER A O 1
ATOM 2978 N N . VAL A 1 405 ? 18.481 0.110 -14.850 1.00 93.25 405 VAL A N 1
ATOM 2979 C CA . VAL A 1 405 ? 19.269 -1.123 -14.729 1.00 93.25 405 VA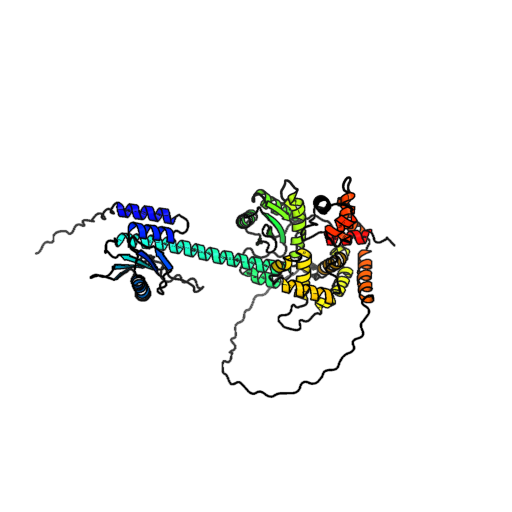L A CA 1
ATOM 2980 C C . VAL A 1 405 ? 18.927 -1.869 -13.440 1.00 93.25 405 VAL A C 1
ATOM 2982 O O . VAL A 1 405 ? 18.552 -3.040 -13.493 1.00 93.25 405 VAL A O 1
ATOM 2985 N N . ALA A 1 406 ? 18.967 -1.182 -12.294 1.00 93.62 406 ALA A N 1
ATOM 2986 C CA . ALA A 1 406 ? 18.559 -1.747 -11.009 1.00 93.62 406 ALA A CA 1
ATOM 2987 C C . ALA A 1 406 ? 17.112 -2.263 -11.037 1.00 93.62 406 ALA A C 1
ATOM 2989 O O . ALA A 1 406 ? 16.822 -3.359 -10.559 1.00 93.62 406 ALA A O 1
ATOM 2990 N N . TRP A 1 407 ? 16.202 -1.480 -11.622 1.00 92.62 407 TRP A N 1
ATOM 2991 C CA . TRP A 1 407 ? 14.796 -1.839 -11.772 1.00 92.62 407 TRP A CA 1
ATOM 2992 C C . TRP A 1 407 ? 14.614 -3.109 -12.610 1.00 92.62 407 TRP A C 1
ATOM 2994 O O . TRP A 1 407 ? 13.848 -3.989 -12.216 1.00 92.62 407 TRP A O 1
ATOM 3004 N N . LEU A 1 408 ? 15.332 -3.235 -13.732 1.00 91.38 408 LEU A N 1
ATOM 3005 C CA . LEU A 1 408 ? 15.279 -4.429 -14.574 1.00 91.38 408 LEU A CA 1
ATOM 3006 C C . LEU A 1 408 ? 15.824 -5.649 -13.828 1.00 91.38 408 LEU A C 1
ATOM 3008 O O . LEU A 1 408 ? 15.154 -6.679 -13.778 1.00 91.38 408 LEU A O 1
ATOM 3012 N N . ALA A 1 409 ? 16.991 -5.521 -13.196 1.00 92.06 409 ALA A N 1
ATOM 3013 C CA . ALA A 1 409 ? 17.616 -6.619 -12.469 1.00 92.06 409 ALA A CA 1
ATOM 3014 C C . ALA A 1 409 ? 16.722 -7.149 -11.339 1.00 92.06 409 ALA A C 1
ATOM 3016 O O . ALA A 1 409 ? 16.505 -8.354 -11.241 1.00 92.06 409 ALA A O 1
ATOM 3017 N N . LEU A 1 410 ? 16.105 -6.266 -10.545 1.00 89.50 410 LEU A N 1
ATOM 3018 C CA . LEU A 1 410 ? 15.175 -6.677 -9.485 1.00 89.50 410 LEU A CA 1
ATOM 3019 C C . LEU A 1 410 ? 13.969 -7.466 -10.017 1.00 89.50 410 LEU A C 1
ATOM 3021 O O . LEU A 1 410 ? 13.473 -8.363 -9.339 1.00 89.50 410 LEU A O 1
ATOM 3025 N N . ARG A 1 411 ? 13.491 -7.162 -11.228 1.00 85.88 411 ARG A N 1
ATOM 3026 C CA . ARG A 1 411 ? 12.358 -7.874 -11.850 1.00 85.88 411 ARG A CA 1
ATOM 3027 C C . ARG A 1 411 ? 12.748 -9.234 -12.414 1.00 85.88 411 ARG A C 1
ATOM 3029 O O . ARG A 1 411 ? 11.904 -10.126 -12.473 1.00 85.88 411 ARG A O 1
ATOM 3036 N N . LEU A 1 412 ? 14.002 -9.382 -12.827 1.00 87.44 412 LEU A N 1
ATOM 3037 C CA . LEU A 1 412 ? 14.551 -10.624 -13.370 1.00 87.44 412 LEU A CA 1
ATOM 3038 C C . LEU A 1 412 ? 15.065 -11.578 -12.279 1.00 87.44 412 LEU A C 1
ATOM 3040 O O . LEU A 1 412 ? 15.173 -12.774 -12.542 1.00 87.44 412 LEU A O 1
ATOM 3044 N N . LEU A 1 413 ? 15.296 -11.077 -11.057 1.00 82.44 413 LEU A N 1
ATOM 3045 C CA . LEU A 1 413 ? 15.792 -11.839 -9.902 1.00 82.44 413 LEU A CA 1
ATOM 3046 C C . LEU A 1 413 ? 14.781 -12.859 -9.326 1.00 82.44 413 LEU A C 1
ATOM 3048 O O . LEU A 1 413 ? 15.141 -13.675 -8.483 1.00 82.44 413 LEU A O 1
ATOM 3052 N N . ALA A 1 414 ? 13.509 -12.845 -9.742 1.00 63.91 414 ALA A N 1
ATOM 3053 C CA . ALA A 1 414 ? 12.504 -13.742 -9.166 1.00 63.91 414 ALA A CA 1
ATOM 3054 C C . ALA A 1 414 ? 12.861 -15.234 -9.378 1.00 63.91 414 ALA A C 1
ATOM 3056 O O . ALA A 1 414 ? 13.202 -15.608 -10.506 1.00 63.91 414 ALA A O 1
ATOM 3057 N N . PRO A 1 415 ? 12.711 -16.095 -8.349 1.00 50.25 415 PRO A N 1
ATOM 3058 C CA . PRO A 1 415 ? 12.973 -17.524 -8.474 1.00 50.25 415 PRO A CA 1
ATOM 3059 C C . PRO A 1 415 ? 12.014 -18.145 -9.494 1.00 50.25 415 PRO A C 1
ATOM 3061 O O . PRO A 1 415 ? 10.812 -17.860 -9.503 1.00 50.25 415 PRO A O 1
ATOM 3064 N N . THR A 1 416 ? 12.538 -18.970 -10.393 1.00 37.38 416 THR A N 1
ATOM 3065 C CA . THR A 1 416 ? 11.727 -19.892 -11.188 1.00 37.38 416 THR A CA 1
ATOM 3066 C C . THR A 1 416 ? 11.102 -20.892 -10.218 1.00 37.38 416 THR A C 1
ATOM 3068 O O . THR A 1 416 ? 11.808 -21.680 -9.595 1.00 37.38 416 THR A O 1
ATOM 3071 N N . ALA A 1 417 ? 9.783 -20.830 -10.021 1.00 32.34 417 ALA A N 1
ATOM 3072 C CA . ALA A 1 417 ? 9.090 -22.002 -9.502 1.00 32.34 417 ALA A CA 1
ATOM 3073 C C . ALA A 1 417 ? 9.259 -23.114 -10.554 1.00 32.34 417 ALA A C 1
ATOM 3075 O O . ALA A 1 417 ? 9.172 -22.788 -11.742 1.00 32.34 417 ALA A O 1
ATOM 3076 N N . PRO A 1 418 ? 9.541 -24.366 -10.160 1.00 33.38 418 PRO A N 1
ATOM 3077 C CA . PRO A 1 418 ? 9.477 -25.472 -11.102 1.00 33.38 418 PRO A CA 1
ATOM 3078 C C . PRO A 1 418 ? 8.069 -25.499 -11.701 1.00 33.38 418 PRO A C 1
ATOM 3080 O O . PRO A 1 418 ? 7.080 -25.308 -10.989 1.00 33.38 418 PRO A O 1
ATOM 3083 N N . GLU A 1 419 ? 8.000 -25.630 -13.020 1.00 30.45 419 GLU A N 1
ATOM 3084 C CA . GLU A 1 419 ? 6.758 -25.941 -13.711 1.00 30.45 419 GLU A CA 1
ATOM 3085 C C . GLU A 1 419 ? 6.272 -27.283 -13.142 1.00 30.45 419 GLU A C 1
ATOM 3087 O O . GLU A 1 419 ? 7.055 -28.227 -13.038 1.00 30.45 419 GLU A O 1
ATOM 3092 N N . ASP A 1 420 ? 5.023 -27.333 -12.666 1.00 30.48 420 ASP A N 1
ATOM 3093 C CA . ASP A 1 420 ? 4.329 -28.598 -12.413 1.00 30.48 420 ASP A CA 1
ATOM 3094 C C . ASP A 1 420 ? 4.231 -29.295 -13.776 1.00 30.48 420 ASP A C 1
ATOM 3096 O O . ASP A 1 420 ? 3.292 -29.055 -14.542 1.00 30.48 420 ASP A O 1
ATOM 3100 N N . ASP A 1 421 ? 5.232 -30.109 -14.100 1.00 30.47 421 ASP A N 1
ATOM 3101 C CA . ASP A 1 421 ? 5.084 -31.162 -15.089 1.00 30.47 421 ASP A CA 1
ATOM 3102 C C . ASP A 1 421 ? 4.004 -32.094 -14.542 1.00 30.47 421 ASP A C 1
ATOM 3104 O O . ASP A 1 421 ? 4.199 -32.832 -13.573 1.00 30.47 421 ASP A O 1
ATOM 3108 N N . GLY A 1 422 ? 2.816 -31.975 -15.131 1.00 35.00 422 GLY A N 1
ATOM 3109 C CA . GLY A 1 422 ? 1.757 -32.948 -14.968 1.00 35.00 422 GLY A CA 1
ATOM 3110 C C . GLY A 1 422 ? 2.263 -34.288 -15.474 1.00 35.00 422 GLY A C 1
ATOM 3111 O O . GLY A 1 422 ? 2.299 -34.514 -16.680 1.00 35.00 422 GLY A O 1
ATOM 3112 N N . ASP A 1 423 ? 2.655 -35.153 -14.546 1.00 29.91 423 ASP A N 1
ATOM 3113 C CA . ASP A 1 423 ? 2.774 -36.577 -14.805 1.00 29.91 423 ASP A CA 1
ATOM 3114 C C . ASP A 1 423 ? 1.467 -37.246 -14.378 1.00 29.91 423 ASP A C 1
ATOM 3116 O O . ASP A 1 423 ? 1.141 -37.377 -13.192 1.00 29.91 423 ASP A O 1
ATOM 3120 N N . ASP A 1 424 ? 0.686 -37.594 -15.397 1.00 35.47 424 ASP A N 1
ATOM 3121 C CA . ASP A 1 424 ? -0.425 -38.527 -15.328 1.00 35.47 424 ASP A CA 1
ATOM 3122 C C . ASP A 1 424 ? 0.103 -39.902 -14.885 1.00 35.47 424 ASP A C 1
ATOM 3124 O O . ASP A 1 424 ? 0.658 -40.665 -15.673 1.00 35.47 424 ASP A O 1
ATOM 3128 N N . GLY A 1 425 ? -0.116 -40.238 -13.614 1.00 29.23 425 GLY A N 1
ATOM 3129 C CA . GLY A 1 425 ? 0.148 -41.560 -13.049 1.00 29.23 425 GLY A CA 1
ATOM 3130 C C . GLY A 1 425 ? -1.093 -42.133 -12.373 1.00 29.23 425 GLY A C 1
ATOM 3131 O O . GLY A 1 425 ? -1.289 -41.976 -11.170 1.00 29.23 425 GLY A O 1
ATOM 3132 N N . ASP A 1 426 ? -1.936 -42.778 -13.172 1.00 29.75 426 ASP A N 1
ATOM 3133 C CA . ASP A 1 426 ? -3.096 -43.578 -12.776 1.00 29.75 426 ASP A CA 1
ATOM 3134 C C . ASP A 1 426 ? -2.712 -44.789 -11.890 1.00 29.75 426 ASP A C 1
ATOM 3136 O O . ASP A 1 426 ? -1.748 -45.502 -12.173 1.00 29.75 426 ASP A O 1
ATOM 3140 N N . GLY A 1 427 ? -3.527 -45.068 -10.865 1.00 26.34 427 GLY A N 1
ATOM 3141 C CA . GLY A 1 427 ? -3.718 -46.424 -10.328 1.00 26.34 427 GLY A CA 1
ATOM 3142 C C . GLY A 1 427 ? -3.373 -46.699 -8.846 1.00 26.34 427 GLY A C 1
ATOM 3143 O O . GLY A 1 427 ? -2.462 -46.100 -8.293 1.00 26.34 427 GLY A O 1
ATOM 3144 N N . PRO A 1 428 ? -4.103 -47.613 -8.161 1.00 44.09 428 PRO A N 1
ATOM 3145 C CA . PRO A 1 428 ? -4.678 -47.349 -6.834 1.00 44.09 428 PRO A CA 1
ATOM 3146 C C . PRO A 1 428 ? -4.266 -48.341 -5.720 1.00 44.09 428 PRO A C 1
ATOM 3148 O O . PRO A 1 428 ? -3.766 -49.429 -5.983 1.00 44.09 428 PRO A O 1
ATOM 3151 N N . GLY A 1 429 ? -4.595 -48.025 -4.458 1.00 25.73 429 GLY A N 1
ATOM 3152 C CA . GLY A 1 429 ? -4.640 -49.022 -3.372 1.00 25.73 429 GLY A CA 1
ATOM 3153 C C . GLY A 1 429 ? -4.373 -48.458 -1.976 1.00 25.73 429 GLY A C 1
ATOM 3154 O O . GLY A 1 429 ? -3.259 -48.066 -1.659 1.00 25.73 429 GLY A O 1
ATOM 3155 N N . GLY A 1 430 ? -5.405 -48.406 -1.129 1.00 25.56 430 GLY A N 1
ATOM 3156 C CA . GLY A 1 430 ? -5.326 -47.827 0.213 1.00 25.56 430 GLY A CA 1
ATOM 3157 C C . GLY A 1 430 ? -4.760 -48.745 1.296 1.00 25.56 430 GLY A C 1
ATOM 3158 O O . GLY A 1 430 ? -4.656 -49.952 1.114 1.00 25.56 430 GLY A O 1
ATOM 3159 N N . THR A 1 431 ? -4.508 -48.185 2.483 1.00 29.48 431 THR A N 1
ATOM 3160 C CA . THR A 1 431 ? -4.847 -48.810 3.776 1.00 29.48 431 THR A CA 1
ATOM 3161 C C . THR A 1 431 ? -4.735 -47.820 4.939 1.00 29.48 431 THR A C 1
ATOM 3163 O O . THR A 1 431 ? -4.038 -46.814 4.884 1.00 29.48 431 THR A O 1
ATOM 3166 N N . ARG A 1 432 ? -5.533 -48.117 5.968 1.00 29.94 432 ARG A N 1
ATOM 3167 C CA . ARG A 1 432 ? -5.731 -47.427 7.249 1.00 29.94 432 ARG A CA 1
ATOM 3168 C C . ARG A 1 432 ? -4.541 -47.577 8.214 1.00 29.94 432 ARG A C 1
ATOM 3170 O O . ARG A 1 432 ? -3.825 -48.566 8.134 1.00 29.94 432 ARG A O 1
ATOM 3177 N N . GLY A 1 433 ? -4.528 -46.709 9.235 1.00 26.48 433 GLY A N 1
ATOM 3178 C CA . GLY A 1 433 ? -3.774 -46.837 10.499 1.00 26.48 433 GLY A CA 1
ATOM 3179 C C . GLY A 1 433 ? -2.415 -46.132 10.433 1.00 26.48 433 GLY A C 1
ATOM 3180 O O . GLY A 1 433 ? -1.751 -46.206 9.418 1.00 26.48 433 GLY A O 1
ATOM 3181 N N . ASP A 1 434 ? -1.917 -45.399 11.422 1.00 29.64 434 ASP A N 1
ATOM 3182 C CA . ASP A 1 434 ? -2.252 -45.342 12.838 1.00 29.64 434 ASP A CA 1
ATOM 3183 C C . ASP A 1 434 ? -1.614 -44.075 13.456 1.00 29.64 434 ASP A C 1
ATOM 3185 O O . ASP A 1 434 ? -0.659 -43.519 12.908 1.00 29.64 434 ASP A O 1
ATOM 3189 N N . ARG A 1 435 ? -2.127 -43.609 14.600 1.00 34.53 435 ARG A N 1
ATOM 3190 C CA . ARG A 1 435 ? -1.464 -42.578 15.431 1.00 34.53 435 ARG A CA 1
ATOM 3191 C C . ARG A 1 435 ? -0.381 -43.228 16.303 1.00 34.53 435 ARG A C 1
ATOM 3193 O O . ARG A 1 435 ? -0.557 -44.359 16.739 1.00 34.53 435 ARG A O 1
ATOM 3200 N N . PRO A 1 436 ? 0.643 -42.462 16.711 1.00 41.97 436 PRO A N 1
ATOM 3201 C CA . PRO A 1 436 ? 0.871 -42.274 18.157 1.00 41.97 436 PRO A CA 1
ATOM 3202 C C . PRO A 1 436 ? 1.183 -40.792 18.486 1.00 41.97 436 PRO A C 1
ATOM 3204 O O . PRO A 1 436 ? 1.681 -40.054 17.645 1.00 41.97 436 PRO A O 1
ATOM 3207 N N . GLY A 1 437 ? 0.772 -40.206 19.622 1.00 27.67 437 GLY A N 1
ATOM 3208 C CA . GLY A 1 437 ? 1.273 -40.503 20.975 1.00 27.67 437 GLY A CA 1
ATOM 3209 C C . GLY A 1 437 ? 2.736 -40.035 21.066 1.00 27.67 437 GLY A C 1
ATOM 3210 O O . GLY A 1 437 ? 3.599 -40.694 20.518 1.00 27.67 437 GLY A O 1
ATOM 3211 N N . GLY A 1 438 ? 3.109 -38.866 21.588 1.00 28.05 438 GLY A N 1
ATOM 3212 C CA . GLY A 1 438 ? 2.806 -38.341 22.912 1.00 28.05 438 GLY A CA 1
ATOM 3213 C C . GLY A 1 438 ? 3.920 -38.739 23.883 1.00 28.05 438 GLY A C 1
ATOM 3214 O O . GLY A 1 438 ? 3.762 -39.731 24.577 1.00 28.05 438 GLY A O 1
ATOM 3215 N N . THR A 1 439 ? 5.005 -37.960 23.980 1.00 33.00 439 THR A N 1
ATOM 3216 C CA . THR A 1 439 ? 5.952 -38.061 25.106 1.00 33.00 439 THR A CA 1
ATOM 3217 C C . THR A 1 439 ? 6.517 -36.706 25.511 1.00 33.00 439 THR A C 1
ATOM 3219 O O . THR A 1 439 ? 7.043 -35.941 24.706 1.00 33.00 439 THR A O 1
ATOM 3222 N N . ARG A 1 440 ? 6.360 -36.458 26.812 1.00 30.69 440 ARG A N 1
ATOM 3223 C CA . ARG A 1 440 ? 6.951 -35.405 27.635 1.00 30.69 440 ARG A CA 1
ATOM 3224 C C . ARG A 1 440 ? 8.470 -35.588 27.726 1.00 30.69 440 ARG A C 1
ATOM 3226 O O . ARG A 1 440 ? 8.948 -36.715 27.669 1.00 30.69 440 ARG A O 1
ATOM 3233 N N . GLY A 1 441 ? 9.191 -34.495 27.950 1.00 30.69 441 GLY A N 1
ATOM 3234 C CA . GLY A 1 441 ? 10.614 -34.505 28.272 1.00 30.69 441 GLY A CA 1
ATOM 3235 C C . GLY A 1 441 ? 11.010 -33.194 28.939 1.00 30.69 441 GLY A C 1
ATOM 3236 O O . GLY A 1 441 ? 11.201 -32.185 28.270 1.00 30.69 441 GLY A O 1
ATOM 3237 N N . ASP A 1 442 ? 11.007 -33.250 30.265 1.00 31.55 442 ASP A N 1
ATOM 3238 C CA . ASP A 1 442 ? 11.593 -32.377 31.281 1.00 31.55 442 ASP A CA 1
ATOM 3239 C C . ASP A 1 442 ? 12.629 -31.325 30.852 1.00 31.55 442 ASP A C 1
ATOM 3241 O O . ASP A 1 442 ? 13.608 -31.598 30.160 1.00 31.55 442 ASP A O 1
ATOM 3245 N N . GLY A 1 443 ? 12.461 -30.118 31.398 1.00 30.38 443 GLY A N 1
ATOM 3246 C CA . GLY A 1 443 ? 13.550 -29.153 31.553 1.00 30.38 443 GLY A CA 1
ATOM 3247 C C . GLY A 1 443 ? 14.249 -29.298 32.911 1.00 30.38 443 GLY A C 1
ATOM 3248 O O . GLY A 1 443 ? 13.711 -29.943 33.810 1.00 30.38 443 GLY A O 1
ATOM 3249 N N . PRO A 1 444 ? 15.375 -28.598 33.126 1.00 39.72 444 PRO A N 1
ATOM 3250 C CA . PRO A 1 444 ? 15.795 -28.220 34.467 1.00 39.72 444 PRO A CA 1
ATOM 3251 C C . PRO A 1 444 ? 15.802 -26.696 34.665 1.00 39.72 444 PRO A C 1
ATOM 3253 O O . PRO A 1 444 ? 16.204 -25.914 33.803 1.00 39.72 444 PRO A O 1
ATOM 3256 N N . ARG A 1 445 ? 15.349 -26.291 35.856 1.00 30.20 445 ARG A N 1
ATOM 3257 C CA . ARG A 1 445 ? 15.492 -24.955 36.449 1.00 30.20 445 ARG A CA 1
ATOM 3258 C C . ARG A 1 445 ? 16.725 -24.907 37.360 1.00 30.20 445 ARG A C 1
ATOM 3260 O O . ARG A 1 445 ? 16.948 -25.849 38.110 1.00 30.20 445 ARG A O 1
ATOM 3267 N N . GLY A 1 446 ? 17.343 -23.722 37.410 1.00 28.11 446 GLY A N 1
ATOM 3268 C CA . GLY A 1 446 ? 18.039 -23.151 38.578 1.00 28.11 446 GLY A CA 1
ATOM 3269 C C . GLY A 1 446 ? 19.558 -23.364 38.610 1.00 28.11 446 GLY A C 1
ATOM 3270 O O . GLY A 1 446 ? 20.028 -24.427 38.246 1.00 28.11 446 GLY A O 1
ATOM 3271 N N . THR A 1 447 ? 20.409 -22.432 39.058 1.00 30.59 447 THR A N 1
ATOM 3272 C CA . THR A 1 447 ? 20.233 -21.089 39.663 1.00 30.59 447 THR A CA 1
ATOM 3273 C C . THR A 1 447 ? 21.634 -20.394 39.719 1.00 30.59 447 THR A C 1
ATOM 3275 O O . THR A 1 447 ? 22.565 -20.944 39.134 1.00 30.59 447 THR A O 1
ATOM 3278 N N . PRO A 1 448 ? 21.831 -19.184 40.300 1.00 45.56 448 PRO A N 1
ATOM 3279 C CA . PRO A 1 448 ? 22.692 -18.128 39.751 1.00 45.56 448 PRO A CA 1
ATOM 3280 C C . PRO A 1 448 ? 24.056 -17.971 40.454 1.00 45.56 448 PRO A C 1
ATOM 3282 O O . PRO A 1 448 ? 24.255 -18.465 41.561 1.00 45.56 448 PRO A O 1
ATOM 3285 N N . GLY A 1 449 ? 24.960 -17.171 39.872 1.00 27.38 449 GLY A N 1
ATOM 3286 C CA . GLY A 1 449 ? 26.166 -16.722 40.575 1.00 27.38 449 GLY A CA 1
ATOM 3287 C C . GLY A 1 449 ? 27.053 -15.732 39.809 1.00 27.38 449 GLY A C 1
ATOM 3288 O O . GLY A 1 449 ? 27.699 -16.106 38.844 1.00 27.38 449 GLY A O 1
ATOM 3289 N N . ASN A 1 450 ? 27.108 -14.504 40.336 1.00 30.97 450 ASN A N 1
ATOM 3290 C CA . ASN A 1 450 ? 28.236 -13.557 40.387 1.00 30.97 450 ASN A CA 1
ATOM 3291 C C . ASN A 1 450 ? 28.855 -12.908 39.120 1.00 30.97 450 ASN A C 1
ATOM 3293 O O . ASN A 1 450 ? 29.441 -13.551 38.258 1.00 30.97 450 ASN A O 1
ATOM 3297 N N . GLN A 1 451 ? 28.863 -11.569 39.132 1.00 31.84 451 GLN A N 1
ATOM 3298 C CA . GLN A 1 451 ? 29.931 -10.692 38.608 1.00 31.84 451 GLN A CA 1
ATOM 3299 C C . GLN A 1 451 ? 30.803 -10.222 39.806 1.00 31.84 451 GLN A C 1
ATOM 3301 O O . GLN A 1 451 ? 30.393 -10.487 40.937 1.00 31.84 451 GLN A O 1
ATOM 3306 N N . PRO A 1 452 ? 31.881 -9.414 39.660 1.00 43.53 452 PRO A N 1
ATOM 3307 C CA . PRO A 1 452 ? 32.689 -9.050 38.485 1.00 43.53 452 PRO A CA 1
ATOM 3308 C C . PRO A 1 452 ? 34.206 -9.289 38.710 1.00 43.53 452 PRO A C 1
ATOM 3310 O O . PRO A 1 452 ? 34.679 -9.410 39.836 1.00 43.53 452 PRO A O 1
ATOM 3313 N N . GLY A 1 453 ? 35.010 -9.264 37.646 1.00 29.81 453 GLY A N 1
ATOM 3314 C CA . GLY A 1 453 ? 36.471 -9.254 37.764 1.00 29.81 453 GLY A CA 1
ATOM 3315 C C . GLY A 1 453 ? 37.114 -8.796 36.465 1.00 29.81 453 GLY A C 1
ATOM 3316 O O . GLY A 1 453 ? 37.055 -9.500 35.463 1.00 29.81 453 GLY A O 1
ATOM 3317 N N . GLY A 1 454 ? 37.663 -7.582 36.467 1.00 28.95 454 GLY A N 1
ATOM 3318 C CA . GLY A 1 454 ? 38.376 -7.030 35.326 1.00 28.95 454 GLY A CA 1
ATOM 3319 C C . GLY A 1 454 ? 39.783 -7.597 35.206 1.00 28.95 454 GLY A C 1
ATOM 3320 O O . GLY A 1 454 ? 40.468 -7.760 36.208 1.00 28.95 454 GLY A O 1
ATOM 3321 N N . THR A 1 455 ? 40.244 -7.772 33.974 1.00 30.72 455 THR A N 1
ATOM 3322 C CA . THR A 1 455 ? 41.662 -7.704 33.630 1.00 30.72 455 THR A CA 1
ATOM 3323 C C . THR A 1 455 ? 41.811 -7.128 32.229 1.00 30.72 455 THR A C 1
ATOM 3325 O O . THR A 1 455 ? 41.117 -7.490 31.281 1.00 30.72 455 THR A O 1
ATOM 3328 N N . ARG A 1 456 ? 42.712 -6.150 32.150 1.00 33.38 456 ARG A N 1
ATOM 3329 C CA . ARG A 1 456 ? 43.273 -5.586 30.927 1.00 33.38 456 ARG A CA 1
ATOM 3330 C C . ARG A 1 456 ? 43.986 -6.705 30.164 1.00 33.38 456 ARG A C 1
ATOM 3332 O O . ARG A 1 456 ? 44.726 -7.468 30.778 1.00 33.38 456 ARG A O 1
ATOM 3339 N N . GLY A 1 457 ? 43.785 -6.765 28.853 1.00 29.66 457 GLY A N 1
ATOM 3340 C CA . GLY A 1 457 ? 44.495 -7.663 27.950 1.00 29.66 457 GLY A CA 1
ATOM 3341 C C . GLY A 1 457 ? 44.695 -6.974 26.608 1.00 29.66 457 GLY A C 1
ATOM 3342 O O . GLY A 1 457 ? 43.740 -6.472 26.019 1.00 29.66 457 GLY A O 1
ATOM 3343 N N . ASP A 1 458 ? 45.956 -6.892 26.208 1.00 29.86 458 ASP A N 1
ATOM 3344 C CA . ASP A 1 458 ? 46.508 -6.154 25.080 1.00 29.86 458 ASP A CA 1
ATOM 3345 C C . ASP A 1 458 ? 45.835 -6.420 23.728 1.00 29.86 458 ASP A C 1
ATOM 3347 O O . ASP A 1 458 ? 45.537 -7.553 23.351 1.00 29.86 458 ASP A O 1
ATOM 3351 N N . GLY A 1 459 ? 45.663 -5.348 22.952 1.00 28.06 459 GLY A N 1
ATOM 3352 C CA . GLY A 1 459 ? 45.321 -5.440 21.537 1.00 28.06 459 GLY A CA 1
ATOM 3353 C C . GLY A 1 459 ? 46.567 -5.698 20.685 1.00 28.06 459 GLY A C 1
ATOM 3354 O O . GLY A 1 459 ? 47.567 -4.995 20.857 1.00 28.06 459 GLY A O 1
ATOM 3355 N N . PRO A 1 460 ? 46.533 -6.623 19.710 1.00 35.78 460 PRO A N 1
ATOM 3356 C CA . PRO A 1 460 ? 47.559 -6.666 18.690 1.00 35.78 460 PRO A CA 1
ATOM 3357 C C . PRO A 1 460 ? 47.216 -5.675 17.571 1.00 35.78 460 PRO A C 1
ATOM 3359 O O . PRO A 1 460 ? 46.120 -5.655 17.010 1.00 35.78 460 PRO A O 1
ATOM 3362 N N . ARG A 1 461 ? 48.208 -4.841 17.251 1.00 36.22 461 ARG A N 1
ATOM 3363 C CA . ARG A 1 461 ? 48.275 -3.998 16.055 1.00 36.22 461 ARG A CA 1
ATOM 3364 C C . ARG A 1 461 ? 48.130 -4.869 14.802 1.00 36.22 461 ARG A C 1
ATOM 3366 O O . ARG A 1 461 ? 49.017 -5.658 14.495 1.00 36.22 461 ARG A O 1
ATOM 3373 N N . GLY A 1 462 ? 47.038 -4.679 14.066 1.00 28.91 462 GLY A N 1
ATOM 3374 C CA . GLY A 1 462 ? 46.812 -5.255 12.742 1.00 28.91 462 GLY A CA 1
ATOM 3375 C C . GLY A 1 462 ? 47.114 -4.245 11.637 1.00 28.91 462 GLY A C 1
ATOM 3376 O O . GLY A 1 462 ? 46.303 -3.370 11.360 1.00 28.91 462 GLY A O 1
ATOM 3377 N N . VAL A 1 463 ? 48.327 -4.355 11.096 1.00 32.16 463 VAL A N 1
ATOM 3378 C CA . VAL A 1 463 ? 48.756 -4.183 9.695 1.00 32.16 463 VAL A CA 1
ATOM 3379 C C . VAL A 1 463 ? 47.883 -3.304 8.781 1.00 32.16 463 VAL A C 1
ATOM 3381 O O . VAL A 1 463 ? 46.761 -3.647 8.416 1.00 32.16 463 VAL A O 1
ATOM 3384 N N . ARG A 1 464 ? 48.491 -2.204 8.316 1.00 32.47 464 ARG A N 1
ATOM 3385 C CA . ARG A 1 464 ? 48.066 -1.442 7.137 1.00 32.47 464 ARG A CA 1
ATOM 3386 C C . ARG A 1 464 ? 48.127 -2.356 5.912 1.00 32.47 464 ARG A C 1
ATOM 3388 O O . ARG A 1 464 ? 49.211 -2.766 5.512 1.00 32.47 464 ARG A O 1
ATOM 3395 N N . GLY A 1 465 ? 46.968 -2.677 5.350 1.00 29.83 465 GLY A N 1
ATOM 3396 C CA . GLY A 1 465 ? 46.859 -3.225 4.006 1.00 29.83 465 GLY A CA 1
ATOM 3397 C C . GLY A 1 465 ? 46.709 -2.078 3.018 1.00 29.83 465 GLY A C 1
ATOM 3398 O O . GLY A 1 465 ? 45.634 -1.487 2.928 1.00 29.83 465 GLY A O 1
ATOM 3399 N N . ASP A 1 466 ? 47.787 -1.772 2.303 1.00 35.81 466 ASP A N 1
ATOM 3400 C CA . ASP A 1 466 ? 47.742 -1.015 1.057 1.00 35.81 466 ASP A CA 1
ATOM 3401 C C . ASP A 1 466 ? 46.958 -1.843 0.028 1.00 35.81 466 ASP A C 1
ATOM 3403 O O . ASP A 1 466 ? 47.458 -2.806 -0.552 1.00 35.81 466 ASP A O 1
ATOM 3407 N N . GLY A 1 467 ? 45.682 -1.504 -0.140 1.00 29.53 467 GLY A N 1
ATOM 3408 C CA . GLY A 1 467 ? 44.817 -2.034 -1.186 1.00 29.53 467 GLY A CA 1
ATOM 3409 C C . GLY A 1 467 ? 44.804 -1.072 -2.363 1.00 29.53 467 GLY A C 1
ATOM 3410 O O . GLY A 1 467 ? 44.152 -0.032 -2.308 1.00 29.53 467 GLY A O 1
ATOM 3411 N N . LEU A 1 468 ? 45.551 -1.433 -3.402 1.00 36.06 468 LEU A N 1
ATOM 3412 C CA . LEU A 1 468 ? 45.595 -0.794 -4.713 1.00 36.06 468 LEU A CA 1
ATOM 3413 C C . LEU A 1 468 ? 44.187 -0.420 -5.199 1.00 36.06 468 LEU A C 1
ATOM 3415 O O . LEU A 1 468 ? 43.309 -1.274 -5.326 1.00 36.06 468 LEU A O 1
ATOM 3419 N N . GLY A 1 469 ? 43.993 0.866 -5.491 1.00 30.88 469 GLY A N 1
ATOM 3420 C CA . GLY A 1 469 ? 42.806 1.367 -6.167 1.00 30.88 469 GLY A CA 1
ATOM 3421 C C . GLY A 1 469 ? 42.700 0.758 -7.561 1.00 30.88 469 GLY A C 1
ATOM 3422 O O . GLY A 1 469 ? 43.424 1.153 -8.473 1.00 30.88 469 GLY A O 1
ATOM 3423 N N . GLY A 1 470 ? 41.785 -0.196 -7.724 1.00 32.25 470 GLY A N 1
ATOM 3424 C CA . GLY A 1 470 ? 41.279 -0.580 -9.035 1.00 32.25 470 GLY A CA 1
ATOM 3425 C C . GLY A 1 470 ? 40.577 0.620 -9.666 1.00 32.25 470 GLY A C 1
ATOM 3426 O O . GLY A 1 470 ? 39.733 1.259 -9.035 1.00 32.25 470 GLY A O 1
ATOM 3427 N N . ALA A 1 471 ? 40.962 0.962 -10.893 1.00 34.28 471 ALA A N 1
ATOM 3428 C CA . ALA A 1 471 ? 40.351 2.046 -11.646 1.00 34.28 471 ALA A CA 1
ATOM 3429 C C . ALA A 1 471 ? 38.831 1.803 -11.813 1.00 34.28 471 ALA A C 1
ATOM 3431 O O . ALA A 1 471 ? 38.439 0.701 -12.198 1.00 34.28 471 ALA A O 1
ATOM 3432 N N . PRO A 1 472 ? 37.965 2.807 -11.584 1.00 42.69 472 PRO A N 1
ATOM 3433 C CA . PRO A 1 472 ? 36.506 2.642 -11.598 1.00 42.69 472 PRO A CA 1
ATOM 3434 C C . PRO A 1 472 ? 35.887 2.333 -12.979 1.00 42.69 472 PRO A C 1
ATOM 3436 O O . PRO A 1 472 ? 34.693 2.070 -13.048 1.00 42.69 472 PRO A O 1
ATOM 3439 N N . GLY A 1 473 ? 36.665 2.346 -14.071 1.00 42.53 473 GLY A N 1
ATOM 3440 C CA . GLY A 1 473 ? 36.140 2.212 -15.440 1.00 42.53 473 GLY A CA 1
ATOM 3441 C C . GLY A 1 473 ? 35.852 0.779 -15.912 1.00 42.53 473 GLY A C 1
ATOM 3442 O O . GLY A 1 473 ? 34.875 0.562 -16.618 1.00 42.53 473 GLY A O 1
ATOM 3443 N N . GLY A 1 474 ? 36.646 -0.219 -15.503 1.00 49.72 474 GLY A N 1
ATOM 3444 C CA . GLY A 1 474 ? 36.523 -1.583 -16.058 1.00 49.72 474 GLY A CA 1
ATOM 3445 C C . GLY A 1 474 ? 35.242 -2.314 -15.641 1.00 49.72 474 GLY A C 1
ATOM 3446 O O . GLY A 1 474 ? 34.690 -3.116 -16.390 1.00 49.72 474 GLY A O 1
ATOM 3447 N N . ASP A 1 475 ? 34.744 -1.994 -14.452 1.00 55.12 475 ASP A N 1
ATOM 3448 C CA . ASP A 1 475 ? 33.560 -2.609 -13.859 1.00 55.12 475 ASP A CA 1
ATOM 3449 C C . ASP A 1 475 ? 32.259 -1.993 -14.407 1.00 55.12 475 ASP A C 1
ATOM 3451 O O . ASP A 1 475 ? 31.247 -2.680 -14.536 1.00 55.12 475 ASP A O 1
ATOM 3455 N N . GLU A 1 476 ? 32.291 -0.704 -14.761 1.00 59.34 476 GLU A N 1
ATOM 3456 C CA . GLU A 1 476 ? 31.193 0.001 -15.426 1.00 59.34 476 GLU A CA 1
ATOM 3457 C C . GLU A 1 476 ? 31.023 -0.513 -16.863 1.00 59.34 476 GLU A C 1
ATOM 3459 O O . GLU A 1 476 ? 29.914 -0.888 -17.255 1.00 59.34 476 GLU A O 1
ATOM 3464 N N . ASP A 1 477 ? 32.127 -0.655 -17.605 1.00 61.53 477 ASP A N 1
ATOM 3465 C CA . ASP A 1 477 ? 32.111 -1.188 -18.966 1.00 61.53 477 ASP A CA 1
ATOM 3466 C C . ASP A 1 477 ? 31.507 -2.599 -19.012 1.00 61.53 477 ASP A C 1
ATOM 3468 O O . ASP A 1 477 ? 30.554 -2.827 -19.756 1.00 61.53 477 ASP A O 1
ATOM 3472 N N . ILE A 1 478 ? 31.950 -3.545 -18.179 1.00 64.62 478 ILE A N 1
ATOM 3473 C CA . ILE A 1 478 ? 31.437 -4.931 -18.213 1.00 64.62 478 ILE A CA 1
ATOM 3474 C C . ILE A 1 478 ? 29.913 -4.994 -17.987 1.00 64.62 478 ILE A C 1
ATOM 3476 O O . ILE A 1 478 ? 29.215 -5.771 -18.646 1.00 64.62 478 ILE A O 1
ATOM 3480 N N . ARG A 1 479 ? 29.368 -4.155 -17.098 1.00 72.81 479 ARG A N 1
ATOM 3481 C CA . ARG A 1 479 ? 27.928 -4.129 -16.783 1.00 72.81 479 ARG A CA 1
ATOM 3482 C C . ARG A 1 479 ? 27.095 -3.594 -17.940 1.00 72.81 479 ARG A C 1
ATOM 3484 O O . ARG A 1 479 ? 26.076 -4.201 -18.283 1.00 72.81 479 ARG A O 1
ATOM 3491 N N . TRP A 1 480 ? 27.517 -2.478 -18.534 1.00 77.44 480 TRP A N 1
ATOM 3492 C CA . TRP A 1 480 ? 26.815 -1.874 -19.666 1.00 77.44 480 TRP A CA 1
ATOM 3493 C C . TRP A 1 480 ? 26.927 -2.736 -20.924 1.00 77.44 480 TRP A C 1
ATOM 3495 O O . TRP A 1 480 ? 25.918 -2.929 -21.596 1.00 77.44 480 TRP A O 1
ATOM 3505 N N . HIS A 1 481 ? 28.084 -3.356 -21.179 1.00 77.06 481 HIS A N 1
ATOM 3506 C CA . HIS A 1 481 ? 28.253 -4.309 -22.282 1.00 77.06 481 HIS A CA 1
ATOM 3507 C C . HIS A 1 481 ? 27.381 -5.562 -22.094 1.00 77.06 481 HIS A C 1
ATOM 3509 O O . HIS A 1 481 ? 26.779 -6.053 -23.052 1.00 77.06 481 HIS A O 1
ATOM 3515 N N . GLY A 1 482 ? 27.266 -6.068 -20.860 1.00 82.69 482 GLY A N 1
ATOM 3516 C CA . GLY A 1 482 ? 26.354 -7.165 -20.528 1.00 82.69 482 GLY A CA 1
ATOM 3517 C C . GLY A 1 482 ? 24.885 -6.801 -20.762 1.00 82.69 482 GLY A C 1
ATOM 3518 O O . GLY A 1 482 ? 24.143 -7.589 -21.349 1.00 82.69 482 GLY A O 1
ATOM 3519 N N . LEU A 1 483 ? 24.477 -5.588 -20.369 1.00 86.06 483 LEU A N 1
ATOM 3520 C CA . LEU A 1 483 ? 23.134 -5.072 -20.634 1.00 86.06 483 LEU A CA 1
ATOM 3521 C C . LEU A 1 483 ? 22.878 -4.897 -22.136 1.00 86.06 483 LEU A C 1
ATOM 3523 O O . LEU A 1 483 ? 21.825 -5.299 -22.615 1.00 86.06 483 LEU A O 1
ATOM 3527 N N . ASP A 1 484 ? 23.812 -4.322 -22.889 1.00 87.31 484 ASP A N 1
ATOM 3528 C CA . ASP A 1 484 ? 23.624 -4.072 -24.321 1.00 87.31 484 ASP A CA 1
ATOM 3529 C C . ASP A 1 484 ? 23.496 -5.368 -25.114 1.00 87.31 484 ASP A C 1
ATOM 3531 O O . ASP A 1 484 ? 22.605 -5.486 -25.955 1.00 87.31 484 ASP A O 1
ATOM 3535 N N . ARG A 1 485 ? 24.293 -6.387 -24.771 1.00 86.38 485 ARG A N 1
ATOM 3536 C CA . ARG A 1 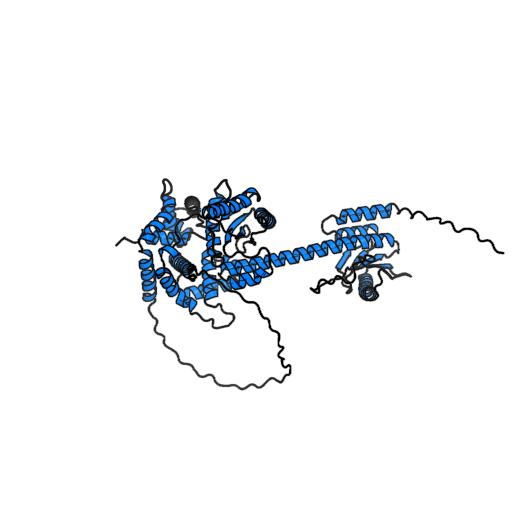485 ? 24.138 -7.736 -25.330 1.00 86.38 485 ARG A CA 1
ATOM 3537 C C . ARG A 1 485 ? 22.758 -8.323 -25.021 1.00 86.38 485 ARG A C 1
ATOM 3539 O O . ARG A 1 485 ? 22.146 -8.927 -25.896 1.00 86.38 485 ARG A O 1
ATOM 3546 N N . LEU A 1 486 ? 22.263 -8.135 -23.797 1.00 86.56 486 LEU A N 1
ATOM 3547 C CA . LEU A 1 486 ? 20.943 -8.609 -23.379 1.00 86.56 486 LEU A CA 1
ATOM 3548 C C . LEU A 1 486 ? 19.813 -7.889 -24.138 1.00 86.56 486 LEU A C 1
ATOM 3550 O O . LEU A 1 486 ? 18.845 -8.514 -24.565 1.00 86.56 486 LEU A O 1
ATOM 3554 N N . LEU A 1 487 ? 19.953 -6.576 -24.337 1.00 88.00 487 LEU A N 1
ATOM 3555 C CA . LEU A 1 487 ? 18.971 -5.726 -25.011 1.00 88.00 487 LEU A CA 1
ATOM 3556 C C . LEU A 1 487 ? 18.993 -5.845 -26.546 1.00 88.00 487 LEU A C 1
ATOM 3558 O O . LEU A 1 487 ? 18.024 -5.448 -27.193 1.00 88.00 487 LEU A O 1
ATOM 3562 N N . ALA A 1 488 ? 20.050 -6.412 -27.131 1.00 84.94 488 ALA A N 1
ATOM 3563 C CA . ALA A 1 488 ? 20.168 -6.633 -28.574 1.00 84.94 488 ALA A CA 1
ATOM 3564 C C . ALA A 1 488 ? 19.244 -7.745 -29.115 1.00 84.94 488 ALA A C 1
ATOM 3566 O O . ALA A 1 488 ? 19.108 -7.888 -30.331 1.00 84.94 488 ALA A O 1
ATOM 3567 N N . ALA A 1 489 ? 18.585 -8.521 -28.244 1.00 81.81 489 ALA A N 1
ATOM 3568 C CA . ALA A 1 489 ? 17.701 -9.611 -28.651 1.00 81.81 489 ALA A CA 1
ATOM 3569 C C . ALA A 1 489 ? 16.569 -9.115 -29.588 1.00 81.81 489 ALA A C 1
ATOM 3571 O O . ALA A 1 489 ? 15.808 -8.219 -29.204 1.00 81.81 489 ALA A O 1
ATOM 3572 N N . PRO A 1 490 ? 16.376 -9.708 -30.788 1.00 77.56 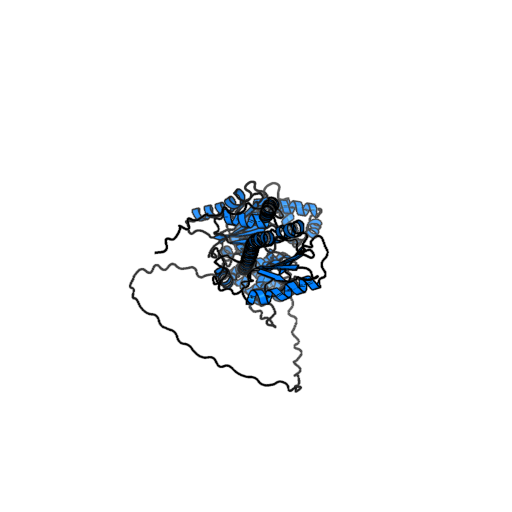490 PRO A N 1
ATOM 3573 C CA . PRO A 1 490 ? 15.397 -9.229 -31.773 1.00 77.56 490 PRO A CA 1
ATOM 3574 C C . PRO A 1 490 ? 13.962 -9.109 -31.240 1.00 77.56 490 PRO A C 1
ATOM 3576 O O . PRO A 1 490 ? 13.252 -8.159 -31.575 1.00 77.56 490 PRO A O 1
ATOM 3579 N N . ALA A 1 491 ? 13.555 -10.020 -30.348 1.00 77.25 491 ALA A N 1
ATOM 3580 C CA . ALA A 1 491 ? 12.241 -10.009 -29.703 1.00 77.25 491 ALA A CA 1
ATOM 3581 C C . ALA A 1 491 ? 11.961 -8.715 -28.908 1.00 77.25 491 ALA A C 1
ATOM 3583 O O . ALA A 1 491 ? 10.810 -8.295 -28.779 1.00 77.25 491 ALA A O 1
ATOM 3584 N N . LEU A 1 492 ? 13.003 -8.040 -28.413 1.00 85.69 492 LEU A N 1
ATOM 3585 C CA . LEU A 1 492 ? 12.869 -6.808 -27.636 1.00 85.69 492 LEU A CA 1
ATOM 3586 C C . LEU A 1 492 ? 12.632 -5.571 -28.499 1.00 85.69 492 LEU A C 1
ATOM 3588 O O . LEU A 1 492 ? 12.118 -4.579 -27.986 1.00 85.69 492 LEU A O 1
ATOM 3592 N N . ARG A 1 493 ? 12.964 -5.603 -29.797 1.00 86.88 493 ARG A N 1
ATOM 3593 C CA . ARG A 1 493 ? 12.735 -4.454 -30.690 1.00 86.88 493 ARG A CA 1
ATOM 3594 C C . ARG A 1 493 ? 11.244 -4.185 -30.885 1.00 86.88 493 ARG A C 1
ATOM 3596 O O . ARG A 1 493 ? 10.830 -3.031 -30.810 1.00 86.88 493 ARG A O 1
ATOM 3603 N N . LEU A 1 494 ? 10.440 -5.238 -31.058 1.00 84.44 494 LEU A N 1
ATOM 3604 C CA . LEU A 1 494 ? 8.977 -5.127 -31.129 1.00 84.44 494 LEU A CA 1
ATOM 3605 C C . LEU A 1 494 ? 8.404 -4.598 -29.812 1.00 84.44 494 LEU A C 1
ATOM 3607 O O . LEU A 1 494 ? 7.660 -3.621 -29.811 1.00 84.44 494 LEU A O 1
ATOM 3611 N N . TRP A 1 495 ? 8.843 -5.166 -28.683 1.00 86.44 495 TRP A N 1
ATOM 3612 C CA . TRP A 1 495 ? 8.458 -4.673 -27.360 1.00 86.44 495 TRP A CA 1
ATOM 3613 C C . TRP A 1 495 ? 8.781 -3.184 -27.186 1.00 86.44 495 TRP A C 1
ATOM 3615 O O . TRP A 1 495 ? 7.933 -2.414 -26.732 1.00 86.44 495 TRP A O 1
ATOM 3625 N N . ALA A 1 496 ? 9.992 -2.765 -27.558 1.00 88.38 496 ALA A N 1
ATOM 3626 C CA . ALA A 1 496 ? 10.451 -1.390 -27.421 1.00 88.38 496 ALA A CA 1
ATOM 3627 C C . ALA A 1 496 ? 9.651 -0.431 -28.307 1.00 88.38 496 ALA A C 1
ATOM 3629 O O . ALA A 1 496 ? 9.270 0.650 -27.852 1.00 88.38 496 ALA A O 1
ATOM 3630 N N . HIS A 1 497 ? 9.347 -0.845 -29.539 1.00 86.06 497 HIS A N 1
ATOM 3631 C CA . HIS A 1 497 ? 8.474 -0.102 -30.438 1.00 86.06 497 HIS A CA 1
ATOM 3632 C C . HIS A 1 497 ? 7.082 0.090 -29.818 1.00 86.06 497 HIS A C 1
ATOM 3634 O O . HIS A 1 497 ? 6.617 1.225 -29.705 1.00 86.06 497 HIS A O 1
ATOM 3640 N N . ASP A 1 498 ? 6.464 -0.973 -29.296 1.00 84.19 498 ASP A N 1
ATOM 3641 C CA . ASP A 1 498 ? 5.152 -0.908 -28.637 1.00 84.19 498 ASP A CA 1
ATOM 3642 C C . ASP A 1 498 ? 5.143 0.023 -27.414 1.00 84.19 498 ASP A C 1
ATOM 3644 O O . ASP A 1 498 ? 4.141 0.692 -27.136 1.00 84.19 498 ASP A O 1
ATOM 3648 N N . GLN A 1 499 ? 6.263 0.130 -26.684 1.00 83.69 499 GLN A N 1
ATOM 3649 C CA . GLN A 1 499 ? 6.364 1.051 -25.547 1.00 83.69 499 GLN A CA 1
ATOM 3650 C C . GLN A 1 499 ? 6.273 2.527 -25.948 1.00 83.69 499 GLN A C 1
ATOM 3652 O O . GLN A 1 499 ? 5.804 3.337 -25.138 1.00 83.69 499 GLN A O 1
ATOM 3657 N N . VAL A 1 500 ? 6.746 2.883 -27.146 1.00 85.88 500 VAL A N 1
ATOM 3658 C CA . VAL A 1 500 ? 6.854 4.276 -27.610 1.00 85.88 500 VAL A CA 1
ATOM 3659 C C . VAL A 1 500 ? 5.862 4.628 -28.718 1.00 85.88 500 VAL A C 1
ATOM 3661 O O . VAL A 1 500 ? 5.643 5.815 -28.951 1.00 85.88 500 VAL A O 1
ATOM 3664 N N . ALA A 1 501 ? 5.217 3.644 -29.352 1.00 81.44 501 ALA A N 1
ATOM 3665 C CA . ALA A 1 501 ? 4.294 3.839 -30.473 1.00 81.44 501 ALA A CA 1
ATOM 3666 C C . ALA A 1 501 ? 3.169 4.837 -30.147 1.00 81.44 501 ALA A C 1
ATOM 3668 O O . ALA A 1 501 ? 2.901 5.751 -30.923 1.00 81.44 501 ALA A O 1
ATOM 3669 N N . LEU A 1 502 ? 2.588 4.747 -28.945 1.00 75.06 502 LEU A N 1
ATOM 3670 C CA . LEU A 1 502 ? 1.528 5.657 -28.479 1.00 75.06 502 LEU A CA 1
ATOM 3671 C C . LEU A 1 502 ? 2.003 7.100 -28.229 1.00 75.06 502 LEU A C 1
ATOM 3673 O O . LEU A 1 502 ? 1.184 8.000 -28.068 1.00 75.06 502 LEU A O 1
ATOM 3677 N N . LEU A 1 503 ? 3.316 7.345 -28.172 1.00 76.44 503 LEU A N 1
ATOM 3678 C CA . LEU A 1 503 ? 3.872 8.701 -28.132 1.00 76.44 503 LEU A CA 1
ATOM 3679 C C . LEU A 1 503 ? 4.065 9.284 -29.539 1.00 76.44 503 LEU A C 1
ATOM 3681 O O . LEU A 1 503 ? 4.235 10.497 -29.659 1.00 76.44 503 LEU A O 1
ATOM 3685 N N . GLY A 1 504 ? 4.064 8.449 -30.582 1.00 62.75 504 GLY A N 1
ATOM 3686 C CA . GLY A 1 504 ? 4.393 8.814 -31.962 1.00 62.75 504 GLY A CA 1
ATOM 3687 C C . GLY A 1 504 ? 3.202 9.071 -32.889 1.00 62.75 504 GLY A C 1
ATOM 3688 O O . GLY A 1 504 ? 3.425 9.503 -34.013 1.00 62.75 504 GLY A O 1
ATOM 3689 N N . THR A 1 505 ? 1.961 8.840 -32.452 1.00 59.22 505 THR A N 1
ATOM 3690 C CA . THR A 1 505 ? 0.754 9.074 -33.268 1.00 59.22 505 THR A CA 1
ATOM 3691 C C . THR A 1 505 ? 0.497 10.570 -33.526 1.00 59.22 505 THR A C 1
ATOM 3693 O O . THR A 1 505 ? 0.912 11.422 -32.738 1.00 59.22 505 THR A O 1
ATOM 3696 N N . ASP A 1 506 ? -0.170 10.910 -34.634 1.00 47.19 506 ASP A N 1
ATOM 3697 C CA . ASP A 1 506 ? -0.287 12.288 -35.138 1.00 47.19 506 ASP A CA 1
ATOM 3698 C C . ASP A 1 506 ? -0.724 13.317 -34.074 1.00 47.19 506 ASP A C 1
ATOM 3700 O O . ASP A 1 506 ? -1.719 13.157 -33.368 1.00 47.19 506 ASP A O 1
ATOM 3704 N N . GLY A 1 507 ? 0.071 14.390 -33.944 1.00 53.97 507 GLY A N 1
ATOM 3705 C CA . GLY A 1 507 ? -0.083 15.452 -32.938 1.00 53.97 507 GLY A CA 1
ATOM 3706 C C . GLY A 1 507 ? 0.793 15.316 -31.678 1.00 53.97 507 GLY A C 1
ATOM 3707 O O . GLY A 1 507 ? 0.910 16.288 -30.923 1.00 53.97 507 GLY A O 1
ATOM 3708 N N . THR A 1 508 ? 1.465 14.172 -31.448 1.00 58.22 508 THR A N 1
ATOM 3709 C CA . THR A 1 508 ? 2.277 13.910 -30.233 1.00 58.22 508 THR A CA 1
ATOM 3710 C C . THR A 1 508 ? 3.778 13.682 -30.450 1.00 58.22 508 THR A C 1
ATOM 3712 O O . THR A 1 508 ? 4.463 13.364 -29.480 1.00 58.22 508 THR A O 1
ATOM 3715 N N . ALA A 1 509 ? 4.356 13.963 -31.625 1.00 64.00 509 ALA A N 1
ATOM 3716 C CA . ALA A 1 509 ? 5.822 13.940 -31.823 1.00 64.00 509 ALA A CA 1
ATOM 3717 C C . ALA A 1 509 ? 6.585 14.786 -30.771 1.00 64.00 509 ALA A C 1
ATOM 3719 O O . ALA A 1 509 ? 7.654 14.416 -30.280 1.00 64.00 509 ALA A O 1
ATOM 3720 N N . VAL A 1 510 ? 5.964 15.886 -30.325 1.00 73.12 510 VAL A N 1
ATOM 3721 C CA . VAL A 1 510 ? 6.430 16.722 -29.205 1.00 73.12 510 VAL A CA 1
ATOM 3722 C C . VAL A 1 510 ? 6.480 15.946 -27.881 1.00 73.12 510 VAL A C 1
ATOM 3724 O O . VAL A 1 510 ? 7.346 16.203 -27.047 1.00 73.12 510 VAL A O 1
ATOM 3727 N N . GLY A 1 511 ? 5.565 15.003 -27.668 1.00 82.31 511 GLY A N 1
ATOM 3728 C CA . GLY A 1 511 ? 5.504 14.104 -26.518 1.00 82.31 511 GLY A CA 1
ATOM 3729 C C . GLY A 1 511 ? 6.707 13.170 -26.449 1.00 82.31 511 GLY A C 1
ATOM 3730 O O . GLY A 1 511 ? 7.394 13.176 -25.428 1.00 82.31 511 GLY A O 1
ATOM 3731 N N . LEU A 1 512 ? 7.025 12.450 -27.532 1.00 87.69 512 LEU A N 1
ATOM 3732 C CA . LEU A 1 512 ? 8.209 11.580 -27.572 1.00 87.69 512 LEU A CA 1
ATOM 3733 C C . LEU A 1 512 ? 9.508 12.377 -27.378 1.00 87.69 512 LEU A C 1
ATOM 3735 O O . LEU A 1 512 ? 10.349 11.992 -26.565 1.00 87.69 512 LEU A O 1
ATOM 3739 N N . ALA A 1 513 ? 9.649 13.524 -28.052 1.00 89.69 513 ALA A N 1
ATOM 3740 C CA . ALA A 1 513 ? 10.802 14.408 -27.877 1.00 89.69 513 ALA A CA 1
ATOM 3741 C C . ALA A 1 513 ? 10.924 14.927 -26.432 1.00 89.69 513 ALA A C 1
ATOM 3743 O O . ALA A 1 513 ? 12.016 14.938 -25.862 1.00 89.69 513 ALA A O 1
ATOM 3744 N N . THR A 1 514 ? 9.799 15.295 -25.806 1.00 93.38 514 THR A N 1
ATOM 3745 C CA . THR A 1 514 ? 9.774 15.741 -24.404 1.00 93.38 514 THR A CA 1
ATOM 3746 C C . THR A 1 514 ? 10.159 14.610 -23.453 1.00 93.38 514 THR A C 1
ATOM 3748 O O . THR A 1 514 ? 10.939 14.841 -22.536 1.00 93.38 514 THR A O 1
ATOM 3751 N N . VAL A 1 515 ? 9.656 13.389 -23.668 1.00 93.38 515 VAL A N 1
ATOM 3752 C CA . VAL A 1 515 ? 10.012 12.211 -22.859 1.00 93.38 515 VAL A CA 1
ATOM 3753 C C . VAL A 1 515 ? 11.499 11.881 -23.008 1.00 93.38 515 VAL A C 1
ATOM 3755 O O . VAL A 1 515 ? 12.172 11.703 -21.997 1.00 93.38 515 VAL A O 1
ATOM 3758 N N . ARG A 1 516 ? 12.047 11.883 -24.232 1.00 94.00 516 ARG A N 1
ATOM 3759 C CA . ARG A 1 516 ? 13.489 11.684 -24.473 1.00 94.00 516 ARG A CA 1
ATOM 3760 C C . ARG A 1 516 ? 14.334 12.732 -23.740 1.00 94.00 516 ARG A C 1
ATOM 3762 O O . ARG A 1 516 ? 15.274 12.366 -23.039 1.00 94.00 516 ARG A O 1
ATOM 3769 N N . ALA A 1 517 ? 13.992 14.017 -23.854 1.00 95.19 517 ALA A N 1
ATOM 3770 C CA . ALA A 1 517 ? 14.696 15.090 -23.145 1.00 95.19 517 ALA A CA 1
ATOM 3771 C C . ALA A 1 517 ? 14.580 14.954 -21.618 1.00 95.19 517 ALA A C 1
ATOM 3773 O O . ALA A 1 517 ? 15.551 15.176 -20.900 1.00 95.19 517 ALA A O 1
ATOM 3774 N N . TRP A 1 518 ? 13.412 14.541 -21.125 1.00 96.06 518 TRP A N 1
ATOM 3775 C CA . TRP A 1 518 ? 13.165 14.328 -19.703 1.00 96.06 518 TRP A CA 1
ATOM 3776 C C . TRP A 1 518 ? 13.992 13.181 -19.126 1.00 96.06 518 TRP A C 1
ATOM 3778 O O . TRP A 1 518 ? 14.589 13.338 -18.063 1.00 96.06 518 TRP A O 1
ATOM 3788 N N . LEU A 1 519 ? 14.084 12.058 -19.840 1.00 95.62 519 LEU A N 1
ATOM 3789 C CA . LEU A 1 519 ? 14.895 10.911 -19.427 1.00 95.62 519 LEU A CA 1
ATOM 3790 C C . LEU A 1 519 ? 16.398 11.220 -19.486 1.00 95.62 519 LEU A C 1
ATOM 3792 O O . LEU A 1 519 ? 17.114 10.838 -18.568 1.00 95.62 519 LEU A O 1
ATOM 3796 N N . ARG A 1 520 ? 16.864 11.972 -20.497 1.00 95.00 520 ARG A N 1
ATOM 3797 C CA . ARG A 1 520 ? 18.257 12.467 -20.569 1.00 95.00 520 ARG A CA 1
ATOM 3798 C C . ARG A 1 520 ? 18.609 13.441 -19.443 1.00 95.00 520 ARG A C 1
ATOM 3800 O O . ARG A 1 520 ? 19.773 13.561 -19.091 1.00 95.00 520 ARG A O 1
ATOM 3807 N N . ALA A 1 521 ? 17.616 14.128 -18.882 1.00 95.75 521 ALA A N 1
ATOM 3808 C CA . ALA A 1 521 ? 17.766 15.001 -17.720 1.00 95.75 521 ALA A CA 1
ATOM 3809 C C . ALA A 1 521 ? 17.483 14.279 -16.383 1.00 95.75 521 ALA A C 1
ATOM 3811 O O . ALA A 1 521 ? 17.124 14.931 -15.399 1.00 95.75 521 ALA A O 1
ATOM 3812 N N . ASP A 1 522 ? 17.578 12.946 -16.334 1.00 94.19 522 ASP A N 1
ATOM 3813 C CA . ASP A 1 522 ? 17.329 12.109 -15.146 1.00 94.19 522 ASP A CA 1
ATOM 3814 C C . ASP A 1 522 ? 15.944 12.300 -14.513 1.00 94.19 522 ASP A C 1
ATOM 3816 O O . ASP A 1 522 ? 15.746 12.212 -13.300 1.00 94.19 522 ASP A O 1
ATOM 3820 N N . GLY A 1 523 ? 14.947 12.622 -15.330 1.00 91.88 523 GLY A N 1
ATOM 3821 C CA . GLY A 1 523 ? 13.600 12.904 -14.859 1.00 91.88 523 GLY A CA 1
ATOM 3822 C C . GLY A 1 523 ? 13.443 14.270 -14.169 1.00 91.88 523 GLY A C 1
ATOM 3823 O O . GLY A 1 523 ? 12.377 14.565 -13.612 1.00 91.88 523 GLY A O 1
ATOM 3824 N N . ARG A 1 524 ? 14.462 15.141 -14.206 1.00 93.44 524 ARG A N 1
ATOM 3825 C CA . ARG A 1 524 ? 14.430 16.472 -13.579 1.00 93.44 524 ARG A CA 1
ATOM 3826 C C . ARG A 1 524 ? 13.743 17.489 -14.485 1.00 93.44 524 ARG A C 1
ATOM 3828 O O . ARG A 1 524 ? 14.239 17.846 -15.556 1.00 93.44 524 ARG A O 1
ATOM 3835 N N . LEU A 1 525 ? 12.614 18.029 -14.018 1.00 95.12 525 LEU A N 1
ATOM 3836 C CA . LEU A 1 525 ? 11.834 19.016 -14.776 1.00 95.12 525 LEU A CA 1
ATOM 3837 C C . LEU A 1 525 ? 12.624 20.292 -15.136 1.00 95.12 525 LEU A C 1
ATOM 3839 O O . LEU A 1 525 ? 12.487 20.729 -16.276 1.00 95.12 525 LEU A O 1
ATOM 3843 N N . PRO A 1 526 ? 13.456 20.883 -14.247 1.00 96.50 526 PRO A N 1
ATOM 3844 C CA . PRO A 1 526 ? 14.251 22.063 -14.602 1.00 96.50 526 PRO A CA 1
ATOM 3845 C C . PRO A 1 526 ? 15.270 21.795 -15.717 1.00 96.50 526 PRO A C 1
ATOM 3847 O O . PRO A 1 526 ? 15.349 22.572 -16.662 1.00 96.50 526 PRO A O 1
ATOM 3850 N N . GLY A 1 527 ? 15.987 20.665 -15.660 1.00 96.06 527 GLY A N 1
ATOM 3851 C CA . GLY A 1 527 ? 16.946 20.286 -16.707 1.00 96.06 527 GLY A CA 1
ATOM 3852 C C . GLY A 1 527 ? 16.264 20.030 -18.052 1.00 96.06 527 GLY A C 1
ATOM 3853 O O . GLY A 1 527 ? 16.740 20.471 -19.092 1.00 96.06 527 GLY A O 1
ATOM 3854 N N . THR A 1 528 ? 15.083 19.410 -18.023 1.00 96.75 528 THR A N 1
ATOM 3855 C CA . THR A 1 528 ? 14.259 19.192 -19.224 1.00 96.75 528 THR A CA 1
ATOM 3856 C C . THR A 1 528 ? 13.789 20.510 -19.841 1.00 96.75 528 THR A C 1
ATOM 3858 O O . THR A 1 528 ? 13.804 20.674 -21.056 1.00 96.75 528 THR A O 1
ATOM 3861 N N . ALA A 1 529 ? 13.352 21.449 -18.998 1.00 96.94 529 ALA A N 1
ATOM 3862 C CA . ALA A 1 529 ? 12.883 22.769 -19.408 1.00 96.94 529 ALA A CA 1
ATOM 3863 C C . ALA A 1 529 ? 13.994 23.561 -20.108 1.00 96.94 529 ALA A C 1
ATOM 3865 O O . ALA A 1 529 ? 13.767 24.085 -21.198 1.00 96.94 529 ALA A O 1
ATOM 3866 N N . ALA A 1 530 ? 15.199 23.561 -19.526 1.00 96.81 530 ALA A N 1
ATOM 3867 C CA . ALA A 1 530 ? 16.382 24.174 -20.118 1.00 96.81 530 ALA A CA 1
ATOM 3868 C C . ALA A 1 530 ? 16.743 23.535 -21.470 1.00 96.81 530 ALA A C 1
ATOM 3870 O O . ALA A 1 530 ? 16.903 24.249 -22.454 1.00 96.81 530 ALA A O 1
ATOM 3871 N N . ALA A 1 531 ? 16.781 22.200 -21.545 1.00 96.31 531 ALA A N 1
ATOM 3872 C CA . ALA A 1 531 ? 17.110 21.479 -22.777 1.00 96.31 531 ALA A CA 1
ATOM 3873 C C . ALA A 1 531 ? 16.096 21.704 -23.916 1.00 96.31 531 ALA A C 1
ATOM 3875 O O . ALA A 1 531 ? 16.457 21.636 -25.086 1.00 96.31 531 ALA A O 1
ATOM 3876 N N . LEU A 1 532 ? 14.826 21.957 -23.584 1.00 95.44 532 LEU A N 1
ATOM 3877 C CA . LEU A 1 532 ? 13.751 22.179 -24.557 1.00 95.44 532 LEU A CA 1
ATOM 3878 C C . LEU A 1 532 ? 13.448 23.663 -24.824 1.00 95.44 532 LEU A C 1
ATOM 3880 O O . LEU A 1 532 ? 12.574 23.946 -25.642 1.00 95.44 532 LEU A O 1
ATOM 3884 N N . GLY A 1 533 ? 14.091 24.600 -24.117 1.00 96.44 533 GLY A N 1
ATOM 3885 C CA . GLY A 1 533 ? 13.822 26.038 -24.243 1.00 96.44 533 GLY A CA 1
ATOM 3886 C C . GLY A 1 533 ? 12.398 26.453 -23.843 1.00 96.44 533 GLY A C 1
ATOM 3887 O O . GLY A 1 533 ? 11.835 27.375 -24.427 1.00 96.44 533 GLY A O 1
ATOM 3888 N N . ILE A 1 534 ? 11.774 25.764 -22.879 1.00 96.25 534 ILE A N 1
ATOM 3889 C CA . ILE A 1 534 ? 10.396 26.038 -22.423 1.00 96.25 534 ILE A CA 1
ATOM 3890 C C . ILE A 1 534 ? 10.311 26.119 -20.898 1.00 96.25 534 ILE A C 1
ATOM 3892 O O . ILE A 1 534 ? 11.218 25.706 -20.188 1.00 96.25 534 ILE A O 1
ATOM 3896 N N . SER A 1 535 ? 9.189 26.600 -20.359 1.00 97.00 535 SER A N 1
ATOM 3897 C CA . SER A 1 535 ? 8.991 26.648 -18.905 1.00 97.00 535 SER A CA 1
ATOM 3898 C C . SER A 1 535 ? 8.794 25.256 -18.279 1.00 97.00 535 SER A C 1
ATOM 3900 O O . SER A 1 535 ? 8.242 24.339 -18.892 1.00 97.00 535 SER A O 1
ATOM 3902 N N . VAL A 1 536 ? 9.145 25.110 -16.995 1.00 97.00 536 VAL A N 1
ATOM 3903 C CA . VAL A 1 536 ? 8.890 23.887 -16.199 1.00 97.00 536 VAL A CA 1
ATOM 3904 C C . VAL A 1 536 ? 7.403 23.505 -16.187 1.00 97.00 536 VAL A C 1
ATOM 3906 O O . VAL A 1 536 ? 7.054 22.323 -16.221 1.00 97.00 536 VAL A O 1
ATOM 3909 N N . SER A 1 537 ? 6.508 24.499 -16.171 1.00 96.06 537 SER A N 1
ATOM 3910 C CA . SER A 1 537 ? 5.060 24.276 -16.259 1.00 96.06 537 SER A CA 1
ATOM 3911 C C . SER A 1 537 ? 4.659 23.680 -17.615 1.00 96.06 537 SER A C 1
ATOM 3913 O O . SER A 1 537 ? 3.884 22.722 -17.670 1.00 96.06 537 SER A O 1
ATOM 3915 N N . ALA A 1 538 ? 5.253 24.167 -18.711 1.00 94.12 538 ALA A N 1
ATOM 3916 C CA . ALA A 1 538 ? 5.028 23.622 -20.046 1.00 94.12 538 ALA A CA 1
ATOM 3917 C C . ALA A 1 538 ? 5.538 22.176 -20.174 1.00 94.12 538 ALA A C 1
ATOM 3919 O O . ALA A 1 538 ? 4.810 21.334 -20.705 1.00 94.12 538 ALA A O 1
ATOM 3920 N N . VAL A 1 539 ? 6.720 21.856 -19.625 1.00 95.31 539 VAL A N 1
ATOM 3921 C CA . VAL A 1 539 ? 7.224 20.468 -19.547 1.00 95.31 539 VAL A CA 1
ATOM 3922 C C . VAL A 1 539 ? 6.229 19.581 -18.806 1.00 95.31 539 VAL A C 1
ATOM 3924 O O . VAL A 1 539 ? 5.824 18.544 -19.324 1.00 95.31 539 VAL A O 1
ATOM 3927 N N . ARG A 1 540 ? 5.771 20.003 -17.620 1.00 94.06 540 ARG A N 1
ATOM 3928 C CA . ARG A 1 540 ? 4.802 19.241 -16.818 1.00 94.06 540 ARG A CA 1
ATOM 3929 C C . ARG A 1 540 ? 3.505 18.984 -17.585 1.00 94.06 540 ARG A C 1
ATOM 3931 O O . ARG A 1 540 ? 2.999 17.868 -17.554 1.00 94.06 540 ARG A O 1
ATOM 3938 N N . LYS A 1 541 ? 2.988 19.988 -18.300 1.00 90.94 541 LYS A N 1
ATOM 3939 C CA . LYS A 1 541 ? 1.786 19.858 -19.138 1.00 90.94 541 LYS A CA 1
ATOM 3940 C C . LYS A 1 541 ? 1.997 18.866 -20.285 1.00 90.94 541 LYS A C 1
ATOM 3942 O O . LYS A 1 541 ? 1.114 18.057 -20.555 1.00 90.94 541 LYS A O 1
ATOM 3947 N N . ARG A 1 542 ? 3.160 18.901 -20.945 1.00 91.75 542 ARG A N 1
ATOM 3948 C CA . ARG A 1 542 ? 3.518 17.954 -22.015 1.00 91.75 542 ARG A CA 1
ATOM 3949 C C . ARG A 1 542 ? 3.676 16.528 -21.483 1.00 91.75 542 ARG A C 1
ATOM 3951 O O . ARG A 1 542 ? 3.105 15.616 -22.067 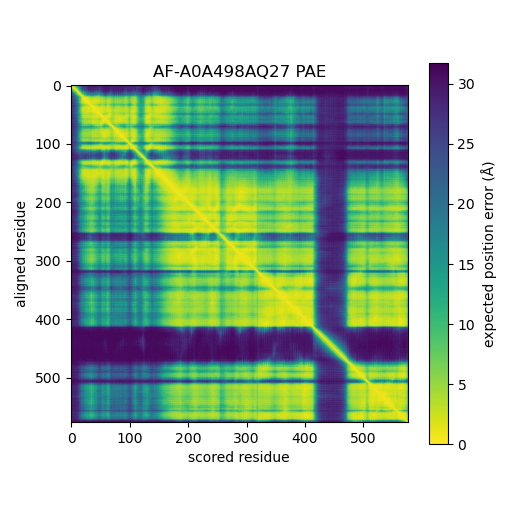1.00 91.75 542 ARG A O 1
ATOM 3958 N N . LEU A 1 543 ? 4.356 16.340 -20.351 1.00 90.81 543 LEU A N 1
ATOM 3959 C CA . LEU A 1 543 ? 4.499 15.029 -19.707 1.00 90.81 543 LEU A CA 1
ATOM 3960 C C . LEU A 1 543 ? 3.161 14.480 -19.198 1.00 90.81 543 LEU A C 1
ATOM 3962 O O . LEU A 1 543 ? 2.927 13.286 -19.310 1.00 90.81 543 LEU A O 1
ATOM 3966 N N . ALA A 1 544 ? 2.254 15.327 -18.705 1.00 87.06 544 ALA A N 1
ATOM 3967 C CA . ALA A 1 544 ? 0.906 14.899 -18.329 1.00 87.06 544 ALA A CA 1
ATOM 3968 C C . ALA A 1 544 ? 0.098 14.393 -19.538 1.00 87.06 544 ALA A C 1
ATOM 3970 O O . ALA A 1 544 ? -0.601 13.391 -19.432 1.00 87.06 544 ALA A O 1
ATOM 3971 N N . ARG A 1 545 ? 0.230 15.044 -20.702 1.00 86.12 545 ARG A N 1
ATOM 3972 C CA . ARG A 1 545 ? -0.366 14.556 -21.959 1.00 86.12 545 ARG A CA 1
ATOM 3973 C C . ARG A 1 545 ? 0.287 13.260 -22.440 1.00 86.12 545 ARG A C 1
ATOM 3975 O O . ARG A 1 545 ? -0.416 12.371 -22.895 1.00 86.12 545 ARG A O 1
ATOM 3982 N N . ALA A 1 546 ? 1.608 13.136 -22.307 1.00 87.31 546 ALA A N 1
ATOM 3983 C CA . ALA A 1 546 ? 2.318 11.896 -22.616 1.00 87.31 546 ALA A CA 1
ATOM 3984 C C . ALA A 1 546 ? 1.871 10.743 -21.697 1.00 87.31 546 ALA A C 1
ATOM 3986 O O . ALA A 1 546 ? 1.644 9.641 -22.176 1.00 87.31 546 ALA A O 1
ATOM 3987 N N . GLU A 1 547 ? 1.671 11.001 -20.400 1.00 85.94 547 GLU A N 1
ATOM 3988 C CA . GLU A 1 547 ? 1.102 10.047 -19.433 1.00 85.94 547 GLU A CA 1
ATOM 3989 C C . GLU A 1 547 ? -0.310 9.595 -19.842 1.00 85.94 547 GLU A C 1
ATOM 3991 O O . GLU A 1 547 ? -0.608 8.402 -19.771 1.00 85.94 547 GLU A O 1
ATOM 3996 N N . GLN A 1 548 ? -1.148 10.515 -20.334 1.00 79.38 548 GLN A N 1
ATOM 3997 C CA . GLN A 1 548 ? -2.476 10.194 -20.871 1.00 79.38 548 GLN A CA 1
ATOM 3998 C C . GLN A 1 548 ? -2.397 9.332 -22.136 1.00 79.38 548 GLN A C 1
ATOM 4000 O O . GLN A 1 548 ? -3.062 8.303 -22.197 1.00 79.38 548 GLN A O 1
ATOM 4005 N N . ALA A 1 549 ? -1.567 9.715 -23.111 1.00 81.50 549 ALA A N 1
ATOM 4006 C CA . ALA A 1 549 ? -1.402 8.978 -24.367 1.00 81.50 549 ALA A CA 1
ATOM 4007 C C . ALA A 1 549 ? -0.837 7.567 -24.139 1.00 81.50 549 ALA A C 1
ATOM 4009 O O . ALA A 1 549 ? -1.322 6.591 -24.701 1.00 81.50 549 ALA A O 1
ATOM 4010 N N . LEU A 1 550 ? 0.154 7.443 -23.251 1.00 80.12 550 LEU A N 1
ATOM 4011 C CA . LEU A 1 550 ? 0.741 6.158 -22.871 1.00 80.12 550 LEU A CA 1
ATOM 4012 C C . LEU A 1 550 ? -0.183 5.292 -22.027 1.00 80.12 550 LEU A C 1
ATOM 4014 O O . LEU A 1 550 ? 0.056 4.088 -21.915 1.00 80.12 550 LEU A O 1
ATOM 4018 N N . GLY A 1 551 ? -1.137 5.916 -21.341 1.00 76.12 551 GLY A N 1
ATOM 4019 C CA . GLY A 1 551 ? -1.917 5.261 -20.313 1.00 76.12 551 GLY A CA 1
ATOM 4020 C C . GLY A 1 551 ? -1.081 4.771 -19.127 1.00 76.12 551 GLY A C 1
ATOM 4021 O O . GLY A 1 551 ? -1.356 3.719 -18.556 1.00 76.12 551 GLY A O 1
ATOM 4022 N N . ARG A 1 552 ? -0.007 5.485 -18.776 1.00 83.44 552 ARG A N 1
ATOM 4023 C CA . ARG A 1 552 ? 0.921 5.078 -17.712 1.00 83.44 552 ARG A CA 1
ATOM 4024 C C . ARG A 1 552 ? 1.431 6.283 -16.958 1.00 83.44 552 ARG A C 1
ATOM 4026 O O . ARG A 1 552 ? 1.820 7.274 -17.569 1.00 83.44 552 ARG A O 1
ATOM 4033 N N . SER A 1 553 ? 1.512 6.166 -15.633 1.00 85.19 553 SER A N 1
ATOM 4034 C CA . SER A 1 553 ? 2.097 7.241 -14.839 1.00 85.19 553 SER A CA 1
ATOM 4035 C C . SER A 1 553 ? 3.567 7.480 -15.186 1.00 85.19 553 SER A C 1
ATOM 4037 O O . SER A 1 553 ? 4.367 6.547 -15.213 1.00 85.19 553 SER A O 1
ATOM 4039 N N . LEU A 1 554 ? 3.913 8.742 -15.433 1.00 87.25 554 LEU A N 1
ATOM 4040 C CA . LEU A 1 5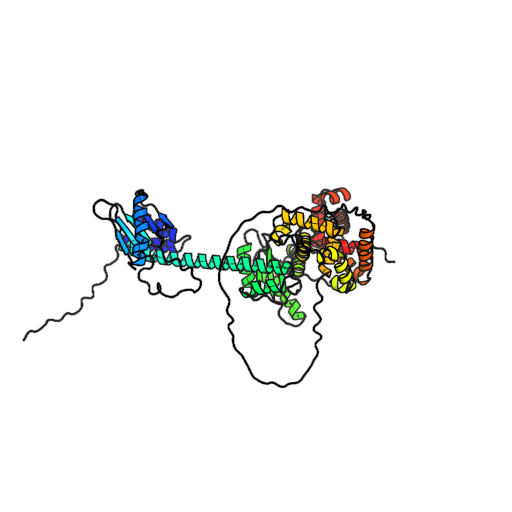54 ? 5.283 9.215 -15.627 1.00 87.25 554 LEU A CA 1
ATOM 4041 C C . LEU A 1 554 ? 5.738 10.034 -14.423 1.00 87.25 554 LEU A C 1
ATOM 4043 O O . LEU A 1 554 ? 6.832 9.828 -13.899 1.00 87.25 554 LEU A O 1
ATOM 4047 N N . LEU A 1 555 ? 4.880 10.949 -13.964 1.00 84.25 555 LEU A N 1
ATOM 4048 C CA . LEU A 1 555 ? 5.229 11.953 -12.956 1.00 84.25 555 LEU A CA 1
ATOM 4049 C C . LEU A 1 555 ? 5.021 11.477 -11.514 1.00 84.25 555 LEU A C 1
ATOM 4051 O O . LEU A 1 555 ? 5.428 12.164 -10.575 1.00 84.25 555 LEU A O 1
ATOM 4055 N N . ARG A 1 556 ? 4.346 10.343 -11.306 1.00 82.50 556 ARG A N 1
ATOM 4056 C CA . ARG A 1 556 ? 4.099 9.772 -9.978 1.00 82.50 556 ARG A CA 1
ATOM 4057 C C . ARG A 1 556 ? 4.626 8.343 -9.947 1.00 82.50 556 ARG A C 1
ATOM 4059 O O . ARG A 1 556 ? 4.336 7.569 -10.843 1.00 82.50 556 ARG A O 1
ATOM 4066 N N . GLY A 1 557 ? 5.363 8.000 -8.893 1.00 75.81 557 GLY A N 1
ATOM 4067 C CA . GLY A 1 557 ? 5.782 6.620 -8.647 1.00 75.81 557 GLY A CA 1
ATOM 4068 C C . GLY A 1 557 ? 4.601 5.712 -8.256 1.00 75.81 557 GLY A C 1
ATOM 4069 O O . GLY A 1 557 ? 3.761 6.178 -7.457 1.00 75.81 557 GLY A O 1
ATOM 4070 N N . PRO A 1 558 ? 4.537 4.463 -8.762 1.00 82.38 558 PRO A N 1
ATOM 4071 C CA . PRO A 1 558 ? 5.463 3.838 -9.726 1.00 82.38 558 PRO A CA 1
ATOM 4072 C C . PRO A 1 558 ? 5.398 4.442 -11.141 1.00 82.38 558 PRO A C 1
ATOM 4074 O O . PRO A 1 558 ? 4.312 4.683 -11.669 1.00 82.38 558 PRO A O 1
ATOM 4077 N N . SER A 1 559 ? 6.567 4.709 -11.736 1.00 84.38 559 SER A N 1
ATOM 4078 C CA . SER A 1 559 ? 6.708 5.453 -12.997 1.00 84.38 559 SER A CA 1
ATOM 4079 C C . SER A 1 559 ? 7.176 4.553 -14.140 1.00 84.38 559 SER A C 1
ATOM 4081 O O . SER A 1 559 ? 8.137 3.804 -13.989 1.00 84.38 559 SER A O 1
ATOM 4083 N N . ALA A 1 560 ? 6.573 4.713 -15.319 1.00 87.75 560 ALA A N 1
ATOM 4084 C CA . ALA A 1 560 ? 6.963 4.004 -16.540 1.00 87.75 560 ALA A CA 1
ATOM 4085 C C . ALA A 1 560 ? 8.292 4.500 -17.146 1.00 87.75 560 ALA A C 1
ATOM 4087 O O . ALA A 1 560 ? 8.695 4.049 -18.216 1.00 87.75 560 ALA A O 1
ATOM 4088 N N . ARG A 1 561 ? 8.990 5.434 -16.482 1.00 92.00 561 ARG A N 1
ATOM 4089 C CA . ARG A 1 561 ? 10.274 5.981 -16.943 1.00 92.00 561 ARG A CA 1
ATOM 4090 C C . ARG A 1 561 ? 11.338 4.908 -17.182 1.00 92.00 561 ARG A C 1
ATOM 4092 O O . ARG A 1 561 ? 12.112 5.059 -18.115 1.00 92.00 561 ARG A O 1
ATOM 4099 N N . HIS A 1 562 ? 11.357 3.847 -16.372 1.00 91.44 562 HIS A N 1
ATOM 4100 C CA . HIS A 1 562 ? 12.368 2.791 -16.466 1.00 91.44 562 HIS A CA 1
ATOM 4101 C C . HIS A 1 562 ? 12.159 1.932 -17.715 1.00 91.44 562 HIS A C 1
ATOM 4103 O O . HIS A 1 562 ? 13.082 1.741 -18.501 1.00 91.44 562 HIS A O 1
ATOM 4109 N N . GLU A 1 563 ? 10.914 1.520 -17.966 1.00 89.62 563 GLU A N 1
ATOM 4110 C CA . GLU A 1 563 ? 10.529 0.828 -19.200 1.00 89.62 563 GLU A CA 1
ATOM 4111 C C . GLU A 1 563 ? 10.783 1.687 -20.440 1.00 89.62 563 GLU A C 1
ATOM 4113 O O . GLU A 1 563 ? 11.305 1.199 -21.436 1.00 89.62 563 GLU A O 1
ATOM 4118 N N . LEU A 1 564 ? 10.436 2.977 -20.384 1.00 91.94 564 LEU A N 1
ATOM 4119 C CA . LEU A 1 564 ? 10.659 3.897 -21.498 1.00 91.94 564 LEU A CA 1
ATOM 4120 C C . LEU A 1 564 ? 12.144 4.133 -21.761 1.00 91.94 564 LEU A C 1
ATOM 4122 O O . LEU A 1 564 ? 12.539 4.213 -22.918 1.00 91.94 564 LEU A O 1
ATOM 4126 N N . TRP A 1 565 ? 12.968 4.232 -20.718 1.00 94.19 565 TRP A N 1
ATOM 4127 C CA . TRP A 1 565 ? 14.412 4.344 -20.880 1.00 94.19 565 TRP A CA 1
ATOM 4128 C C . TRP A 1 565 ? 14.990 3.099 -21.566 1.00 94.19 565 TRP A C 1
ATOM 4130 O O . TRP A 1 565 ? 15.728 3.243 -22.538 1.00 94.19 565 TRP A O 1
ATOM 4140 N N . LEU A 1 566 ? 14.586 1.894 -21.137 1.00 92.44 566 LEU A N 1
ATOM 4141 C CA . LEU A 1 566 ? 15.000 0.631 -21.765 1.00 92.44 566 LEU A CA 1
ATOM 4142 C C . LEU A 1 566 ? 14.561 0.555 -23.231 1.00 92.44 566 LEU A C 1
ATOM 4144 O O . LEU A 1 566 ? 15.372 0.248 -24.100 1.00 92.44 566 LEU A O 1
ATOM 4148 N N . ALA A 1 567 ? 13.299 0.882 -23.516 1.00 91.31 567 ALA A N 1
ATOM 4149 C CA . ALA A 1 567 ? 12.764 0.875 -24.873 1.00 91.31 567 ALA A CA 1
ATOM 4150 C C . ALA A 1 567 ? 13.518 1.842 -25.793 1.00 91.31 567 ALA A C 1
ATOM 4152 O O . ALA A 1 567 ? 13.908 1.479 -26.898 1.00 91.31 567 ALA A O 1
ATOM 4153 N N . LEU A 1 568 ? 13.771 3.068 -25.331 1.00 91.75 568 LEU A N 1
ATOM 4154 C CA . LEU A 1 568 ? 14.516 4.052 -26.113 1.00 91.75 568 LEU A CA 1
ATOM 4155 C C . LEU A 1 568 ? 15.971 3.631 -26.317 1.00 91.75 568 LEU A C 1
ATOM 4157 O O . LEU A 1 568 ? 16.485 3.835 -27.409 1.00 91.75 568 LEU A O 1
ATOM 4161 N N . ARG A 1 569 ? 16.609 2.996 -25.323 1.00 92.06 569 ARG A N 1
ATOM 4162 C CA . ARG A 1 569 ? 17.952 2.425 -25.486 1.00 92.06 569 ARG A CA 1
ATOM 4163 C C . ARG A 1 569 ? 17.970 1.354 -26.576 1.00 92.06 569 ARG A C 1
ATOM 4165 O O . ARG A 1 569 ? 18.782 1.461 -27.480 1.00 92.06 569 ARG A O 1
ATOM 4172 N N . ILE A 1 570 ? 17.042 0.392 -26.543 1.00 91.00 570 ILE A N 1
ATOM 4173 C CA . ILE A 1 570 ? 16.925 -0.663 -27.571 1.00 91.00 570 ILE A CA 1
ATOM 4174 C C . ILE A 1 570 ? 16.751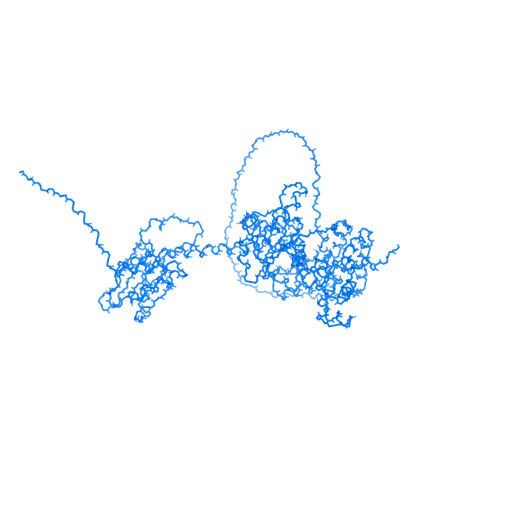 -0.065 -28.976 1.00 91.00 570 ILE A C 1
ATOM 4176 O O . ILE A 1 570 ? 17.345 -0.552 -29.935 1.00 91.00 570 ILE A O 1
ATOM 4180 N N . LEU A 1 571 ? 15.924 0.976 -29.108 1.00 89.06 571 LEU A N 1
ATOM 4181 C CA . LEU A 1 571 ? 15.645 1.611 -30.400 1.00 89.06 571 LEU A CA 1
ATOM 4182 C C . LEU A 1 571 ? 16.797 2.491 -30.900 1.00 89.06 571 LEU A C 1
ATOM 4184 O O . LEU A 1 571 ? 16.980 2.607 -32.109 1.00 89.06 571 LEU A O 1
ATOM 4188 N N . ASP A 1 572 ? 17.550 3.113 -29.992 1.00 87.88 572 ASP A N 1
ATOM 4189 C CA . ASP A 1 572 ? 18.699 3.955 -30.330 1.00 87.88 572 ASP A CA 1
ATOM 4190 C C . ASP A 1 572 ? 19.964 3.108 -30.614 1.00 87.88 572 ASP A C 1
ATOM 4192 O O . ASP A 1 572 ? 20.870 3.574 -31.308 1.00 87.88 572 ASP A O 1
ATOM 4196 N N . SER A 1 573 ? 20.017 1.856 -30.134 1.00 83.31 573 SER A N 1
ATOM 4197 C CA . SER A 1 573 ? 21.056 0.881 -30.483 1.00 83.31 573 SER A CA 1
ATOM 4198 C C . SER A 1 573 ? 20.949 0.478 -31.958 1.00 83.31 573 SER A C 1
ATOM 4200 O O . SER A 1 573 ? 19.950 -0.111 -32.400 1.00 83.31 573 SER A O 1
ATOM 4202 N N . ARG A 1 574 ? 21.999 0.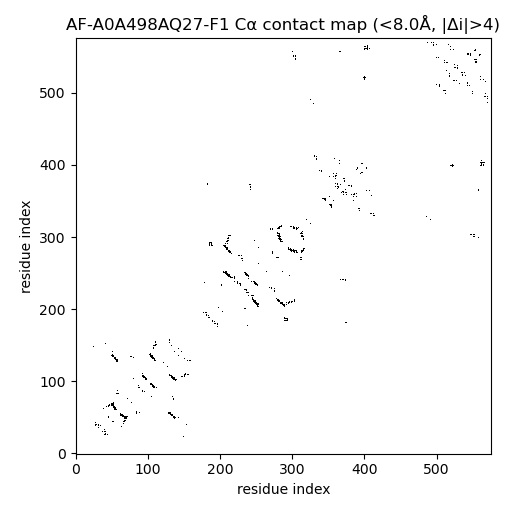786 -32.733 1.00 59.62 574 ARG A N 1
ATOM 4203 C CA . ARG A 1 574 ? 22.091 0.407 -34.150 1.00 59.62 574 ARG A CA 1
ATOM 4204 C C . ARG A 1 574 ? 21.878 -1.107 -34.298 1.00 59.62 574 ARG A C 1
ATOM 4206 O O . ARG A 1 574 ? 22.402 -1.860 -33.482 1.00 59.62 574 ARG A O 1
ATOM 4213 N N . PRO A 1 575 ? 21.049 -1.565 -35.252 1.00 55.69 575 PRO A N 1
ATOM 4214 C CA . PRO A 1 575 ? 21.086 -2.964 -35.650 1.00 55.69 575 PRO A CA 1
ATOM 4215 C C . PRO A 1 575 ? 22.453 -3.226 -36.285 1.00 55.69 575 PRO A C 1
ATOM 4217 O O . PRO A 1 575 ? 22.852 -2.464 -37.168 1.00 55.69 575 PRO A O 1
ATOM 4220 N N . ASP A 1 576 ? 23.162 -4.228 -35.769 1.00 47.94 576 ASP A N 1
ATOM 4221 C CA . ASP A 1 576 ? 24.368 -4.767 -36.405 1.00 47.94 576 ASP A CA 1
ATOM 4222 C C . ASP A 1 576 ? 24.039 -5.390 -37.768 1.00 47.94 576 ASP A C 1
ATOM 4224 O O . ASP A 1 576 ? 22.937 -5.986 -37.896 1.00 47.94 576 ASP A O 1
#

Foldseek 3Di:
DDDDDDDPDDPDDPDDDDPLLVVLLVLLVVLLVDPPSLVSLQQSLLASQLWKKFWAFLQLRTPDIHHGVDDDDPVVSSVVSVVNVVCVVVVPQWDWDDDDQAWIKIKGFQPPPDPPQDDPDPVPPDCRDGTIMITTGRPPRGDPVSVVSSSPSSSVSVVVVVVVVVVVVVVVVQQVLLLVLLLCLLLLNNVVSQVSCVVDPDHDAQKWKKKKKFADPPCLVVLQVQLCVLLVVRWSWHQDLLDNRIIIITRHQDDDDPVVSVVVQVSSQLSSPVRPDRMAMFIERIDGSSCVNVSVQQRQLQSLQLVPDPSRGGYRDDDDDLLVLLDVLLQVLLCVLLVLLQVDDDPDPPQDHSSSLLSLLSLCLFAPLSSCSSNVHDSVSSVVSVVVVCVRSVADPLALQSSLLSNSSSSNNDDDDPDPPDDDDDDDDDDDDDDDDDDDDDDDDDDDDDDDDDDDDDDDDDDDDPDDDDDPPPVVVVSVVSLVVSLLRPVNLVVLCVQCVLCPPPPRPVLSVLLVLCNVVRNDLVSSCVVVVHDSVVSVVSPSVNSNSSSGACPGGVHCSSVNVSSVSSVVDDND

Nearest PDB structures (foldseek):
  9f80-assembly1_A  TM=4.354E-01  e=3.065E-04  Mycobacterium tuberculosis H37Rv
  5x6u-assembly1_B  TM=7.106E-01  e=1.323E-01  Homo sapiens
  2n2t-assembly1_A  TM=6.550E-01  e=7.257E-01  synthetic construct
  6lxg-assembly1_B  TM=5.088E-01  e=3.649E+00  Mycobacterium tuberculosis

Secondary structure (DSSP, 8-state):
-PPP-------PPPPPPPHHHHHHHHHHHHHHTSSSHHHHHHHHHHHHH-SEEEEE-TTS-EEEEE--SSPPPHHHHHHHHHHHHHHHHTT-SEEEE--SSSPEEEEEETTTT-TTSSS---TTS------EEEEEETTS---HHHHHHHHHHHHHHHHHHHHHHHHHHHHHHHHHHHHHHHHHHHHT-HHHHHHHHTTSSSPPPSEEEEEEEEPPTT-HHHHHHHHHHHTTT-SEEEE-SS-TTEEEEEEEPP---HHHHHHHHHHHHHHHHHHSTT-EEEEEEEEEGGGHHHHHHHHHHHHHHHTT-TTSEEE---S--HHHHHHHHHHHHHHHHHHHHHT---SSTTS--HHHHHHHHHHHHHHGGGHHHHHT--HHHHHHHHHHHHHHHT--TTSHHHHHHHHHHHHH-S--PPP--------------------------------------PPP-----------THHHHHHHHHHHHHHHT-HHHHHHHHHHHHHHHSTT-HHHHHHHHHHHHTTT-HHHHHHHHTS-HHHHHHHHHHHHHHHTS-SSSSS-THHHHHHHHHHHHSPP-

Solvent-accessible surface area (backbone atoms only — not comparable to full-atom values): 32718 Å² total; per-residue (Å²): 137,88,82,85,83,86,87,80,80,81,81,75,77,80,80,78,77,56,69,71,58,55,52,50,53,53,53,36,54,60,33,51,74,44,84,62,23,50,63,44,31,44,44,50,49,6,64,76,54,42,18,31,28,32,37,24,33,57,86,26,48,78,75,46,77,29,76,23,80,57,91,75,64,72,66,60,57,50,54,55,23,68,48,35,35,62,35,55,77,68,69,53,50,62,51,76,43,63,70,88,98,50,55,28,34,39,36,35,40,30,53,65,89,57,95,69,86,70,85,81,74,67,90,82,78,75,83,82,67,68,37,27,40,37,38,43,24,80,77,76,74,66,58,68,67,58,54,52,53,47,25,48,52,44,28,52,38,46,53,52,52,50,50,49,53,50,52,51,50,51,54,50,48,52,51,52,50,47,44,50,27,50,43,29,22,54,64,37,40,46,70,67,22,50,62,65,37,67,85,46,81,48,70,84,55,69,36,24,25,24,30,33,35,39,41,47,85,94,39,46,72,63,47,50,59,43,45,30,56,56,53,72,52,55,34,51,70,34,73,38,75,69,40,88,38,32,34,38,30,40,35,60,65,71,94,61,59,76,68,54,46,55,53,54,54,56,44,55,33,49,37,38,37,72,70,33,82,74,37,27,20,2,22,20,49,81,27,46,42,55,39,38,44,59,17,45,45,37,2,48,19,11,26,49,36,4,69,79,37,92,76,16,33,30,67,44,83,79,99,74,58,68,57,73,78,43,43,69,67,39,31,51,52,17,46,61,64,44,36,58,40,70,71,40,73,49,95,45,96,88,46,69,41,24,66,55,49,52,42,47,50,54,37,30,70,34,40,44,90,48,21,22,52,59,69,73,48,55,67,66,57,48,51,53,53,51,52,52,48,26,69,56,61,72,35,58,73,79,36,45,69,43,42,28,53,53,53,50,26,64,68,31,56,61,79,79,73,79,77,83,75,84,76,90,75,88,85,90,85,89,84,83,86,81,87,80,86,90,81,88,81,84,86,87,83,87,84,90,84,86,86,86,84,90,77,90,78,86,83,81,89,77,76,89,75,89,73,80,83,75,70,79,59,67,67,53,49,55,53,51,52,52,48,50,61,62,50,64,41,72,76,47,53,58,54,22,46,65,74,47,48,57,33,60,46,96,92,26,57,66,32,43,53,49,50,53,44,23,52,76,34,42,67,34,55,67,54,23,13,63,78,68,75,46,52,51,67,56,48,51,54,43,50,53,50,40,22,59,56,63,33,29,28,59,94,46,67,52,42,51,56,39,62,50,51,53,21,51,49,47,70,69,49,77,83,130